Protein AF-0000000083513700 (afdb_homodimer)

Nearest PDB structures (foldseek):
  6r99-assembly1_A  TM=9.815E-01  e=5.492E-45  Homo sapiens
  1ct9-assembly1_D  TM=3.905E-01  e=6.753E+00  Escherichia coli
  1ct9-assembly1_A  TM=3.877E-01  e=8.008E+00  Escherichia coli
  6r99-assembly1_A  TM=9.812E-01  e=1.990E-44  Homo sapiens

Secondary structure (DSSP, 8-state):
-PPPSSPPPPPTT---SS-SSTTB-TT---PPPPTTPEEEEEEEEEETTHHHHTTHHHHTT-EEEEEEEEETTT--EEEEEEEETT-HHHHHS-B--TT-SSPB---BEEEEEEE---HHHHHTTSEEEEEEEEEHHHHHHHHHHHHHHHHH--B-B--EEES-SSSSPPEEE--BSHHHHHHHHHHHHHHTT--B------EEEEEEEEESS-EEEEEHHHHSSTTS-HHHHHHHHHHHGGGPSP--HHHHHHHHHHHHIIIIIS-EEEEEETTEEEEEEEEEEEEEEEEEE-PPPP-----/-PPPSSPPPPPTT---SS-SSTTB-TT---PPPPTT-EEEEEEEEEETTHHHHTTHHHHTT-EEEEEEEEETTT--EEEEEEEETT-TTTTTS-B--TT-SSPB---BEEEEEEE---HHHHHTTSEEEEEEEEEHHHHHHHHHHHHHHHHH--B-B--EEES-SSSSPPEEE--BSHHHHHHHHHHHHHHTTPPB---S--EEEEEEEEESS-EEEEEHHHHSSTTS-HHHHHHHHHHHGGGPSP--HHHHHHHHHHHHIIIIIS-EEEEEETTEEEEEEEEEEEEEEEEEE-PPPP-----

pLDDT: mean 92.06, std 8.12, range [40.22, 98.88]

Organism: Acipenser ruthenus (NCBI:txid7906)

InterPro domains:
  IPR026138 Ceroid-lipofuscinosis neuronal protein 5 [PF15014] (3-297)
  IPR026138 Ceroid-lipofuscinosis neuronal protein 5 [PTHR15380] (3-299)

Sequence (606 aa):
MGRFDHRPKADPYCQAVYQFCPTGSPDGSIPVMKDADVIEVFRLQAPVWEFKYGGLLGRFHIMHDAIGFRSTLSGRNYTMEWYELFQLGNCTFPHLRAEAEAPFWCNQGAACFFEEIDDQHWKQNGTLEKVSEMTGAQFNEMAKWIRKDNETGIYYETWTVQTDPGPNPAVWFDSYDCSQFVHRTYRKLADMGVSFTSQLQTNYTRIFLYSGEPTFLGNDTTIFGAAGNKTVASDIKRFYHPFRPPQSIKDFLVSLLEIYERVVLEKSFYLYYNYEYWHLPMKPPYIRITYEEIPLPRIHKKPMGRFDHRPKADPYCQAVYQFCPTGSPDGSIPVMKDADVIEVFRLQAPVWEFKYGGLLGRFHIMHDAIGFRSTLSGRNYTMEWYELFQLGNCTFPHLRAEAEAPFWCNQGAACFFEEIDDQHWKQNGTLEKVSEMTGAQFNEMAKWIRKDNETGIYYETWTVQTDPGPNPAVWFDSYDCSQFVHRTYRKLADMGVSFTSQLQTNYTRIFLYSGEPTFLGNDTTIFGAAGNKTVASDIKRFYHPFRPPQSIKDFLVSLLEIYERVVLEKSFYLYYNYEYWHLPMKPPYIRITYEEIPLPRIHKKP

Structure (mmCIF, N/CA/C/O backbone):
data_AF-0000000083513700-model_v1
#
loop_
_entity.id
_entity.type
_entity.pdbx_description
1 polymer 'Bis(monoacylglycero)phosphate synthase CLN5'
#
loop_
_atom_site.group_PDB
_atom_site.id
_atom_site.type_symbol
_atom_site.label_atom_id
_atom_site.label_alt_id
_atom_site.label_comp_id
_atom_site.label_asym_id
_atom_site.label_entity_id
_atom_site.label_seq_id
_atom_site.pdbx_PDB_ins_code
_atom_site.Cartn_x
_atom_site.Cartn_y
_atom_site.Cartn_z
_atom_site.occupancy
_atom_site.B_iso_or_equiv
_atom_site.auth_seq_id
_atom_site.auth_comp_id
_atom_site.auth_asym_id
_atom_site.auth_atom_id
_atom_site.pdbx_PDB_model_num
ATOM 1 N N . MET A 1 1 ? -13.039 -27.969 -9.891 1 66.75 1 MET A N 1
ATOM 2 C CA . MET A 1 1 ? -13.133 -26.875 -10.844 1 66.75 1 MET A CA 1
ATOM 3 C C . MET A 1 1 ? -13.742 -27.344 -12.164 1 66.75 1 MET A C 1
ATOM 5 O O . MET A 1 1 ? -13.469 -28.453 -12.609 1 66.75 1 MET A O 1
ATOM 9 N N . GLY A 1 2 ? -14.797 -26.656 -12.547 1 72.81 2 GLY A N 1
ATOM 10 C CA . GLY A 1 2 ? -15.445 -27.047 -13.789 1 72.81 2 GLY A CA 1
ATOM 11 C C . GLY A 1 2 ? -14.539 -26.938 -14.992 1 72.81 2 GLY A C 1
ATOM 12 O O . GLY A 1 2 ? -13.641 -26.094 -15.031 1 72.81 2 GLY A O 1
ATOM 13 N N . ARG A 1 3 ? -14.562 -27.953 -15.891 1 86.56 3 ARG A N 1
ATOM 14 C CA . ARG A 1 3 ? -13.734 -27.969 -17.094 1 86.56 3 ARG A CA 1
ATOM 15 C C . ARG A 1 3 ? -14.539 -27.578 -18.328 1 86.56 3 ARG A C 1
ATOM 17 O O . ARG A 1 3 ? -15.766 -27.719 -18.344 1 86.56 3 ARG A O 1
ATOM 24 N N . PHE A 1 4 ? -13.883 -27 -19.281 1 89.81 4 PHE A N 1
ATOM 25 C CA . PHE A 1 4 ? -14.477 -26.578 -20.547 1 89.81 4 PHE A CA 1
ATOM 26 C C . PHE A 1 4 ? -14.266 -27.656 -21.609 1 89.81 4 PHE A C 1
ATOM 28 O O . PHE A 1 4 ? -13.391 -28.516 -21.469 1 89.81 4 PHE A O 1
ATOM 35 N N . ASP A 1 5 ? -15.141 -27.547 -22.562 1 91.19 5 ASP A N 1
ATOM 36 C CA . ASP A 1 5 ? -14.93 -28.438 -23.703 1 91.19 5 ASP A CA 1
ATOM 37 C C . ASP A 1 5 ? -13.688 -28.031 -24.5 1 91.19 5 ASP A C 1
ATOM 39 O O . ASP A 1 5 ? -12.945 -28.891 -24.984 1 91.19 5 ASP A O 1
ATOM 43 N N . HIS A 1 6 ? -13.539 -26.781 -24.641 1 92.19 6 HIS A N 1
ATOM 44 C CA . HIS A 1 6 ? -12.359 -26.188 -25.25 1 92.19 6 HIS A CA 1
ATOM 45 C C . HIS A 1 6 ? -12.102 -24.797 -24.719 1 92.19 6 HIS A C 1
ATOM 47 O O . HIS A 1 6 ? -13 -24.172 -24.125 1 92.19 6 HIS A O 1
ATOM 53 N N . ARG A 1 7 ? -10.938 -24.406 -24.844 1 90.56 7 ARG A N 1
ATOM 54 C CA . ARG A 1 7 ? -10.617 -23.047 -24.406 1 90.56 7 ARG A CA 1
ATOM 55 C C . ARG A 1 7 ? -11.328 -22.016 -25.266 1 90.56 7 ARG A C 1
ATOM 57 O O . ARG A 1 7 ? -11.172 -22.016 -26.5 1 90.56 7 ARG A O 1
ATOM 64 N N . PRO A 1 8 ? -12.062 -21.203 -24.641 1 88.06 8 PRO A N 1
ATOM 65 C CA . PRO A 1 8 ? -12.695 -20.141 -25.438 1 88.06 8 PRO A CA 1
ATOM 66 C C . PRO A 1 8 ? -11.695 -19.109 -25.969 1 88.06 8 PRO A C 1
ATOM 68 O O . PRO A 1 8 ? -10.633 -18.922 -25.375 1 88.06 8 PRO A O 1
ATOM 71 N N . LYS A 1 9 ? -12.125 -18.5 -27.062 1 87.19 9 LYS A N 1
ATOM 72 C CA . LYS A 1 9 ? -11.305 -17.391 -27.578 1 87.19 9 LYS A CA 1
ATOM 73 C C . LYS A 1 9 ? -11.242 -16.25 -26.578 1 87.19 9 LYS A C 1
ATOM 75 O O . LYS A 1 9 ? -12.25 -15.906 -25.953 1 87.19 9 LYS A O 1
ATOM 80 N N . ALA A 1 10 ? -10.062 -15.734 -26.484 1 84 10 ALA A N 1
ATOM 81 C CA . ALA A 1 10 ? -9.883 -14.625 -25.562 1 84 10 ALA A CA 1
ATOM 82 C C . ALA A 1 10 ? -10.656 -13.391 -26.016 1 84 10 ALA A C 1
ATOM 84 O O . ALA A 1 10 ? -10.688 -13.086 -27.219 1 84 10 ALA A O 1
ATOM 85 N N . ASP A 1 11 ? -11.32 -12.727 -25.109 1 86.94 11 ASP A N 1
ATOM 86 C CA . ASP A 1 11 ? -11.961 -11.453 -25.422 1 86.94 11 ASP A CA 1
ATOM 87 C C . ASP A 1 11 ? -10.922 -10.398 -25.797 1 86.94 11 ASP A C 1
ATOM 89 O O . ASP A 1 11 ? -9.859 -10.32 -25.172 1 86.94 11 ASP A O 1
ATOM 93 N N . PRO A 1 12 ? -11.234 -9.562 -26.781 1 88.06 12 PRO A N 1
ATOM 94 C CA . PRO A 1 12 ? -10.273 -8.539 -27.203 1 88.06 12 PRO A CA 1
ATOM 95 C C . PRO A 1 12 ? -9.938 -7.547 -26.094 1 88.06 12 PRO A C 1
ATOM 97 O O . PRO A 1 12 ? -8.898 -6.879 -26.156 1 88.06 12 PRO A O 1
ATOM 100 N N . TYR A 1 13 ? -10.766 -7.492 -25.172 1 87.94 13 TYR A N 1
ATOM 101 C CA . TYR A 1 13 ? -10.516 -6.594 -24.047 1 87.94 13 TYR A CA 1
ATOM 102 C C . TYR A 1 13 ? -9.359 -7.094 -23.188 1 87.94 13 TYR A C 1
ATOM 104 O O . TYR A 1 13 ? -8.641 -6.301 -22.578 1 87.94 13 TYR A O 1
ATOM 112 N N . CYS A 1 14 ? -9.242 -8.352 -23.109 1 89.25 14 CYS A N 1
ATOM 113 C CA . CYS A 1 14 ? -8.18 -8.961 -22.312 1 89.25 14 CYS A CA 1
ATOM 114 C C . CYS A 1 14 ? -6.859 -8.953 -23.078 1 89.25 14 CYS A C 1
ATOM 116 O O . CYS A 1 14 ? -6.629 -9.812 -23.938 1 89.25 14 CYS A O 1
ATOM 118 N N . GLN A 1 15 ? -6.062 -7.93 -22.797 1 83.94 15 GLN A N 1
ATOM 119 C CA . GLN A 1 15 ? -4.781 -7.812 -23.484 1 83.94 15 GLN A CA 1
ATOM 120 C C . GLN A 1 15 ? -3.617 -7.961 -22.516 1 83.94 15 GLN A C 1
ATOM 122 O O . GLN A 1 15 ? -3.676 -7.457 -21.391 1 83.94 15 GLN A O 1
ATOM 127 N N . ALA A 1 16 ? -2.711 -8.75 -22.984 1 81.25 16 ALA A N 1
ATOM 128 C CA . ALA A 1 16 ? -1.499 -8.914 -22.188 1 81.25 16 ALA A CA 1
ATOM 129 C C . ALA A 1 16 ? -0.408 -7.949 -22.641 1 81.25 16 ALA A C 1
ATOM 131 O O . ALA A 1 16 ? -0.299 -7.645 -23.844 1 81.25 16 ALA A O 1
ATOM 132 N N . VAL A 1 17 ? 0.288 -7.426 -21.703 1 76.31 17 VAL A N 1
ATOM 133 C CA . VAL A 1 17 ? 1.409 -6.555 -22.031 1 76.31 17 VAL A CA 1
ATOM 134 C C . VAL A 1 17 ? 2.525 -7.379 -22.672 1 76.31 17 VAL A C 1
ATOM 136 O O . VAL A 1 17 ? 3.18 -6.926 -23.609 1 76.31 17 VAL A O 1
ATOM 139 N N . TYR A 1 18 ? 2.66 -8.602 -22.156 1 77.56 18 TYR A N 1
ATOM 140 C CA . TYR A 1 18 ? 3.666 -9.508 -22.688 1 77.56 18 TYR A CA 1
ATOM 141 C C . TYR A 1 18 ? 3.014 -10.719 -23.359 1 77.56 18 TYR A C 1
ATOM 143 O O . TYR A 1 18 ? 1.983 -11.203 -22.891 1 77.56 18 TYR A O 1
ATOM 151 N N . GLN A 1 19 ? 3.668 -11.078 -24.375 1 83.38 19 GLN A N 1
ATOM 152 C CA . GLN A 1 19 ? 3.16 -12.25 -25.078 1 83.38 19 GLN A CA 1
ATOM 153 C C . GLN A 1 19 ? 3.238 -13.5 -24.203 1 83.38 19 GLN A C 1
ATOM 155 O O . GLN A 1 19 ? 4.23 -13.703 -23.5 1 83.38 19 GLN A O 1
ATOM 160 N N . PHE A 1 20 ? 2.146 -14.25 -24.25 1 85.62 20 PHE A N 1
ATOM 161 C CA . PHE A 1 20 ? 2.133 -15.508 -23.5 1 85.62 20 PHE A CA 1
ATOM 162 C C . PHE A 1 20 ? 3.059 -16.531 -24.156 1 85.62 20 PHE A C 1
ATOM 164 O O . PHE A 1 20 ? 3.002 -16.734 -25.375 1 85.62 20 PHE A O 1
ATOM 171 N N . CYS A 1 21 ? 3.922 -17.125 -23.453 1 89.56 21 CYS A N 1
ATOM 172 C CA . CYS A 1 21 ? 4.789 -18.234 -23.812 1 89.56 21 CYS A CA 1
ATOM 173 C C . CYS A 1 21 ? 5.555 -17.922 -25.109 1 89.56 21 CYS A C 1
ATOM 175 O O . CYS A 1 21 ? 5.531 -18.719 -26.047 1 89.56 21 CYS A O 1
ATOM 177 N N . PRO A 1 22 ? 6.27 -16.859 -25.125 1 85.94 22 PRO A N 1
ATOM 178 C CA . PRO A 1 22 ? 6.879 -16.422 -26.375 1 85.94 22 PRO A CA 1
ATOM 179 C C . PRO A 1 22 ? 7.945 -17.375 -26.891 1 85.94 22 PRO A C 1
ATOM 181 O O . PRO A 1 22 ? 8.234 -17.406 -28.094 1 85.94 22 PRO A O 1
ATOM 184 N N . THR A 1 23 ? 8.547 -18.188 -26.094 1 89.44 23 THR A N 1
ATOM 185 C CA . THR A 1 23 ? 9.625 -19.078 -26.531 1 89.44 23 THR A CA 1
ATOM 186 C C . THR A 1 23 ? 9.125 -20.5 -26.688 1 89.44 23 THR A C 1
ATOM 188 O O . THR A 1 23 ? 9.914 -21.422 -26.938 1 89.44 23 THR A O 1
ATOM 191 N N . GLY A 1 24 ? 7.875 -20.688 -26.453 1 91.44 24 GLY A N 1
ATOM 192 C CA . GLY A 1 24 ? 7.273 -22 -26.672 1 91.44 24 GLY A CA 1
ATOM 193 C C . GLY A 1 24 ? 6.852 -22.234 -28.109 1 91.44 24 GLY A C 1
ATOM 194 O O . GLY A 1 24 ? 6.93 -21.328 -28.938 1 91.44 24 GLY A O 1
ATOM 195 N N . SER A 1 25 ? 6.516 -23.484 -28.391 1 88.88 25 SER A N 1
ATOM 196 C CA . SER A 1 25 ? 5.98 -23.781 -29.719 1 88.88 25 SER A CA 1
ATOM 197 C C . SER A 1 25 ? 4.68 -23.031 -29.969 1 88.88 25 SER A C 1
ATOM 199 O O . SER A 1 25 ? 3.803 -22.984 -29.109 1 88.88 25 SER A O 1
ATOM 201 N N . PRO A 1 26 ? 4.527 -22.438 -31.141 1 83.62 26 PRO A N 1
ATOM 202 C CA . PRO A 1 26 ? 3.338 -21.625 -31.422 1 83.62 26 PRO A CA 1
ATOM 203 C C . PRO A 1 26 ? 2.039 -22.422 -31.266 1 83.62 26 PRO A C 1
ATOM 205 O O . PRO A 1 26 ? 1.013 -21.844 -30.875 1 83.62 26 PRO A O 1
ATOM 208 N N . ASP A 1 27 ? 2.148 -23.703 -31.562 1 85.06 27 ASP A N 1
ATOM 209 C CA . ASP A 1 27 ? 0.922 -24.484 -31.484 1 85.06 27 ASP A CA 1
ATOM 210 C C . ASP A 1 27 ? 0.804 -25.188 -30.125 1 85.06 27 ASP A C 1
ATOM 212 O O . ASP A 1 27 ? -0.067 -26.031 -29.938 1 85.06 27 ASP A O 1
ATOM 216 N N . GLY A 1 28 ? 1.689 -24.844 -29.25 1 86.94 28 GLY A N 1
ATOM 217 C CA . GLY A 1 28 ? 1.651 -25.406 -27.906 1 86.94 28 GLY A CA 1
ATOM 218 C C . GLY A 1 28 ? 2.121 -26.859 -27.859 1 86.94 28 GLY A C 1
ATOM 219 O O . GLY A 1 28 ? 1.896 -27.547 -26.875 1 86.94 28 GLY A O 1
ATOM 220 N N . SER A 1 29 ? 2.789 -27.234 -28.859 1 92 29 SER A N 1
ATOM 221 C CA . SER A 1 29 ? 3.209 -28.641 -28.938 1 92 29 SER A CA 1
ATOM 222 C C . SER A 1 29 ? 4.375 -28.906 -27.984 1 92 29 SER A C 1
ATOM 224 O O . SER A 1 29 ? 5.207 -28.031 -27.75 1 92 29 SER A O 1
ATOM 226 N N . ILE A 1 30 ? 4.383 -30.109 -27.453 1 96.12 30 ILE A N 1
ATOM 227 C CA . ILE A 1 30 ? 5.457 -30.641 -26.625 1 96.12 30 ILE A CA 1
ATOM 228 C C . ILE A 1 30 ? 6.18 -31.75 -27.375 1 96.12 30 ILE A C 1
ATOM 230 O O . ILE A 1 30 ? 5.543 -32.625 -27.969 1 96.12 30 ILE A O 1
ATOM 234 N N . PRO A 1 31 ? 7.488 -31.734 -27.375 1 96.12 31 PRO A N 1
ATOM 235 C CA . PRO A 1 31 ? 8.227 -32.75 -28.109 1 96.12 31 PRO A CA 1
ATOM 236 C C . PRO A 1 31 ? 7.953 -34.156 -27.578 1 96.12 31 PRO A C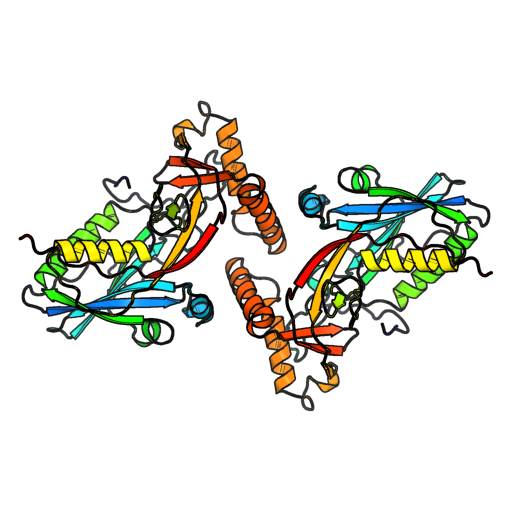 1
ATOM 238 O O . PRO A 1 31 ? 7.77 -34.344 -26.375 1 96.12 31 PRO A O 1
ATOM 241 N N . VAL A 1 32 ? 8.047 -35.125 -28.5 1 97.56 32 VAL A N 1
ATOM 242 C CA . VAL A 1 32 ? 7.867 -36.531 -28.141 1 97.56 32 VAL A CA 1
ATOM 243 C C . VAL A 1 32 ? 9.219 -37.156 -27.766 1 97.56 32 VAL A C 1
ATOM 245 O O . VAL A 1 32 ? 10.211 -36.969 -28.469 1 97.56 32 VAL A O 1
ATOM 248 N N . MET A 1 33 ? 9.234 -37.844 -26.641 1 98.25 33 MET A N 1
ATOM 249 C CA . MET A 1 33 ? 10.445 -38.5 -26.188 1 98.25 33 MET A CA 1
ATOM 250 C C . MET A 1 33 ? 10.43 -39.969 -26.562 1 98.25 33 MET A C 1
ATOM 252 O O . MET A 1 33 ? 9.367 -40.594 -26.703 1 98.25 33 MET A O 1
ATOM 256 N N . LYS A 1 34 ? 11.672 -40.5 -26.766 1 98.25 34 LYS A N 1
ATOM 257 C CA . LYS A 1 34 ? 11.742 -41.969 -26.906 1 98.25 34 LYS A CA 1
ATOM 258 C C . LYS A 1 34 ? 11.258 -42.656 -25.641 1 98.25 34 LYS A C 1
ATOM 260 O O . LYS A 1 34 ? 11.617 -42.25 -24.531 1 98.25 34 LYS A O 1
ATOM 265 N N . ASP A 1 35 ? 10.516 -43.656 -25.812 1 97.88 35 ASP A N 1
ATOM 266 C CA . ASP A 1 35 ? 9.867 -44.344 -24.688 1 97.88 35 ASP A CA 1
ATOM 267 C C . ASP A 1 35 ? 10.898 -44.75 -23.641 1 97.88 35 ASP A C 1
ATOM 269 O O . ASP A 1 35 ? 10.641 -44.688 -22.438 1 97.88 35 ASP A O 1
ATOM 273 N N . ALA A 1 36 ? 12.023 -45.188 -24.125 1 97 36 ALA A N 1
ATOM 274 C CA . ALA A 1 36 ? 13.016 -45.781 -23.219 1 97 36 ALA A CA 1
ATOM 275 C C . ALA A 1 36 ? 13.945 -44.688 -22.672 1 97 36 ALA A C 1
ATOM 277 O O . ALA A 1 36 ? 14.828 -44.969 -21.859 1 97 36 ALA A O 1
ATOM 278 N N . ASP A 1 37 ? 13.781 -43.5 -23.141 1 98.25 37 ASP A N 1
ATOM 279 C CA . ASP A 1 37 ? 14.57 -42.406 -22.594 1 98.25 37 ASP A CA 1
ATOM 280 C C . ASP A 1 37 ? 14.32 -42.219 -21.094 1 98.25 37 ASP A C 1
ATOM 282 O O . ASP A 1 37 ? 13.266 -42.625 -20.594 1 98.25 37 ASP A O 1
ATOM 286 N N . VAL A 1 38 ? 15.336 -41.781 -20.406 1 98.44 38 VAL A N 1
ATOM 287 C CA . VAL A 1 38 ? 15.18 -41.375 -19.016 1 98.44 38 VAL A CA 1
ATOM 288 C C . VAL A 1 38 ? 15.094 -39.844 -18.922 1 98.44 38 VAL A C 1
ATOM 290 O O . VAL A 1 38 ? 16.016 -39.156 -19.328 1 98.44 38 VAL A O 1
ATOM 293 N N . ILE A 1 39 ? 13.977 -39.312 -18.469 1 98.62 39 ILE A N 1
ATOM 294 C CA . ILE A 1 39 ? 13.75 -37.875 -18.344 1 98.62 39 ILE A CA 1
ATOM 295 C C . ILE A 1 39 ? 13.906 -37.469 -16.891 1 98.62 39 ILE A C 1
ATOM 297 O O . ILE A 1 39 ? 13.164 -37.938 -16.016 1 98.62 39 ILE A O 1
ATOM 301 N N . GLU A 1 40 ? 14.828 -36.594 -16.625 1 98.12 40 GLU A N 1
ATOM 302 C CA . GLU A 1 40 ? 14.977 -36 -15.289 1 98.12 40 GLU A CA 1
ATOM 303 C C . GLU A 1 40 ? 13.945 -34.906 -15.047 1 98.12 40 GLU A C 1
ATOM 305 O O . GLU A 1 40 ? 13.625 -34.156 -15.953 1 98.12 40 GLU A O 1
ATOM 310 N N . VAL A 1 41 ? 13.367 -34.938 -13.875 1 97.94 41 VAL A N 1
ATOM 311 C CA . VAL A 1 41 ? 12.383 -33.938 -13.484 1 97.94 41 VAL A CA 1
ATOM 312 C C . VAL A 1 41 ? 12.977 -33 -12.438 1 97.94 41 VAL A C 1
ATOM 314 O O . VAL A 1 41 ? 13.539 -33.469 -11.438 1 97.94 41 VAL A O 1
ATOM 317 N N . PHE A 1 42 ? 12.805 -31.703 -12.672 1 97.5 42 PHE A N 1
ATOM 318 C CA . PHE A 1 42 ? 13.398 -30.719 -11.773 1 97.5 42 PHE A CA 1
ATOM 319 C C . PHE A 1 42 ? 12.328 -29.812 -11.18 1 97.5 42 PHE A C 1
ATOM 321 O O . PHE A 1 42 ? 11.398 -29.406 -11.875 1 97.5 42 PHE A O 1
ATOM 328 N N . ARG A 1 43 ? 12.406 -29.562 -9.883 1 97.06 43 ARG A N 1
ATOM 329 C CA . ARG A 1 43 ? 11.664 -28.484 -9.234 1 97.06 43 ARG A CA 1
ATOM 330 C C . ARG A 1 43 ? 12.352 -27.141 -9.453 1 97.06 43 ARG A C 1
ATOM 332 O O . ARG A 1 43 ? 13.539 -26.984 -9.156 1 97.06 43 ARG A O 1
ATOM 339 N N . LEU A 1 44 ? 11.656 -26.25 -10.008 1 97.81 44 LEU A N 1
ATOM 340 C CA . LEU A 1 44 ? 12.172 -24.922 -10.281 1 97.81 44 LEU A CA 1
ATOM 341 C C . LEU A 1 44 ? 11.406 -23.859 -9.492 1 97.81 44 LEU A C 1
ATOM 343 O O . LEU A 1 44 ? 10.172 -23.875 -9.461 1 97.81 44 LEU A O 1
ATOM 347 N N . GLN A 1 45 ? 12.094 -22.953 -8.828 1 96.88 45 GLN A N 1
ATOM 348 C CA . GLN A 1 45 ? 11.508 -21.812 -8.141 1 96.88 45 GLN A CA 1
ATOM 349 C C . GLN A 1 45 ? 12.359 -20.562 -8.336 1 96.88 45 GLN A C 1
ATOM 351 O O . GLN A 1 45 ? 13.586 -20.625 -8.305 1 96.88 45 GLN A O 1
ATOM 356 N N . ALA A 1 46 ? 11.727 -19.484 -8.508 1 96.69 46 ALA A N 1
ATOM 357 C CA . ALA A 1 46 ? 12.383 -18.172 -8.562 1 96.69 46 ALA A CA 1
ATOM 358 C C . ALA A 1 46 ? 11.469 -17.078 -8.016 1 96.69 46 ALA A C 1
ATOM 360 O O . ALA A 1 46 ? 10.242 -17.219 -8.023 1 96.69 46 ALA A O 1
ATOM 361 N N . PRO A 1 47 ? 12.047 -15.961 -7.508 1 95.12 47 PRO A N 1
ATOM 362 C CA . PRO A 1 47 ? 11.188 -14.852 -7.078 1 95.12 47 PRO A CA 1
ATOM 363 C C . PRO A 1 47 ? 10.273 -14.352 -8.195 1 95.12 47 PRO A C 1
ATOM 365 O O . PRO A 1 47 ? 10.688 -14.281 -9.352 1 95.12 47 PRO A O 1
ATOM 368 N N . VAL A 1 48 ? 9.055 -14.086 -7.789 1 90.5 48 VAL A N 1
ATOM 369 C CA . VAL A 1 48 ? 8.148 -13.453 -8.734 1 90.5 48 VAL A CA 1
ATOM 370 C C . VAL A 1 48 ? 8.781 -12.172 -9.273 1 90.5 48 VAL A C 1
ATOM 372 O O . VAL A 1 48 ? 9.375 -11.398 -8.516 1 90.5 48 VAL A O 1
ATOM 375 N N . TRP A 1 49 ? 8.812 -11.93 -10.531 1 87 49 TRP A N 1
ATOM 376 C CA . TRP A 1 49 ? 9.32 -10.758 -11.227 1 87 49 TRP A CA 1
ATOM 377 C C . TRP A 1 49 ? 10.805 -10.547 -10.938 1 87 49 TRP A C 1
ATOM 379 O O . TRP A 1 49 ? 11.266 -9.414 -10.789 1 87 49 TRP A O 1
ATOM 389 N N . GLU A 1 50 ? 11.508 -11.57 -10.805 1 88.88 50 GLU A N 1
ATOM 390 C CA . GLU A 1 50 ? 12.938 -11.492 -10.523 1 88.88 50 GLU A CA 1
ATOM 391 C C . GLU A 1 50 ? 13.664 -10.656 -11.57 1 88.88 50 GLU A C 1
ATOM 393 O O . GLU A 1 50 ? 14.617 -9.945 -11.258 1 88.88 50 GLU A O 1
ATOM 398 N N . PHE A 1 51 ? 13.211 -10.781 -12.781 1 82.69 51 PHE A N 1
ATOM 399 C CA . PHE A 1 51 ? 13.859 -10.07 -13.875 1 82.69 51 PHE A CA 1
ATOM 400 C C . PHE A 1 51 ? 13.82 -8.562 -13.633 1 82.69 51 PHE A C 1
ATOM 402 O O . PHE A 1 51 ? 14.703 -7.836 -14.094 1 82.69 51 PHE A O 1
ATOM 409 N N . LYS A 1 52 ? 12.898 -8.109 -12.992 1 82.88 52 LYS A N 1
ATOM 410 C CA . LYS A 1 52 ? 12.727 -6.668 -12.797 1 82.88 52 LYS A CA 1
ATOM 411 C C . LYS A 1 52 ? 13.195 -6.238 -11.406 1 82.88 52 LYS A C 1
ATOM 413 O O . LYS A 1 52 ? 13.75 -5.152 -11.25 1 82.88 52 LYS A O 1
ATOM 418 N N . TYR A 1 53 ? 13.008 -7.074 -10.43 1 86.5 53 TYR A N 1
ATOM 419 C CA . TYR A 1 53 ? 13.211 -6.609 -9.062 1 86.5 53 TYR A CA 1
ATOM 420 C C . TYR A 1 53 ? 14.281 -7.4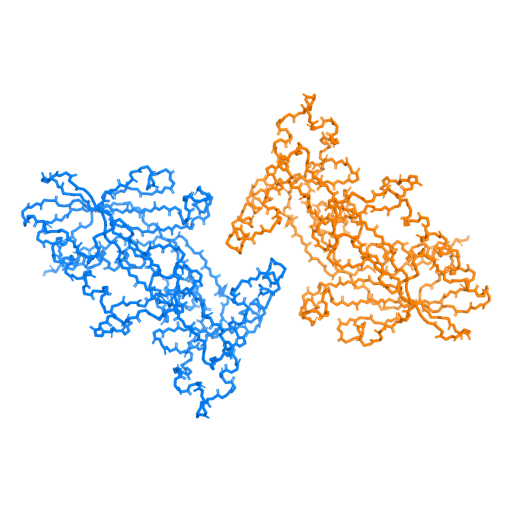38 -8.359 1 86.5 53 TYR A C 1
ATOM 422 O O . TYR A 1 53 ? 14.508 -7.273 -7.156 1 86.5 53 TYR A O 1
ATOM 430 N N . GLY A 1 54 ? 14.852 -8.328 -9.039 1 87.88 54 GLY A N 1
ATOM 431 C CA . GLY A 1 54 ? 15.914 -9.141 -8.484 1 87.88 54 GLY A CA 1
ATOM 432 C C . GLY A 1 54 ? 15.438 -10.094 -7.395 1 87.88 54 GLY A C 1
ATOM 433 O O . GLY A 1 54 ? 14.445 -10.789 -7.57 1 87.88 54 GLY A O 1
ATOM 434 N N . GLY A 1 55 ? 16.172 -10.094 -6.328 1 90.25 55 GLY A N 1
ATOM 435 C CA . GLY A 1 55 ? 15.898 -11.07 -5.289 1 90.25 55 GLY A CA 1
ATOM 436 C C . GLY A 1 55 ? 14.984 -10.547 -4.199 1 90.25 55 GLY A C 1
ATOM 437 O O . GLY A 1 55 ? 14.648 -11.266 -3.256 1 90.25 55 GLY A O 1
ATOM 438 N N . LEU A 1 56 ? 14.5 -9.414 -4.367 1 89.94 56 LEU A N 1
ATOM 439 C CA . LEU A 1 56 ? 13.75 -8.773 -3.293 1 89.94 56 LEU A CA 1
ATOM 440 C C . LEU A 1 56 ? 12.531 -9.602 -2.906 1 89.94 56 LEU A C 1
ATOM 442 O O . LEU A 1 56 ? 12.336 -9.906 -1.728 1 89.94 56 LEU A O 1
ATOM 446 N N . LEU A 1 57 ? 11.75 -9.984 -3.9 1 93.75 57 LEU A N 1
ATOM 447 C CA . LEU A 1 57 ? 10.539 -10.734 -3.596 1 93.75 57 LEU A CA 1
ATOM 448 C C . LEU A 1 57 ? 10.883 -12.117 -3.037 1 93.75 57 LEU A C 1
ATOM 450 O O . LEU A 1 57 ? 10.117 -12.672 -2.244 1 93.75 57 LEU A O 1
ATOM 454 N N . GLY A 1 58 ? 12.031 -12.602 -3.457 1 94.12 58 GLY A N 1
ATOM 455 C CA . GLY A 1 58 ? 12.516 -13.844 -2.885 1 94.12 58 GLY A CA 1
ATOM 456 C C . GLY A 1 58 ? 12.789 -13.75 -1.396 1 94.12 58 GLY A C 1
ATOM 457 O O . GLY A 1 58 ? 12.492 -14.68 -0.646 1 94.12 58 GLY A O 1
ATOM 458 N N . ARG A 1 59 ? 13.359 -12.633 -0.964 1 91.44 59 ARG A N 1
ATOM 459 C CA . ARG A 1 59 ? 13.641 -12.422 0.452 1 91.44 59 ARG A CA 1
ATOM 460 C C . ARG A 1 59 ? 12.352 -12.422 1.271 1 91.44 59 ARG A C 1
ATOM 462 O O . ARG A 1 59 ? 12.367 -12.734 2.465 1 91.44 59 ARG A O 1
ATOM 469 N N . PHE A 1 60 ? 11.227 -12.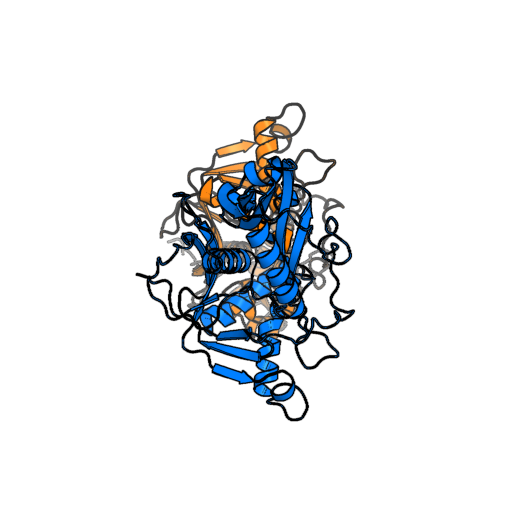125 0.643 1 93.56 60 PHE A N 1
ATOM 470 C CA . PHE A 1 60 ? 9.938 -12.133 1.318 1 93.56 60 PHE A CA 1
ATOM 471 C C . PHE A 1 60 ? 9.156 -13.398 0.977 1 93.56 60 PHE A C 1
ATOM 473 O O . PHE A 1 60 ? 7.941 -13.461 1.19 1 93.56 60 PHE A O 1
ATOM 480 N N . HIS A 1 61 ? 9.797 -14.32 0.366 1 93.88 61 HIS A N 1
ATOM 481 C CA . HIS A 1 61 ? 9.258 -15.648 0.075 1 93.88 61 HIS A CA 1
ATOM 482 C C . HIS A 1 61 ? 8.078 -15.562 -0.883 1 93.88 61 HIS A C 1
ATOM 484 O O . HIS A 1 61 ? 7.102 -16.297 -0.732 1 93.88 61 HIS A O 1
ATOM 490 N N . ILE A 1 62 ? 8.094 -14.672 -1.71 1 95 62 ILE A N 1
ATOM 491 C CA . ILE A 1 62 ? 7.145 -14.586 -2.811 1 95 62 ILE A CA 1
ATOM 492 C C . ILE A 1 62 ? 7.746 -15.211 -4.066 1 95 62 ILE A C 1
ATOM 494 O O . ILE A 1 62 ? 8.445 -14.539 -4.828 1 95 62 ILE A O 1
ATOM 498 N N . MET A 1 63 ? 7.379 -16.391 -4.281 1 96.06 63 MET A N 1
ATOM 499 C CA . MET A 1 63 ? 8.094 -17.219 -5.246 1 96.06 63 MET A CA 1
ATOM 500 C C . MET A 1 63 ? 7.152 -17.719 -6.332 1 96.06 63 MET A C 1
ATOM 502 O O . MET A 1 63 ? 5.953 -17.875 -6.094 1 96.06 63 MET A O 1
ATOM 506 N N . HIS A 1 64 ? 7.699 -17.938 -7.453 1 95.38 64 HIS A N 1
ATOM 507 C CA . HIS A 1 64 ? 7.062 -18.594 -8.586 1 95.38 64 HIS A CA 1
ATOM 508 C C . HIS A 1 64 ? 7.609 -20 -8.789 1 95.38 64 HIS A C 1
ATOM 510 O O . HIS A 1 64 ? 8.805 -20.234 -8.617 1 95.38 64 HIS A O 1
ATOM 516 N N . ASP A 1 65 ? 6.719 -20.922 -9.172 1 96.75 65 ASP A N 1
ATOM 517 C CA . ASP A 1 65 ? 7.113 -22.312 -9.312 1 96.75 65 ASP A CA 1
ATOM 518 C C . ASP A 1 65 ? 6.953 -22.797 -10.75 1 96.75 65 ASP A C 1
ATOM 520 O O . ASP A 1 65 ? 6.004 -22.406 -11.438 1 96.75 65 ASP A O 1
ATOM 524 N N . ALA A 1 66 ? 7.887 -23.656 -11.125 1 97.69 66 ALA A N 1
ATOM 525 C CA . ALA A 1 66 ? 7.871 -24.297 -12.438 1 97.69 66 ALA A CA 1
ATOM 526 C C . ALA A 1 66 ? 8.461 -25.703 -12.375 1 97.69 66 ALA A C 1
ATOM 528 O O . ALA A 1 66 ? 8.875 -26.156 -11.305 1 97.69 66 ALA A O 1
ATOM 529 N N . ILE A 1 67 ? 8.391 -26.422 -13.477 1 98.19 67 ILE A N 1
ATOM 530 C CA . ILE A 1 67 ? 8.945 -27.766 -13.578 1 98.19 67 ILE A CA 1
ATOM 531 C C . ILE A 1 67 ? 9.938 -27.828 -14.734 1 98.19 67 ILE A C 1
ATOM 533 O O . ILE A 1 67 ? 9.664 -27.328 -15.828 1 98.19 67 ILE A O 1
ATOM 537 N N . GLY A 1 68 ? 11.07 -28.406 -14.5 1 98.44 68 GLY A N 1
ATOM 538 C CA . GLY A 1 68 ? 12.062 -28.656 -15.539 1 98.44 68 GLY A CA 1
ATOM 539 C C . GLY A 1 68 ? 12.164 -30.125 -15.93 1 98.44 68 GLY A C 1
ATOM 540 O O . GLY A 1 68 ? 11.898 -31 -15.109 1 98.44 68 GLY A O 1
ATOM 541 N N . PHE A 1 69 ? 12.547 -30.359 -17.141 1 98.69 69 PHE A N 1
ATOM 542 C CA . PHE A 1 69 ? 12.773 -31.688 -17.672 1 98.69 69 PHE A CA 1
ATOM 543 C C . PHE A 1 69 ? 14.086 -31.75 -18.453 1 98.69 69 PHE A C 1
ATOM 545 O O . PHE A 1 69 ? 14.43 -30.812 -19.172 1 98.69 69 PHE A O 1
ATOM 552 N N . ARG A 1 70 ? 14.719 -32.844 -18.344 1 98.56 70 ARG A N 1
ATOM 553 C CA . ARG A 1 70 ? 15.93 -33.062 -19.141 1 98.56 70 ARG A CA 1
ATOM 554 C C . ARG A 1 70 ? 16 -34.469 -19.688 1 98.56 70 ARG A C 1
ATOM 556 O O . ARG A 1 70 ? 15.914 -35.438 -18.938 1 98.56 70 ARG A O 1
ATOM 563 N N . SER A 1 71 ? 16.109 -34.594 -20.969 1 98.44 71 SER A N 1
ATOM 564 C CA . SER A 1 71 ? 16.328 -35.875 -21.625 1 98.44 71 SER A CA 1
ATOM 565 C C . SER A 1 71 ? 17.766 -36.375 -21.406 1 98.44 71 SER A C 1
ATOM 567 O O . SER A 1 71 ? 18.719 -35.656 -21.719 1 98.44 71 SER A O 1
ATOM 569 N N . THR A 1 72 ? 17.922 -37.562 -20.922 1 97.94 72 THR A N 1
ATOM 570 C CA . THR A 1 72 ? 19.266 -38.125 -20.75 1 97.94 72 THR A CA 1
ATOM 571 C C . THR A 1 72 ? 19.844 -38.562 -22.078 1 97.94 72 THR A C 1
ATOM 573 O O . THR A 1 72 ? 21.062 -38.562 -22.281 1 97.94 72 THR A O 1
ATOM 576 N N . LEU A 1 73 ? 19.016 -38.938 -22.984 1 97.75 73 LEU A N 1
ATOM 577 C CA . LEU A 1 73 ? 19.422 -39.438 -24.297 1 97.75 73 LEU A CA 1
ATOM 578 C C . LEU A 1 73 ? 19.938 -38.281 -25.172 1 97.75 73 LEU A C 1
ATOM 580 O O . LEU A 1 73 ? 21.016 -38.375 -25.75 1 97.75 73 LEU A O 1
ATOM 584 N N . SER A 1 74 ? 19.219 -37.219 -25.281 1 96.75 74 SER A N 1
ATOM 585 C CA . SER A 1 74 ? 19.562 -36.125 -26.188 1 96.75 74 SER A CA 1
ATOM 586 C C . SER A 1 74 ? 20.312 -35.031 -25.453 1 96.75 74 SER A C 1
ATOM 588 O O . SER A 1 74 ? 20.953 -34.188 -26.078 1 96.75 74 SER A O 1
ATOM 590 N N . GLY A 1 75 ? 20.125 -34.906 -24.094 1 96.75 75 GLY A N 1
ATOM 591 C CA . GLY A 1 75 ? 20.703 -33.812 -23.328 1 96.75 75 GLY A CA 1
ATOM 592 C C . GLY A 1 75 ? 19.859 -32.562 -23.359 1 96.75 75 GLY A C 1
ATOM 593 O O . GLY A 1 75 ? 20.109 -31.625 -22.594 1 96.75 75 GLY A O 1
ATOM 594 N N . ARG A 1 76 ? 18.844 -32.531 -24.219 1 97.31 76 ARG A N 1
ATOM 595 C CA . ARG A 1 76 ? 17.969 -31.359 -24.297 1 97.31 76 ARG A CA 1
ATOM 596 C C . ARG A 1 76 ? 17.156 -31.188 -23.016 1 97.31 76 ARG A C 1
ATOM 598 O O . ARG A 1 76 ? 16.812 -32.156 -22.359 1 97.31 76 ARG A O 1
ATOM 605 N N . ASN A 1 77 ? 16.828 -29.953 -22.688 1 97.88 77 ASN A N 1
ATOM 606 C CA . ASN A 1 77 ? 16.062 -29.688 -21.484 1 97.88 77 ASN A CA 1
ATOM 607 C C . ASN A 1 77 ? 14.953 -28.672 -21.734 1 97.88 77 ASN A C 1
ATOM 609 O O . ASN A 1 77 ? 14.945 -28.016 -22.781 1 97.88 77 ASN A O 1
ATOM 613 N N . TYR A 1 78 ? 13.977 -28.703 -20.938 1 98.19 78 TYR A N 1
ATOM 614 C CA . TYR A 1 78 ? 12.734 -27.953 -21.125 1 98.19 78 TYR A CA 1
ATOM 615 C C . TYR A 1 78 ? 12.211 -27.406 -19.812 1 98.19 78 TYR A C 1
ATOM 617 O O . TYR A 1 78 ? 12.531 -27.938 -18.734 1 98.19 78 TYR A O 1
ATOM 625 N N . THR A 1 79 ? 11.469 -26.328 -19.859 1 98.38 79 THR A N 1
ATOM 626 C CA . THR A 1 79 ? 10.758 -25.75 -18.719 1 98.38 79 THR A CA 1
ATOM 627 C C . THR A 1 79 ? 9.258 -25.703 -19 1 98.38 79 THR A C 1
ATOM 629 O O . THR A 1 79 ? 8.836 -25.422 -20.125 1 98.38 79 THR A O 1
ATOM 632 N N . MET A 1 80 ? 8.508 -26.047 -18.016 1 98.19 80 MET A N 1
ATOM 633 C CA . MET A 1 80 ? 7.055 -25.922 -18.062 1 98.19 80 MET A CA 1
ATOM 634 C C . MET A 1 80 ? 6.551 -25.031 -16.922 1 98.19 80 MET A C 1
ATOM 636 O O . MET A 1 80 ? 6.871 -25.266 -15.75 1 98.19 80 MET A O 1
ATOM 640 N N . GLU A 1 81 ? 5.793 -24.031 -17.281 1 95.81 81 GLU A N 1
ATOM 641 C CA . GLU A 1 81 ? 5.25 -23.078 -16.312 1 95.81 81 GLU A CA 1
ATOM 642 C C . GLU A 1 81 ? 3.752 -22.859 -16.531 1 95.81 81 GLU A C 1
ATOM 644 O O . GLU A 1 81 ? 3.236 -23.125 -17.625 1 95.81 81 GLU A O 1
ATOM 649 N N . TRP A 1 82 ? 3.158 -22.562 -15.453 1 94.19 82 TRP A N 1
ATOM 650 C CA . TRP A 1 82 ? 1.769 -22.109 -15.492 1 94.19 82 TRP A CA 1
ATOM 651 C C . TRP A 1 82 ? 1.646 -20.656 -15.062 1 94.19 82 TRP A C 1
ATOM 653 O O . TRP A 1 82 ? 2.217 -20.25 -14.047 1 94.19 82 TRP A O 1
ATOM 663 N N . TYR A 1 83 ? 1.033 -19.828 -15.828 1 89.19 83 TYR A N 1
ATOM 664 C CA . TYR A 1 83 ? 0.847 -18.453 -15.391 1 89.19 83 TYR A CA 1
ATOM 665 C C . TYR A 1 83 ? -0.354 -17.812 -16.078 1 89.19 83 TYR A C 1
ATOM 667 O O . TYR A 1 83 ? -1.081 -18.484 -16.812 1 89.19 83 TYR A O 1
ATOM 675 N N . GLU A 1 84 ? -0.679 -16.547 -15.797 1 89.94 84 GLU A N 1
ATOM 676 C CA . GLU A 1 84 ? -1.825 -15.797 -16.297 1 89.94 84 GLU A CA 1
ATOM 677 C C . GLU A 1 84 ? -1.664 -15.453 -17.781 1 89.94 84 GLU A C 1
ATOM 679 O O . GLU A 1 84 ? -0.588 -15.031 -18.203 1 89.94 84 GLU A O 1
ATOM 684 N N . LEU A 1 85 ? -2.723 -15.625 -18.531 1 87.25 85 LEU A N 1
ATOM 685 C CA . LEU A 1 85 ? -2.68 -15.266 -19.953 1 87.25 85 LEU A CA 1
ATOM 686 C C . LEU A 1 85 ? -2.607 -13.75 -20.125 1 87.25 85 LEU A C 1
ATOM 688 O O . LEU A 1 85 ? -1.995 -13.258 -21.078 1 87.25 85 LEU A O 1
ATOM 692 N N . PHE A 1 86 ? -3.268 -13.07 -19.219 1 81.06 86 PHE A N 1
ATOM 693 C CA . PHE A 1 86 ? -3.414 -11.633 -19.391 1 81.06 86 PHE A CA 1
ATOM 694 C C . PHE A 1 86 ? -2.756 -10.883 -18.234 1 81.06 86 PHE A C 1
ATOM 696 O O . PHE A 1 86 ? -3.197 -9.789 -17.859 1 81.06 86 PHE A O 1
ATOM 703 N N . GLN A 1 87 ? -1.847 -11.383 -17.609 1 72.19 87 GLN A N 1
ATOM 704 C CA . GLN A 1 87 ? -0.968 -10.789 -16.609 1 72.19 87 GLN A CA 1
ATOM 705 C C . GLN A 1 87 ? -1.608 -10.836 -15.227 1 72.19 87 GLN A C 1
ATOM 707 O O . GLN A 1 87 ? -2.834 -10.859 -15.102 1 72.19 87 GLN A O 1
ATOM 712 N N . LEU A 1 88 ? -0.863 -10.789 -14.203 1 60.22 88 LEU A N 1
ATOM 713 C CA . LEU A 1 88 ? -1.188 -11.086 -12.812 1 60.22 88 LEU A CA 1
ATOM 714 C C . LEU A 1 88 ? -2.338 -10.219 -12.32 1 60.22 88 LEU A C 1
ATOM 716 O O . LEU A 1 88 ? -3.383 -10.727 -11.922 1 60.22 88 LEU A O 1
ATOM 720 N N . GLY A 1 89 ? -2.279 -9.031 -12.266 1 64.62 89 GLY A N 1
ATOM 721 C CA . GLY A 1 89 ? -3.312 -8.18 -11.695 1 64.62 89 GLY A CA 1
ATOM 722 C C . GLY A 1 89 ? -4.621 -8.234 -12.461 1 64.62 89 GLY A C 1
ATOM 723 O O . GLY A 1 89 ? -5.695 -8.062 -11.875 1 64.62 89 GLY A O 1
ATOM 724 N N . ASN A 1 90 ? -4.469 -8.75 -13.57 1 71.06 90 ASN A N 1
ATOM 725 C CA . ASN A 1 90 ? -5.637 -8.758 -14.445 1 71.06 90 ASN A CA 1
ATOM 726 C C . ASN A 1 90 ? -6.527 -9.969 -14.188 1 71.06 90 ASN A C 1
ATOM 728 O O . ASN A 1 90 ? -7.742 -9.906 -14.391 1 71.06 90 ASN A O 1
ATOM 732 N N . CYS A 1 91 ? -5.93 -10.922 -13.578 1 84.19 91 CYS A N 1
ATOM 733 C CA . CYS A 1 91 ? -6.68 -12.164 -13.453 1 84.19 91 CYS A CA 1
ATOM 734 C C . CYS A 1 91 ? -7.285 -12.297 -12.055 1 84.19 91 CYS A C 1
ATOM 736 O O . CYS A 1 91 ? -8.234 -13.062 -11.859 1 84.19 91 CYS A O 1
ATOM 738 N N . THR A 1 92 ? -6.727 -11.633 -11.109 1 89.12 92 THR A N 1
ATOM 739 C CA . THR A 1 92 ? -7.16 -11.773 -9.727 1 89.12 92 THR A CA 1
ATOM 740 C C . THR A 1 92 ? -8.414 -10.945 -9.461 1 89.12 92 THR A C 1
ATOM 742 O O . THR A 1 92 ? -9.266 -11.336 -8.656 1 89.12 92 THR A O 1
ATOM 745 N N . PHE A 1 93 ? -8.547 -9.852 -10.164 1 91.12 93 PHE A N 1
ATOM 746 C CA . PHE A 1 93 ? -9.695 -8.969 -9.992 1 91.12 93 PHE A CA 1
ATOM 747 C C . PHE A 1 93 ? -10.281 -8.57 -11.336 1 91.12 93 PHE A C 1
ATOM 749 O O . PHE A 1 93 ? -9.562 -8.484 -12.336 1 91.12 93 PHE A O 1
ATOM 756 N N . PRO A 1 94 ? -11.555 -8.305 -11.328 1 93 94 PRO A N 1
ATOM 757 C CA . PRO A 1 94 ? -12.227 -8 -12.594 1 93 94 PRO A CA 1
ATOM 758 C C . PRO A 1 94 ? -12.047 -6.547 -13.023 1 93 94 PRO A C 1
ATOM 760 O O . PRO A 1 94 ? -11.531 -5.734 -12.25 1 93 94 PRO A O 1
ATOM 763 N N . HIS A 1 95 ? -12.43 -6.316 -14.203 1 91 95 HIS A N 1
ATOM 764 C CA . HIS A 1 95 ? -12.508 -4.977 -14.766 1 91 95 HIS A CA 1
ATOM 765 C C . HIS A 1 95 ? -13.938 -4.449 -14.727 1 91 95 HIS A C 1
ATOM 767 O O . HIS A 1 95 ? -14.859 -5.094 -15.234 1 91 95 HIS A O 1
ATOM 773 N N . LEU A 1 96 ? -14.078 -3.314 -14.094 1 92.06 96 LEU A N 1
ATOM 774 C CA . LEU A 1 96 ? -15.398 -2.686 -14.07 1 92.06 96 LEU A CA 1
ATOM 775 C C . LEU A 1 96 ? -15.555 -1.717 -15.242 1 92.06 96 LEU A C 1
ATOM 777 O O . LEU A 1 96 ? -15.086 -0.577 -15.172 1 92.06 96 LEU A O 1
ATOM 781 N N . ARG A 1 97 ? -16.141 -2.186 -16.219 1 88.38 97 ARG A N 1
ATOM 782 C CA . ARG A 1 97 ? -16.359 -1.387 -17.422 1 88.38 97 ARG A CA 1
ATOM 783 C C . ARG A 1 97 ? -17.656 -0.589 -17.328 1 88.38 97 ARG A C 1
ATOM 785 O O . ARG A 1 97 ? -18.672 -1.105 -16.859 1 88.38 97 ARG A O 1
ATOM 792 N N . ALA A 1 98 ? -17.688 0.608 -17.781 1 85.38 98 ALA A N 1
ATOM 793 C CA . ALA A 1 98 ? -18.828 1.506 -17.672 1 85.38 98 ALA A CA 1
ATOM 794 C C . ALA A 1 98 ? -20.031 0.959 -18.438 1 85.38 98 ALA A C 1
ATOM 796 O O . ALA A 1 98 ? -21.172 1.108 -18 1 85.38 98 ALA A O 1
ATOM 797 N N . GLU A 1 99 ? -19.828 0.234 -19.516 1 86.69 99 GLU A N 1
ATOM 798 C CA . GLU A 1 99 ? -20.906 -0.201 -20.391 1 86.69 99 GLU A CA 1
ATOM 799 C C . GLU A 1 99 ? -21.406 -1.587 -20 1 86.69 99 GLU A C 1
ATOM 801 O O . GLU A 1 99 ? -22.375 -2.088 -20.578 1 86.69 99 GLU A O 1
ATOM 806 N N . ALA A 1 100 ? -20.781 -2.17 -19.047 1 87 100 ALA A N 1
ATOM 807 C CA . ALA A 1 100 ? -21.156 -3.533 -18.672 1 87 100 ALA A CA 1
ATOM 808 C C . ALA A 1 100 ? -21.75 -3.576 -17.266 1 87 100 ALA A C 1
ATOM 810 O O . ALA A 1 100 ? -21.281 -2.877 -16.359 1 87 100 ALA A O 1
ATOM 811 N N . GLU A 1 101 ? -22.75 -4.34 -17.094 1 89.25 101 GLU A N 1
ATOM 812 C CA . GLU A 1 101 ? -23.391 -4.48 -15.789 1 89.25 101 GLU A CA 1
ATOM 813 C C . GLU A 1 101 ? -22.562 -5.387 -14.867 1 89.25 101 GLU A C 1
ATOM 815 O O . GLU A 1 101 ? -22.438 -5.117 -13.672 1 89.25 101 GLU A O 1
ATOM 820 N N . ALA A 1 102 ? -22.078 -6.43 -15.5 1 93.12 102 ALA A N 1
ATOM 821 C CA . ALA A 1 102 ? -21.312 -7.379 -14.703 1 93.12 102 ALA A CA 1
ATOM 822 C C . ALA A 1 102 ? -19.828 -7.059 -14.75 1 93.12 102 ALA A C 1
ATOM 824 O O . ALA A 1 102 ? -19.312 -6.574 -15.766 1 93.12 102 ALA A O 1
ATOM 825 N N . PRO A 1 103 ? -19.062 -7.293 -13.625 1 94 103 PRO A N 1
ATOM 826 C CA . PRO A 1 103 ? -17.609 -7.227 -13.719 1 94 103 PRO A CA 1
ATOM 827 C C . PRO A 1 103 ? -17.047 -8.133 -14.812 1 94 103 PRO A C 1
ATOM 829 O O . PRO A 1 103 ? -17.547 -9.234 -15.023 1 94 103 PRO A O 1
ATOM 832 N N . PHE A 1 104 ? -16.094 -7.617 -15.523 1 92.38 104 PHE A N 1
ATOM 833 C CA . PHE A 1 104 ? -15.492 -8.359 -16.625 1 92.38 104 PHE A CA 1
ATOM 834 C C . PHE A 1 104 ? -14.203 -9.031 -16.172 1 92.38 104 PHE A C 1
ATOM 836 O O . PHE A 1 104 ? -13.289 -8.367 -15.672 1 92.38 104 PHE A O 1
ATOM 843 N N . TRP A 1 105 ? -14.094 -10.359 -16.391 1 91.62 105 TRP A N 1
ATOM 844 C CA . TRP A 1 105 ? -12.977 -11.141 -15.859 1 91.62 105 TRP A CA 1
ATOM 845 C C . TRP A 1 105 ? -12.062 -11.617 -16.984 1 91.62 105 TRP A C 1
ATOM 847 O O . TRP A 1 105 ? -12.523 -12.195 -17.969 1 91.62 105 TRP A O 1
ATOM 857 N N . CYS A 1 106 ? -10.812 -11.336 -16.875 1 90.69 106 CYS A N 1
ATOM 858 C CA . CYS A 1 106 ? -9.766 -11.859 -17.734 1 90.69 106 CYS A CA 1
ATOM 859 C C . CYS A 1 106 ? -8.93 -12.914 -17.016 1 90.69 106 CYS A C 1
ATOM 861 O O . CYS A 1 106 ? -7.699 -12.828 -17 1 90.69 106 CYS A O 1
ATOM 863 N N . ASN A 1 107 ? -9.578 -13.891 -16.391 1 90.62 107 ASN A N 1
ATOM 864 C CA . ASN A 1 107 ? -8.906 -14.758 -15.422 1 90.62 107 ASN A CA 1
ATOM 865 C C . ASN A 1 107 ? -8.602 -16.125 -16 1 90.62 107 ASN A C 1
ATOM 867 O O . ASN A 1 107 ? -8.883 -17.156 -15.383 1 90.62 107 ASN A O 1
ATOM 871 N N . GLN A 1 108 ? -7.957 -16.156 -17.109 1 91.12 108 GLN A N 1
ATOM 872 C CA . GLN A 1 108 ? -7.496 -17.406 -17.703 1 91.12 108 GLN A CA 1
ATOM 873 C C . GLN A 1 108 ? -6.008 -17.625 -17.438 1 91.12 108 GLN A C 1
ATOM 875 O O . GLN A 1 108 ? -5.234 -16.656 -17.406 1 91.12 108 GLN A O 1
ATOM 880 N N . GLY A 1 109 ? -5.688 -18.859 -17.25 1 92 109 GLY A N 1
ATOM 881 C CA . GLY A 1 109 ? -4.297 -19.281 -17.188 1 92 109 GLY A CA 1
ATOM 882 C C . GLY A 1 109 ? -3.986 -20.438 -18.125 1 92 109 GLY A C 1
ATOM 883 O O . GLY A 1 109 ? -4.895 -21.031 -18.703 1 92 109 GLY A O 1
ATOM 884 N N . ALA A 1 110 ? -2.756 -20.656 -18.297 1 92.75 110 ALA A N 1
ATOM 885 C CA . ALA A 1 110 ? -2.33 -21.766 -19.156 1 92.75 110 ALA A CA 1
ATOM 886 C C . ALA A 1 110 ? -0.912 -22.219 -18.812 1 92.75 110 ALA A C 1
ATOM 888 O O . ALA A 1 110 ? -0.143 -21.453 -18.219 1 92.75 110 ALA A O 1
ATOM 889 N N . ALA A 1 111 ? -0.681 -23.438 -19.172 1 95.5 111 ALA A N 1
ATOM 890 C CA . ALA A 1 111 ? 0.683 -23.953 -19.078 1 95.5 111 ALA A CA 1
ATOM 891 C C . ALA A 1 111 ? 1.496 -23.594 -20.312 1 95.5 111 ALA A C 1
ATOM 893 O O . ALA A 1 111 ? 0.986 -23.641 -21.438 1 95.5 111 ALA A O 1
ATOM 894 N N . CYS A 1 112 ? 2.668 -23.109 -20.109 1 95.44 112 CYS A N 1
ATOM 895 C CA . CYS A 1 112 ? 3.631 -22.828 -21.172 1 95.44 112 CYS A CA 1
ATOM 896 C C . CYS A 1 112 ? 4.805 -23.797 -21.125 1 95.44 112 CYS A C 1
ATOM 898 O O . CYS A 1 112 ? 5.414 -23.984 -20.062 1 95.44 112 CYS A O 1
ATOM 900 N N . PHE A 1 113 ? 5.051 -24.5 -22.234 1 97.38 113 PHE A N 1
ATOM 901 C CA . PHE A 1 113 ? 6.18 -25.406 -22.359 1 97.38 113 PHE A CA 1
ATOM 902 C C . PHE A 1 113 ? 7.199 -24.859 -23.359 1 97.38 113 PHE A C 1
ATOM 904 O O . PHE A 1 113 ? 6.844 -24.516 -24.484 1 97.38 113 PHE A O 1
ATOM 911 N N . PHE A 1 114 ? 8.492 -24.781 -22.969 1 96.94 114 PHE A N 1
ATOM 912 C CA . PHE A 1 114 ? 9.492 -24.234 -23.875 1 96.94 114 PHE A CA 1
ATOM 913 C C . PHE A 1 114 ? 10.859 -24.859 -23.625 1 96.94 114 PHE A C 1
ATOM 915 O O . PHE A 1 114 ? 11.062 -25.531 -22.609 1 96.94 114 PHE A O 1
ATOM 922 N N . GLU A 1 115 ? 11.734 -24.641 -24.516 1 95.81 115 GLU A N 1
ATOM 923 C CA . GLU A 1 115 ? 13.055 -25.25 -24.453 1 95.81 115 GLU A CA 1
ATOM 924 C C . GLU A 1 115 ? 13.953 -24.5 -23.469 1 95.81 115 GLU A C 1
ATOM 926 O O . GLU A 1 115 ? 13.805 -23.297 -23.281 1 95.81 115 GLU A O 1
ATOM 931 N N . GLU A 1 116 ? 14.812 -25.281 -22.781 1 95.94 116 GLU A N 1
ATOM 932 C CA . GLU A 1 116 ? 15.945 -24.812 -21.984 1 95.94 116 GLU A CA 1
ATOM 933 C C . GLU A 1 116 ? 15.531 -24.594 -20.531 1 95.94 116 GLU A C 1
ATOM 935 O O . GLU A 1 116 ? 14.43 -24.094 -20.266 1 95.94 116 GLU A O 1
ATOM 940 N N . ILE A 1 117 ? 16.312 -24.984 -19.688 1 97.44 117 ILE A N 1
ATOM 941 C CA . ILE A 1 117 ? 16.328 -24.578 -18.281 1 97.44 117 ILE A CA 1
ATOM 942 C C . ILE A 1 117 ? 17.391 -23.5 -18.078 1 97.44 117 ILE A C 1
ATOM 944 O O . ILE A 1 117 ? 18.578 -23.75 -18.266 1 97.44 117 ILE A O 1
ATOM 948 N N . ASP A 1 118 ? 17 -22.297 -17.797 1 95.38 118 ASP A N 1
ATOM 949 C CA . ASP A 1 118 ? 17.938 -21.219 -17.484 1 95.38 118 ASP A CA 1
ATOM 950 C C . ASP A 1 118 ? 18.516 -21.375 -16.078 1 95.38 118 ASP A C 1
ATOM 952 O O . ASP A 1 118 ? 17.938 -20.875 -15.117 1 95.38 118 ASP A O 1
ATOM 956 N N . ASP A 1 119 ? 19.609 -22 -15.977 1 95.12 119 ASP A N 1
ATOM 957 C CA . ASP A 1 119 ? 20.188 -22.344 -14.688 1 95.12 119 ASP A CA 1
ATOM 958 C C . ASP A 1 119 ? 20.391 -21.094 -13.828 1 95.12 119 ASP A C 1
ATOM 960 O O . ASP A 1 119 ? 20.109 -21.109 -12.625 1 95.12 119 ASP A O 1
ATOM 964 N N . GLN A 1 120 ? 20.891 -20.094 -14.383 1 93.06 120 GLN A N 1
ATOM 965 C CA . GLN A 1 120 ? 21.156 -18.875 -13.617 1 93.06 120 GLN A CA 1
ATOM 966 C C . GLN A 1 120 ? 19.875 -18.281 -13.047 1 93.06 120 GLN A C 1
ATOM 968 O O . GLN A 1 120 ? 19.828 -17.906 -11.875 1 93.06 120 GLN A O 1
ATOM 973 N N . HIS A 1 121 ? 18.844 -18.203 -13.836 1 93.31 121 HIS A N 1
ATOM 974 C CA . HIS A 1 121 ? 17.562 -17.656 -13.43 1 93.31 121 HIS A CA 1
ATOM 975 C C . HIS A 1 121 ? 16.984 -18.422 -12.242 1 93.31 121 HIS A C 1
ATOM 977 O O . HIS A 1 121 ? 16.547 -17.828 -11.258 1 93.31 121 HIS A O 1
ATOM 983 N N . TRP A 1 122 ? 17.062 -19.766 -12.32 1 95.69 122 TRP A N 1
ATOM 984 C CA . TRP A 1 122 ? 16.359 -20.578 -11.344 1 95.69 122 TRP A CA 1
ATOM 985 C C . TRP A 1 122 ? 17.219 -20.828 -10.117 1 95.69 122 TRP A C 1
ATOM 987 O O . TRP A 1 122 ? 16.703 -21.078 -9.023 1 95.69 122 TRP A O 1
ATOM 997 N N . LYS A 1 123 ? 18.547 -20.625 -10.188 1 92.75 123 LYS A N 1
ATOM 998 C CA . LYS A 1 123 ? 19.453 -20.906 -9.078 1 92.75 123 LYS A CA 1
ATOM 999 C C . LYS A 1 123 ? 19.734 -19.641 -8.258 1 92.75 123 LYS A C 1
ATOM 1001 O O . LYS A 1 123 ? 19.844 -19.703 -7.035 1 92.75 123 LYS A O 1
ATOM 1006 N N . GLN A 1 124 ? 20 -18.5 -8.812 1 88 124 GLN A N 1
ATOM 1007 C CA . GLN A 1 124 ? 20.531 -17.297 -8.18 1 88 124 GLN A CA 1
ATOM 1008 C C . GLN A 1 124 ? 19.672 -16.875 -6.992 1 88 124 GLN A C 1
ATOM 1010 O O . GLN A 1 124 ? 20.188 -16.562 -5.918 1 88 124 GLN A O 1
ATOM 1015 N N . ASN A 1 125 ? 18.391 -17.141 -6.895 1 86.44 125 ASN A N 1
ATOM 1016 C CA . ASN A 1 125 ? 17.5 -16.766 -5.801 1 86.44 125 ASN A CA 1
ATOM 1017 C C . ASN A 1 125 ? 16.375 -17.781 -5.645 1 86.44 125 ASN A C 1
ATOM 1019 O O . ASN A 1 125 ? 15.312 -17.469 -5.098 1 86.44 125 ASN A O 1
ATOM 1023 N N . GLY A 1 126 ? 16.688 -18.891 -6.18 1 93.38 126 GLY A N 1
ATOM 1024 C CA . GLY A 1 126 ? 15.594 -19.828 -6.18 1 93.38 126 GLY A CA 1
ATOM 1025 C C . GLY A 1 126 ? 16.047 -21.266 -6 1 93.38 126 GLY A C 1
ATOM 1026 O O . GLY A 1 126 ? 16.859 -21.562 -5.121 1 93.38 126 GLY A O 1
ATOM 1027 N N . THR A 1 127 ? 15.375 -22.109 -6.645 1 93.19 127 THR A N 1
ATOM 1028 C CA . THR A 1 127 ? 15.625 -23.547 -6.523 1 93.19 127 THR A CA 1
ATOM 1029 C C . THR A 1 127 ? 15.688 -24.203 -7.898 1 93.19 127 THR A C 1
ATOM 1031 O O . THR A 1 127 ? 14.844 -23.938 -8.758 1 93.19 127 THR A O 1
ATOM 1034 N N . LEU A 1 128 ? 16.703 -24.922 -8.141 1 96.06 128 LEU A N 1
ATOM 1035 C CA . LEU A 1 128 ? 16.844 -25.891 -9.227 1 96.06 128 LEU A CA 1
ATOM 1036 C C . LEU A 1 128 ? 17.312 -27.25 -8.688 1 96.06 128 LEU A C 1
ATOM 1038 O O . LEU A 1 128 ? 18.5 -27.438 -8.43 1 96.06 128 LEU A O 1
ATOM 1042 N N . GLU A 1 129 ? 16.375 -28.156 -8.594 1 95 129 GLU A N 1
ATOM 1043 C CA . GLU A 1 129 ? 16.688 -29.422 -7.93 1 95 129 GLU A CA 1
ATOM 1044 C C . GLU A 1 129 ? 16.031 -30.594 -8.648 1 95 129 GLU A C 1
ATOM 1046 O O . GLU A 1 129 ? 14.844 -30.547 -8.961 1 95 129 GLU A O 1
ATOM 1051 N N . LYS A 1 130 ? 16.812 -31.562 -8.875 1 95.56 130 LYS A N 1
ATOM 1052 C CA . LYS A 1 130 ? 16.234 -32.812 -9.422 1 95.56 130 LYS A CA 1
ATOM 1053 C C . LYS A 1 130 ? 15.391 -33.531 -8.383 1 95.56 130 LYS A C 1
ATOM 1055 O O . LYS A 1 130 ? 15.859 -33.812 -7.277 1 95.56 130 LYS A O 1
ATOM 1060 N N . VAL A 1 131 ? 14.211 -33.875 -8.75 1 96.12 131 VAL A N 1
ATOM 1061 C CA . VAL A 1 131 ? 13.328 -34.438 -7.734 1 96.12 131 VAL A CA 1
ATOM 1062 C C . VAL A 1 131 ? 12.852 -35.812 -8.156 1 96.12 131 VAL A C 1
ATOM 1064 O O . VAL A 1 131 ? 12.328 -36.594 -7.336 1 96.12 131 VAL A O 1
ATOM 1067 N N . SER A 1 132 ? 13.062 -36.094 -9.398 1 96.12 132 SER A N 1
ATOM 1068 C CA . SER A 1 132 ? 12.586 -37.406 -9.891 1 96.12 132 SER A CA 1
ATOM 1069 C C . SER A 1 132 ? 13.18 -37.719 -11.25 1 96.12 132 SER A C 1
ATOM 1071 O O . SER A 1 132 ? 13.914 -36.938 -11.828 1 96.12 132 SER A O 1
ATOM 1073 N N . GLU A 1 133 ? 12.93 -38.938 -11.664 1 97.06 133 GLU A N 1
ATOM 1074 C CA . GLU A 1 133 ? 13.156 -39.406 -13.023 1 97.06 133 GLU A CA 1
ATOM 1075 C C . GLU A 1 133 ? 11.945 -40.188 -13.531 1 97.06 133 GLU A C 1
ATOM 1077 O O . GLU A 1 133 ? 11.25 -40.844 -12.758 1 97.06 133 GLU A O 1
ATOM 1082 N N . MET A 1 134 ? 11.766 -40.094 -14.797 1 97.94 134 MET A N 1
ATOM 1083 C CA . MET A 1 134 ? 10.688 -40.875 -15.414 1 97.94 134 MET A CA 1
ATOM 1084 C C . MET A 1 134 ? 11.086 -41.344 -16.797 1 97.94 134 MET A C 1
ATOM 1086 O O . MET A 1 134 ? 12.094 -40.906 -17.359 1 97.94 134 MET A O 1
ATOM 1090 N N . THR A 1 135 ? 10.281 -42.281 -17.344 1 98.31 135 THR A N 1
ATOM 1091 C CA . THR A 1 135 ? 10.547 -42.781 -18.688 1 98.31 135 THR A CA 1
ATOM 1092 C C . THR A 1 135 ? 10.008 -41.781 -19.734 1 98.31 135 THR A C 1
ATOM 1094 O O . THR A 1 135 ? 9.141 -40.969 -19.438 1 98.31 135 THR A O 1
ATOM 1097 N N . GLY A 1 136 ? 10.555 -41.938 -20.875 1 98.44 136 GLY A N 1
ATOM 1098 C CA . GLY A 1 136 ? 10 -41.156 -21.969 1 98.44 136 GLY A CA 1
ATOM 1099 C C . GLY A 1 136 ? 8.516 -41.406 -22.188 1 98.44 136 GLY A C 1
ATOM 1100 O O . GLY A 1 136 ? 7.766 -40.5 -22.516 1 98.44 136 GLY A O 1
ATOM 1101 N N . ALA A 1 137 ? 8.133 -42.625 -22.062 1 98.31 137 ALA A N 1
ATOM 1102 C CA . ALA A 1 137 ? 6.719 -42.969 -22.219 1 98.31 137 ALA A CA 1
ATOM 1103 C C . ALA A 1 137 ? 5.863 -42.219 -21.203 1 98.31 137 ALA A C 1
ATOM 1105 O O . ALA A 1 137 ? 4.781 -41.719 -21.531 1 98.31 137 ALA A O 1
ATOM 1106 N N . GLN A 1 138 ? 6.281 -42.188 -19.984 1 98.19 138 GLN A N 1
ATOM 1107 C CA . GLN A 1 138 ? 5.574 -41.469 -18.938 1 98.19 138 GLN A CA 1
ATOM 1108 C C . GLN A 1 138 ? 5.512 -39.969 -19.234 1 98.19 138 GLN A C 1
ATOM 1110 O O . GLN A 1 138 ? 4.477 -39.344 -19.047 1 98.19 138 GLN A O 1
ATOM 1115 N N . PHE A 1 139 ? 6.625 -39.438 -19.703 1 98.62 139 PHE A N 1
ATOM 1116 C CA . PHE A 1 139 ? 6.664 -38.031 -20.109 1 98.62 139 PHE A CA 1
ATOM 1117 C C . PHE A 1 139 ? 5.629 -37.75 -21.188 1 98.62 139 PHE A C 1
ATOM 1119 O O . PHE A 1 139 ? 4.914 -36.75 -21.125 1 98.62 139 PHE A O 1
ATOM 1126 N N . ASN A 1 140 ? 5.609 -38.625 -22.188 1 98.5 140 ASN A N 1
ATOM 1127 C CA . ASN A 1 140 ? 4.668 -38.469 -23.281 1 98.5 140 ASN A CA 1
ATOM 1128 C C . ASN A 1 140 ? 3.223 -38.5 -22.797 1 98.5 140 ASN A C 1
ATOM 1130 O O . ASN A 1 140 ? 2.363 -37.781 -23.312 1 98.5 140 ASN A O 1
ATOM 1134 N N . GLU A 1 141 ? 2.949 -39.375 -21.859 1 98.12 141 GLU A N 1
ATOM 1135 C CA . GLU A 1 141 ? 1.622 -39.406 -21.25 1 98.12 141 GLU A CA 1
ATOM 1136 C C . GLU A 1 141 ? 1.299 -38.125 -20.531 1 98.12 141 GLU A C 1
ATOM 1138 O O . GLU A 1 141 ? 0.183 -37.594 -20.625 1 98.12 141 GLU A O 1
ATOM 1143 N N . MET A 1 142 ? 2.211 -37.594 -19.766 1 98.31 142 MET A N 1
ATOM 1144 C CA . MET A 1 142 ? 2.043 -36.312 -19.078 1 98.31 142 MET A CA 1
ATOM 1145 C C . MET A 1 142 ? 1.778 -35.188 -20.062 1 98.31 142 MET A C 1
ATOM 1147 O O . MET A 1 142 ? 0.91 -34.344 -19.844 1 98.31 142 MET A O 1
ATOM 1151 N N . ALA A 1 143 ? 2.533 -35.188 -21.156 1 98.12 143 ALA A N 1
ATOM 1152 C CA . ALA A 1 143 ? 2.387 -34.156 -22.188 1 98.12 143 ALA A CA 1
ATOM 1153 C C . ALA A 1 143 ? 0.963 -34.125 -22.734 1 98.12 143 ALA A C 1
ATOM 1155 O O . ALA A 1 143 ? 0.402 -33.062 -22.969 1 98.12 143 ALA A O 1
ATOM 1156 N N . LYS A 1 144 ? 0.421 -35.281 -22.969 1 97.38 144 LYS A N 1
ATOM 1157 C CA . LYS A 1 144 ? -0.965 -35.375 -23.422 1 97.38 144 LYS A CA 1
ATOM 1158 C C . LYS A 1 144 ? -1.917 -34.781 -22.375 1 97.38 144 LYS A C 1
ATOM 1160 O O . LYS A 1 144 ? -2.867 -34.062 -22.734 1 97.38 144 LYS A O 1
ATOM 1165 N N . TRP A 1 145 ? -1.671 -35.125 -21.172 1 97.06 145 TRP A N 1
ATOM 1166 C CA . TRP A 1 145 ? -2.502 -34.625 -20.094 1 97.06 145 TRP A CA 1
ATOM 1167 C C . TRP A 1 145 ? -2.414 -33.094 -20 1 97.06 145 TRP A C 1
ATOM 1169 O O . TRP A 1 145 ? -3.424 -32.438 -19.797 1 97.06 145 TRP A O 1
ATOM 1179 N N . ILE A 1 146 ? -1.229 -32.531 -20.109 1 96.75 146 ILE A N 1
ATOM 1180 C CA . ILE A 1 146 ? -1.011 -31.109 -20.062 1 96.75 146 ILE A CA 1
ATOM 1181 C C . ILE A 1 146 ? -1.79 -30.422 -21.172 1 96.75 146 ILE A C 1
ATOM 1183 O O . ILE A 1 146 ? -2.4 -29.375 -20.969 1 96.75 146 ILE A O 1
ATOM 1187 N N . ARG A 1 147 ? -1.726 -30.922 -22.344 1 94.75 147 ARG A N 1
ATOM 1188 C CA . ARG A 1 147 ? -2.457 -30.359 -23.484 1 94.75 147 ARG A CA 1
ATOM 1189 C C . ARG A 1 147 ? -3.957 -30.328 -23.203 1 94.75 147 ARG A C 1
ATOM 1191 O O . ARG A 1 147 ? -4.629 -29.328 -23.469 1 94.75 147 ARG A O 1
ATOM 1198 N N . LYS A 1 148 ? -4.418 -31.453 -22.734 1 94.69 148 LYS A N 1
ATOM 1199 C CA . LYS A 1 148 ? -5.832 -31.516 -22.375 1 94.69 148 LYS A CA 1
ATOM 1200 C C . LYS A 1 148 ? -6.176 -30.5 -21.297 1 94.69 148 LYS A C 1
ATOM 1202 O O . LYS A 1 148 ? -7.219 -29.844 -21.359 1 94.69 148 LYS A O 1
ATOM 1207 N N . ASP A 1 149 ? -5.355 -30.484 -20.312 1 93.5 149 ASP A N 1
ATOM 1208 C CA . ASP A 1 149 ? -5.562 -29.531 -19.234 1 93.5 149 ASP A CA 1
ATOM 1209 C C . ASP A 1 149 ? -5.598 -28.109 -19.75 1 93.5 149 ASP A C 1
ATOM 1211 O O . ASP A 1 149 ? -6.434 -27.297 -19.328 1 93.5 149 ASP A O 1
ATOM 1215 N N . ASN A 1 150 ? -4.73 -27.688 -20.688 1 93.06 150 ASN A N 1
ATOM 1216 C CA . ASN A 1 150 ? -4.672 -26.344 -21.281 1 93.06 150 ASN A CA 1
ATOM 1217 C C . ASN A 1 150 ? -5.93 -26.031 -22.078 1 93.06 150 ASN A C 1
ATOM 1219 O O . ASN A 1 150 ? -6.254 -24.859 -22.297 1 93.06 150 ASN A O 1
ATOM 1223 N N . GLU A 1 151 ? -6.559 -27.047 -22.5 1 92.5 151 GLU A N 1
ATOM 1224 C CA . GLU A 1 151 ? -7.746 -26.844 -23.328 1 92.5 151 GLU A CA 1
ATOM 1225 C C . GLU A 1 151 ? -9.008 -26.797 -22.469 1 92.5 151 GLU A C 1
ATOM 1227 O O . GLU A 1 151 ? -10.016 -26.203 -22.875 1 92.5 151 GLU A O 1
ATOM 1232 N N . THR A 1 152 ? -8.906 -27.406 -21.281 1 93.38 152 THR A N 1
ATOM 1233 C CA . THR A 1 152 ? -10.164 -27.609 -20.562 1 93.38 152 THR A CA 1
ATOM 1234 C C . THR A 1 152 ? -10.109 -26.953 -19.188 1 93.38 152 THR A C 1
ATOM 1236 O O . THR A 1 152 ? -11.156 -26.656 -18.594 1 93.38 152 THR A O 1
ATOM 1239 N N . GLY A 1 153 ? -8.969 -26.922 -18.578 1 89.69 153 GLY A N 1
ATOM 1240 C CA . GLY A 1 153 ? -8.773 -26.297 -17.266 1 89.69 153 GLY A CA 1
ATOM 1241 C C . GLY A 1 153 ? -8.156 -24.922 -17.359 1 89.69 153 GLY A C 1
ATOM 1242 O O . GLY A 1 153 ? -6.969 -24.75 -17.062 1 89.69 153 GLY A O 1
ATOM 1243 N N . ILE A 1 154 ? -8.93 -23.875 -17.594 1 88.31 154 ILE A N 1
ATOM 1244 C CA . ILE A 1 154 ? -8.375 -22.625 -18.109 1 88.31 154 ILE A CA 1
ATOM 1245 C C . ILE A 1 154 ? -8.461 -21.531 -17.047 1 88.31 154 ILE A C 1
ATOM 1247 O O . ILE A 1 154 ? -7.914 -20.453 -17.219 1 88.31 154 ILE A O 1
ATOM 1251 N N . TYR A 1 155 ? -9.094 -21.844 -15.977 1 88.25 155 TYR A N 1
ATOM 1252 C CA . TYR A 1 155 ? -9.414 -20.781 -15.031 1 88.25 155 TYR A CA 1
ATOM 1253 C C . TYR A 1 155 ? -8.234 -20.516 -14.102 1 88.25 155 TYR A C 1
ATOM 1255 O O . TYR A 1 155 ? -7.66 -21.438 -13.531 1 88.25 155 TYR A O 1
ATOM 1263 N N . TYR A 1 156 ? -7.828 -19.297 -14.031 1 91.31 156 TYR A N 1
ATOM 1264 C CA . TYR A 1 156 ? -6.828 -18.875 -13.055 1 91.31 156 TYR A CA 1
ATOM 1265 C C . TYR A 1 156 ? -7.488 -18.422 -11.758 1 91.31 156 TYR A C 1
ATOM 1267 O O . TYR A 1 156 ? -8.438 -17.625 -11.789 1 91.31 156 TYR A O 1
ATOM 1275 N N . GLU A 1 157 ? -7.023 -18.984 -10.633 1 93.19 157 GLU A N 1
ATOM 1276 C CA . GLU A 1 157 ? -7.527 -18.594 -9.32 1 93.19 157 GLU A CA 1
ATOM 1277 C C . GLU A 1 157 ? -6.383 -18.328 -8.344 1 93.19 157 GLU A C 1
ATOM 1279 O O . GLU A 1 157 ? -5.562 -19.219 -8.086 1 93.19 157 GLU A O 1
ATOM 1284 N N . THR A 1 158 ? -6.395 -17.188 -7.777 1 92.75 158 THR A N 1
ATOM 1285 C CA . THR A 1 158 ? -5.316 -16.734 -6.902 1 92.75 158 THR A CA 1
ATOM 1286 C C . THR A 1 158 ? -5.508 -17.281 -5.488 1 92.75 158 THR A C 1
ATOM 1288 O O . THR A 1 158 ? -4.543 -17.688 -4.84 1 92.75 158 THR A O 1
ATOM 1291 N N . TRP A 1 159 ? -6.734 -17.375 -5.07 1 95.44 159 TRP A N 1
ATOM 1292 C CA . TRP A 1 159 ? -7.008 -17.5 -3.643 1 95.44 159 TRP A CA 1
ATOM 1293 C C . TRP A 1 159 ? -7.273 -18.953 -3.264 1 95.44 159 TRP A C 1
ATOM 1295 O O . TRP A 1 159 ? -8.008 -19.672 -3.961 1 95.44 159 TRP A O 1
ATOM 1305 N N . THR A 1 160 ? -6.672 -19.344 -2.227 1 97.12 160 THR A N 1
ATOM 1306 C CA . THR A 1 160 ? -7.188 -20.484 -1.471 1 97.12 160 THR A CA 1
ATOM 1307 C C . THR A 1 160 ? -8.039 -20.016 -0.296 1 97.12 160 THR A C 1
ATOM 1309 O O . THR A 1 160 ? -7.613 -19.156 0.479 1 97.12 160 THR A O 1
ATOM 1312 N N . VAL A 1 161 ? -9.242 -20.531 -0.179 1 98.5 161 VAL A N 1
ATOM 1313 C CA . VAL A 1 161 ? -10.133 -20.109 0.896 1 98.5 161 VAL A CA 1
ATOM 1314 C C . VAL A 1 161 ? -10.305 -21.25 1.896 1 98.5 161 VAL A C 1
ATOM 1316 O O . VAL A 1 161 ? -10.727 -22.359 1.525 1 98.5 161 VAL A O 1
ATOM 1319 N N . GLN A 1 162 ? -9.969 -20.984 3.113 1 98.44 162 GLN A N 1
ATOM 1320 C CA . GLN A 1 162 ? -10.133 -22.016 4.133 1 98.44 162 GLN A CA 1
ATOM 1321 C C . GLN A 1 162 ? -10.602 -21.406 5.453 1 98.44 162 GLN A C 1
ATOM 1323 O O . GLN A 1 162 ? -10.734 -20.188 5.574 1 98.44 162 GLN A O 1
ATOM 1328 N N . THR A 1 163 ? -10.898 -22.234 6.453 1 98.5 163 THR A N 1
ATOM 1329 C CA . THR A 1 163 ? -11.555 -21.797 7.684 1 98.5 163 THR A CA 1
ATOM 1330 C C . THR A 1 163 ? -10.57 -21.062 8.594 1 98.5 163 THR A C 1
ATOM 1332 O O . THR A 1 163 ? -10.93 -20.078 9.242 1 98.5 163 THR A O 1
ATOM 1335 N N . ASP A 1 164 ? -9.336 -21.594 8.727 1 97.69 164 ASP A N 1
ATOM 1336 C CA . ASP A 1 164 ? -8.359 -21.062 9.672 1 97.69 164 ASP A CA 1
ATOM 1337 C C . ASP A 1 164 ? -6.953 -21.562 9.336 1 97.69 164 ASP A C 1
ATOM 1339 O O . ASP A 1 164 ? -6.781 -22.422 8.469 1 97.69 164 ASP A O 1
ATOM 1343 N N . PRO A 1 165 ? -5.957 -21.031 9.961 1 96.12 165 PRO A N 1
ATOM 1344 C CA . PRO A 1 165 ? -4.578 -21.406 9.633 1 96.12 165 PRO A CA 1
ATOM 1345 C C . PRO A 1 165 ? -4.117 -22.656 10.383 1 96.12 165 PRO A C 1
ATOM 1347 O O . PRO A 1 165 ? -2.924 -22.969 10.391 1 96.12 165 PRO A O 1
ATOM 1350 N N . GLY A 1 166 ? -4.918 -23.359 11.023 1 93.44 166 GLY A N 1
ATOM 1351 C CA . GLY A 1 166 ? -4.531 -24.531 11.797 1 93.44 166 GLY A CA 1
ATOM 1352 C C . GLY A 1 166 ? -4.109 -25.703 10.93 1 93.44 166 GLY A C 1
ATOM 1353 O O . GLY A 1 166 ? -4.066 -25.594 9.703 1 93.44 166 GLY A O 1
ATOM 1354 N N . PRO A 1 167 ? -3.732 -26.828 11.422 1 91.81 167 PRO A N 1
ATOM 1355 C CA . PRO A 1 167 ? -3.166 -27.984 10.711 1 91.81 167 PRO A CA 1
ATOM 1356 C C . PRO A 1 167 ? -4.199 -28.719 9.859 1 91.81 167 PRO A C 1
ATOM 1358 O O . PRO A 1 167 ? -3.844 -29.359 8.867 1 91.81 167 PRO A O 1
ATOM 1361 N N . ASN A 1 168 ? -5.434 -28.656 10.281 1 92.62 168 ASN A N 1
ATOM 1362 C CA . ASN A 1 168 ? -6.465 -29.359 9.523 1 92.62 168 ASN A CA 1
ATOM 1363 C C . ASN A 1 168 ? -7.668 -28.453 9.25 1 92.62 168 ASN A C 1
ATOM 1365 O O . ASN A 1 168 ? -8.781 -28.75 9.688 1 92.62 168 ASN A O 1
ATOM 1369 N N . PRO A 1 169 ? -7.438 -27.5 8.5 1 96 169 PRO A N 1
ATOM 1370 C CA . PRO A 1 169 ? -8.57 -26.625 8.195 1 96 169 PRO A CA 1
ATOM 1371 C C . PRO A 1 169 ? -9.5 -27.219 7.133 1 96 169 PRO A C 1
ATOM 1373 O O . PRO A 1 169 ? -9.078 -28.078 6.348 1 96 169 PRO A O 1
ATOM 1376 N N . ALA A 1 170 ? -10.75 -26.875 7.16 1 97.44 170 ALA A N 1
ATOM 1377 C CA . ALA A 1 170 ? -11.602 -27.141 6.004 1 97.44 170 ALA A CA 1
ATOM 1378 C C . ALA A 1 170 ? -11.281 -26.172 4.859 1 97.44 170 ALA A C 1
ATOM 1380 O O . ALA A 1 170 ? -11.195 -24.969 5.062 1 97.44 170 ALA A O 1
ATOM 1381 N N . VAL A 1 171 ? -11.125 -26.719 3.693 1 97.25 171 VAL A N 1
ATOM 1382 C CA . VAL A 1 171 ? -10.852 -25.906 2.51 1 97.25 171 VAL A CA 1
ATOM 1383 C C . VAL A 1 171 ? -12.141 -25.703 1.715 1 97.25 171 VAL A C 1
ATOM 1385 O O . VAL A 1 171 ? -12.773 -26.672 1.286 1 97.25 171 VAL A O 1
ATOM 1388 N N . TRP A 1 172 ? -12.516 -24.453 1.543 1 98 172 TRP A N 1
ATOM 1389 C CA . TRP A 1 172 ? -13.719 -24.141 0.777 1 98 172 TRP A CA 1
ATOM 1390 C C . TRP A 1 172 ? -13.414 -24.094 -0.717 1 98 172 TRP A C 1
ATOM 1392 O O . TRP A 1 172 ? -14.195 -24.609 -1.528 1 98 172 TRP A O 1
ATOM 1402 N N . PHE A 1 173 ? -12.383 -23.422 -1.094 1 97.19 173 PHE A N 1
ATOM 1403 C CA . PHE A 1 173 ? -11.953 -23.266 -2.477 1 97.19 173 PHE A CA 1
ATOM 1404 C C . PHE A 1 173 ? -10.445 -23.391 -2.596 1 97.19 173 PHE A C 1
ATOM 1406 O O . PHE A 1 173 ? -9.703 -22.938 -1.728 1 97.19 173 PHE A O 1
ATOM 1413 N N . ASP A 1 174 ? -10.039 -24.016 -3.652 1 94.88 174 ASP A N 1
ATOM 1414 C CA . ASP A 1 174 ? -8.609 -24.141 -3.92 1 94.88 174 ASP A CA 1
ATOM 1415 C C . ASP A 1 174 ? -8.148 -23.125 -4.965 1 94.88 174 ASP A C 1
ATOM 1417 O O . ASP A 1 174 ? -8.906 -22.781 -5.875 1 94.88 174 ASP A O 1
ATOM 1421 N N . SER A 1 175 ? -6.93 -22.703 -4.801 1 94.44 175 SER A N 1
ATOM 1422 C CA . SER A 1 175 ? -6.336 -21.859 -5.836 1 94.44 175 SER A CA 1
ATOM 1423 C C . SER A 1 175 ? -6.027 -22.672 -7.094 1 94.44 175 SER A C 1
ATOM 1425 O O . SER A 1 175 ? -6.082 -23.906 -7.074 1 94.44 175 SER A O 1
ATOM 1427 N N . TYR A 1 176 ? -5.863 -22.031 -8.172 1 93.5 176 TYR A N 1
ATOM 1428 C CA . TYR A 1 176 ? -5.406 -22.594 -9.445 1 93.5 176 TYR A CA 1
ATOM 1429 C C . TYR A 1 176 ? -4.324 -21.719 -10.062 1 93.5 176 TYR A C 1
ATOM 1431 O O . TYR A 1 176 ? -4.547 -21.078 -11.094 1 93.5 176 TYR A O 1
ATOM 1439 N N . ASP A 1 177 ? -3.189 -21.688 -9.391 1 92.81 177 ASP A N 1
ATOM 1440 C CA . ASP A 1 177 ? -2.045 -20.844 -9.734 1 92.81 177 ASP A CA 1
ATOM 1441 C C . ASP A 1 177 ? -0.819 -21.703 -10.055 1 92.81 177 ASP A C 1
ATOM 1443 O O . ASP A 1 177 ? -0.937 -22.906 -10.297 1 92.81 177 ASP A O 1
ATOM 1447 N N . CYS A 1 178 ? 0.318 -21.062 -10.164 1 94.44 178 CYS A N 1
ATOM 1448 C CA . CYS A 1 178 ? 1.525 -21.75 -10.609 1 94.44 178 CYS A CA 1
ATOM 1449 C C . CYS A 1 178 ? 1.915 -22.859 -9.633 1 94.44 178 CYS A C 1
ATOM 1451 O O . CYS A 1 178 ? 2.266 -23.969 -10.039 1 94.44 178 CYS A O 1
ATOM 1453 N N . SER A 1 179 ? 1.883 -22.531 -8.344 1 95.12 179 SER A N 1
ATOM 1454 C CA . SER A 1 179 ? 2.24 -23.547 -7.348 1 95.12 179 SER A CA 1
ATOM 1455 C C . SER A 1 179 ? 1.289 -24.734 -7.398 1 95.12 179 SER A C 1
ATOM 1457 O O . SER A 1 179 ? 1.726 -25.891 -7.352 1 95.12 179 SER A O 1
ATOM 1459 N N . GLN A 1 180 ? 0.034 -24.469 -7.473 1 94.25 180 GLN A N 1
ATOM 1460 C CA . GLN A 1 180 ? -0.953 -25.547 -7.555 1 94.25 180 GLN A CA 1
ATOM 1461 C C . GLN A 1 180 ? -0.766 -26.359 -8.82 1 94.25 180 GLN A C 1
ATOM 1463 O O . GLN A 1 180 ? -1.003 -27.578 -8.828 1 94.25 180 GLN A O 1
ATOM 1468 N N . PHE A 1 181 ? -0.424 -25.719 -9.867 1 95.69 181 PHE A N 1
ATOM 1469 C CA . PHE A 1 181 ? -0.156 -26.422 -11.117 1 95.69 181 PHE A CA 1
ATOM 1470 C C . PHE A 1 181 ? 0.958 -27.438 -10.93 1 95.69 181 PHE A C 1
ATOM 1472 O O . PHE A 1 181 ? 0.84 -28.594 -11.375 1 95.69 181 PHE A O 1
ATOM 1479 N N . VAL A 1 182 ? 2.002 -27.062 -10.312 1 96.88 182 VAL A N 1
ATOM 1480 C CA . VAL A 1 182 ? 3.133 -27.953 -10.07 1 96.88 182 VAL A CA 1
ATOM 1481 C C . VAL A 1 182 ? 2.68 -29.141 -9.227 1 96.88 182 VAL A C 1
ATOM 1483 O O . VAL A 1 182 ? 2.996 -30.281 -9.547 1 96.88 182 VAL A O 1
ATOM 1486 N N . HIS A 1 183 ? 1.915 -28.875 -8.242 1 95.38 183 HIS A N 1
ATOM 1487 C CA . HIS A 1 183 ? 1.432 -29.938 -7.379 1 95.38 183 HIS A CA 1
ATOM 1488 C C . HIS A 1 183 ? 0.535 -30.906 -8.148 1 95.38 183 HIS A C 1
ATOM 1490 O O . HIS A 1 183 ? 0.64 -32.125 -7.984 1 95.38 183 HIS A O 1
ATOM 1496 N N . ARG A 1 184 ? -0.366 -30.391 -8.891 1 94.88 184 ARG A N 1
ATOM 1497 C CA . ARG A 1 184 ? -1.234 -31.234 -9.695 1 94.88 184 ARG A CA 1
ATOM 1498 C C . ARG A 1 184 ? -0.419 -32.094 -10.664 1 94.88 184 ARG A C 1
ATOM 1500 O O . ARG A 1 184 ? -0.733 -33.25 -10.883 1 94.88 184 ARG A O 1
ATOM 1507 N N . THR A 1 185 ? 0.556 -31.484 -11.227 1 97.38 185 THR A N 1
ATOM 1508 C CA . THR A 1 185 ? 1.406 -32.219 -12.156 1 97.38 185 THR A CA 1
ATOM 1509 C C . THR A 1 185 ? 2.15 -33.344 -11.438 1 97.38 185 THR A C 1
ATOM 1511 O O . THR A 1 185 ? 2.193 -34.469 -11.922 1 97.38 185 THR A O 1
ATOM 1514 N N . TYR A 1 186 ? 2.719 -33.031 -10.289 1 96.75 186 TYR A N 1
ATOM 1515 C CA . TYR A 1 186 ? 3.422 -34.062 -9.523 1 96.75 186 TYR A CA 1
ATOM 1516 C C . TYR A 1 186 ? 2.486 -35.188 -9.156 1 96.75 186 TYR A C 1
ATOM 1518 O O . TYR A 1 186 ? 2.869 -36.375 -9.227 1 96.75 186 TYR A O 1
ATOM 1526 N N . ARG A 1 187 ? 1.344 -34.875 -8.734 1 95.31 187 ARG A N 1
ATOM 1527 C CA . ARG A 1 187 ? 0.372 -35.906 -8.406 1 95.31 187 ARG A CA 1
ATOM 1528 C C . ARG A 1 187 ? 0.05 -36.75 -9.625 1 95.31 187 ARG A C 1
ATOM 1530 O O . ARG A 1 187 ? -0.057 -38 -9.523 1 95.31 187 ARG A O 1
ATOM 1537 N N . LYS A 1 188 ? -0.154 -36.094 -10.742 1 95.88 188 LYS A N 1
ATOM 1538 C CA . LYS A 1 188 ? -0.411 -36.812 -11.984 1 95.88 188 LYS A CA 1
ATOM 1539 C C . LYS A 1 188 ? 0.744 -37.75 -12.32 1 95.88 188 LYS A C 1
ATOM 1541 O O . LYS A 1 188 ? 0.524 -38.906 -12.742 1 95.88 188 LYS A O 1
ATOM 1546 N N . LEU A 1 189 ? 1.925 -37.281 -12.172 1 97.38 189 LEU A N 1
ATOM 1547 C CA . LEU A 1 189 ? 3.102 -38.094 -12.406 1 97.38 189 LEU A CA 1
ATOM 1548 C C . LEU A 1 189 ? 3.129 -39.312 -11.461 1 97.38 189 LEU A C 1
ATOM 1550 O O . LEU A 1 189 ? 3.42 -40.438 -11.875 1 97.38 189 LEU A O 1
ATOM 1554 N N . ALA A 1 190 ? 2.85 -39.031 -10.242 1 95.75 190 ALA A N 1
ATOM 1555 C CA . ALA A 1 190 ? 2.791 -40.125 -9.266 1 95.75 190 ALA A CA 1
ATOM 1556 C C . ALA A 1 190 ? 1.74 -41.156 -9.664 1 95.75 190 ALA A C 1
ATOM 1558 O O . ALA A 1 190 ? 1.973 -42.375 -9.555 1 95.75 190 ALA A O 1
ATOM 1559 N N . ASP A 1 191 ? 0.612 -40.75 -10.094 1 94.94 191 ASP A N 1
ATOM 1560 C CA . ASP A 1 191 ? -0.448 -41.625 -10.562 1 94.94 191 ASP A CA 1
ATOM 1561 C C . ASP A 1 191 ? 0.036 -42.5 -11.727 1 94.94 191 ASP A C 1
ATOM 1563 O O . ASP A 1 191 ? -0.461 -43.594 -11.93 1 94.94 191 ASP A O 1
ATOM 1567 N N . MET A 1 192 ? 0.987 -41.969 -12.438 1 95.12 192 MET A N 1
ATOM 1568 C CA . MET A 1 192 ? 1.526 -42.688 -13.594 1 95.12 192 MET A CA 1
ATOM 1569 C C . MET A 1 192 ? 2.66 -43.594 -13.18 1 95.12 192 MET A C 1
ATOM 1571 O O . MET A 1 192 ? 3.301 -44.219 -14.031 1 95.12 192 MET A O 1
ATOM 1575 N N . GLY A 1 193 ? 2.977 -43.625 -11.93 1 94.31 193 GLY A N 1
ATOM 1576 C CA . GLY A 1 193 ? 3.965 -44.562 -11.414 1 94.31 193 GLY A CA 1
ATOM 1577 C C . GLY A 1 193 ? 5.34 -43.938 -11.242 1 94.31 193 GLY A C 1
ATOM 1578 O O . GLY A 1 193 ? 6.32 -44.625 -10.992 1 94.31 193 GLY A O 1
ATOM 1579 N N . VAL A 1 194 ? 5.426 -42.656 -11.391 1 96.31 194 VAL A N 1
ATOM 1580 C CA . VAL A 1 194 ? 6.699 -41.938 -11.203 1 96.31 194 VAL A CA 1
ATOM 1581 C C . VAL A 1 194 ? 6.977 -41.781 -9.711 1 96.31 194 VAL A C 1
ATOM 1583 O O . VAL A 1 194 ? 6.117 -41.312 -8.969 1 96.31 194 VAL A O 1
ATOM 1586 N N . SER A 1 195 ? 8.164 -42.125 -9.273 1 94.25 195 SER A N 1
ATOM 1587 C CA . SER A 1 195 ? 8.547 -42 -7.871 1 94.25 195 SER A CA 1
ATOM 1588 C C . SER A 1 195 ? 9.352 -40.719 -7.641 1 94.25 195 SER A C 1
ATOM 1590 O O . SER A 1 195 ? 10.195 -40.344 -8.461 1 94.25 195 SER A O 1
ATOM 1592 N N . PHE A 1 196 ? 9.023 -40.094 -6.531 1 93.88 196 PHE A N 1
ATOM 1593 C CA . PHE A 1 196 ? 9.781 -38.906 -6.109 1 93.88 196 PHE A CA 1
ATOM 1594 C C . PHE A 1 196 ? 10.719 -39.25 -4.957 1 93.88 196 PHE A C 1
ATOM 1596 O O . PHE A 1 196 ? 10.273 -39.75 -3.922 1 93.88 196 PHE A O 1
ATOM 1603 N N . THR A 1 197 ? 12.055 -39.125 -5.141 1 80.62 197 THR A N 1
ATOM 1604 C CA . THR A 1 197 ? 13.047 -39.625 -4.199 1 80.62 197 THR A CA 1
ATOM 1605 C C . THR A 1 197 ? 13.711 -38.469 -3.441 1 80.62 197 THR A C 1
ATOM 1607 O O . THR A 1 197 ? 14.453 -38.688 -2.484 1 80.62 197 THR A O 1
ATOM 1610 N N . SER A 1 198 ? 13.391 -37.375 -3.807 1 83.81 198 SER A N 1
ATOM 1611 C CA . SER A 1 198 ? 14.047 -36.25 -3.143 1 83.81 198 SER A CA 1
ATOM 1612 C C . SER A 1 198 ? 13.547 -36.062 -1.713 1 83.81 198 SER A C 1
ATOM 1614 O O . SER A 1 198 ? 12.352 -36.219 -1.447 1 83.81 198 SER A O 1
ATOM 1616 N N . GLN A 1 199 ? 14.438 -35.781 -0.771 1 83.44 199 GLN A N 1
ATOM 1617 C CA . GLN A 1 199 ? 14.102 -35.562 0.634 1 83.44 199 GLN A CA 1
ATOM 1618 C C . GLN A 1 199 ? 14.078 -34.062 0.984 1 83.44 199 GLN A C 1
ATOM 1620 O O . GLN A 1 199 ? 13.883 -33.719 2.145 1 83.44 199 GLN A O 1
ATOM 1625 N N . LEU A 1 200 ? 14.188 -33.375 -0.004 1 84.88 200 LEU A N 1
ATOM 1626 C CA . LEU A 1 200 ? 14.266 -31.938 0.234 1 84.88 200 LEU A CA 1
ATOM 1627 C C . LEU A 1 200 ? 12.891 -31.375 0.606 1 84.88 200 LEU A C 1
ATOM 1629 O O . LEU A 1 200 ? 11.875 -31.797 0.058 1 84.88 200 LEU A O 1
ATOM 1633 N N . GLN A 1 201 ? 12.945 -30.453 1.582 1 87.56 201 GLN A N 1
ATOM 1634 C CA . GLN A 1 201 ? 11.742 -29.703 1.93 1 87.56 201 GLN A CA 1
ATOM 1635 C C . GLN A 1 201 ? 11.312 -28.797 0.786 1 87.56 201 GLN A C 1
ATOM 1637 O O . GLN A 1 201 ? 12.133 -28.062 0.231 1 87.56 201 GLN A O 1
ATOM 1642 N N . THR A 1 202 ? 10.062 -28.891 0.411 1 93.75 202 THR A N 1
ATOM 1643 C CA . THR A 1 202 ? 9.547 -28.109 -0.712 1 93.75 202 THR A CA 1
ATOM 1644 C C . THR A 1 202 ? 8.539 -27.078 -0.234 1 93.75 202 THR A C 1
ATOM 1646 O O . THR A 1 202 ? 7.41 -27.422 0.129 1 93.75 202 THR A O 1
ATOM 1649 N N . ASN A 1 203 ? 8.969 -25.812 -0.23 1 95.5 203 ASN A N 1
ATOM 1650 C CA . ASN A 1 203 ? 8.094 -24.719 0.202 1 95.5 203 ASN A CA 1
ATOM 1651 C C . ASN A 1 203 ? 7.48 -24 -0.988 1 95.5 203 ASN A C 1
ATOM 1653 O O . ASN A 1 203 ? 8.125 -23.844 -2.029 1 95.5 203 ASN A O 1
ATOM 1657 N N . TYR A 1 204 ? 6.266 -23.625 -0.822 1 96.12 204 TYR A N 1
ATOM 1658 C CA . TYR A 1 204 ? 5.559 -22.906 -1.873 1 96.12 204 TYR A CA 1
ATOM 1659 C C . TYR A 1 204 ? 4.867 -21.656 -1.313 1 96.12 204 TYR A C 1
ATOM 1661 O O . TYR A 1 204 ? 4.34 -21.688 -0.198 1 96.12 204 TYR A O 1
ATOM 1669 N N . THR A 1 205 ? 4.91 -20.531 -2.09 1 96.62 205 THR A N 1
ATOM 1670 C CA . THR A 1 205 ? 4.129 -19.344 -1.752 1 96.62 205 THR A CA 1
ATOM 1671 C C . THR A 1 205 ? 2.643 -19.578 -2.01 1 96.62 205 THR A C 1
ATOM 1673 O O . THR A 1 205 ? 2.26 -20.016 -3.098 1 96.62 205 THR A O 1
ATOM 1676 N N . ARG A 1 206 ? 1.832 -19.359 -1.04 1 94.94 206 ARG A N 1
ATOM 1677 C CA . ARG A 1 206 ? 0.384 -19.484 -1.17 1 94.94 206 ARG A CA 1
ATOM 1678 C C . ARG A 1 206 ? -0.327 -18.297 -0.549 1 94.94 206 ARG A C 1
ATOM 1680 O O . ARG A 1 206 ? 0.186 -17.672 0.388 1 94.94 206 ARG A O 1
ATOM 1687 N N . ILE A 1 207 ? -1.424 -17.953 -1.104 1 95.88 207 ILE A N 1
ATOM 1688 C CA . ILE A 1 207 ? -2.236 -16.844 -0.604 1 95.88 207 ILE A CA 1
ATOM 1689 C C . ILE A 1 207 ? -3.578 -17.375 -0.103 1 95.88 207 ILE A C 1
ATOM 1691 O O . ILE A 1 207 ? -4.301 -18.047 -0.841 1 95.88 207 ILE A O 1
ATOM 1695 N N . PHE A 1 208 ? -3.877 -17.047 1.114 1 97.75 208 PHE A N 1
ATOM 1696 C CA . PHE A 1 208 ? -5.062 -17.609 1.751 1 97.75 208 PHE A CA 1
ATOM 1697 C C . PHE A 1 208 ? -6.055 -16.516 2.119 1 97.75 208 PHE A C 1
ATOM 1699 O O . PHE A 1 208 ? -5.656 -15.43 2.568 1 97.75 208 PHE A O 1
ATOM 1706 N N . LEU A 1 209 ? -7.266 -16.766 1.916 1 98.56 209 LEU A N 1
ATOM 1707 C CA . LEU A 1 209 ? -8.375 -16.109 2.594 1 98.56 209 LEU A CA 1
ATOM 1708 C C . LEU A 1 209 ? -8.969 -17.016 3.67 1 98.56 209 LEU A C 1
ATOM 1710 O O . LEU A 1 209 ? -9.148 -18.219 3.447 1 98.56 209 LEU A O 1
ATOM 1714 N N . TYR A 1 210 ? -9.25 -16.453 4.805 1 98.81 210 TYR A N 1
ATOM 1715 C CA . TYR A 1 210 ? -9.875 -17.219 5.875 1 98.81 210 T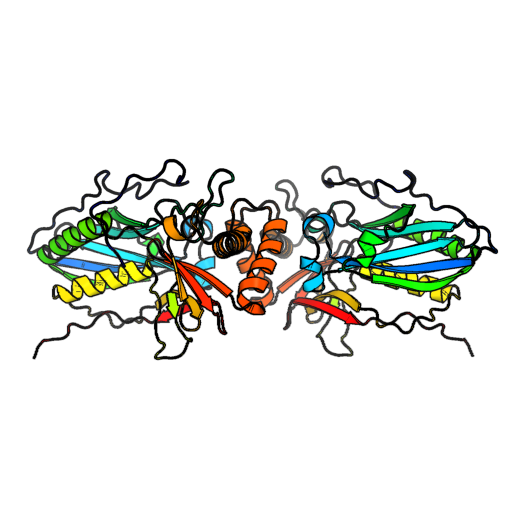YR A CA 1
ATOM 1716 C C . TYR A 1 210 ? -11.328 -16.797 6.074 1 98.81 210 TYR A C 1
ATOM 1718 O O . TYR A 1 210 ? -11.617 -15.602 6.227 1 98.81 210 TYR A O 1
ATOM 1726 N N . SER A 1 211 ? -12.156 -17.781 6.023 1 98.81 211 SER A N 1
ATOM 1727 C CA . SER A 1 211 ? -13.578 -17.469 5.969 1 98.81 211 SER A CA 1
ATOM 1728 C C . SER A 1 211 ? -14.406 -18.547 6.68 1 98.81 211 SER A C 1
ATOM 1730 O O . SER A 1 211 ? -13.961 -19.688 6.816 1 98.81 211 SER A O 1
ATOM 1732 N N . GLY A 1 212 ? -15.609 -18.141 7.203 1 98.5 212 GLY A N 1
ATOM 1733 C CA . GLY A 1 212 ? -16.641 -19.125 7.504 1 98.5 212 GLY A CA 1
ATOM 1734 C C . GLY A 1 212 ? -17.219 -19.781 6.262 1 98.5 212 GLY A C 1
ATOM 1735 O O . GLY A 1 212 ? -16.625 -19.703 5.18 1 98.5 212 GLY A O 1
ATOM 1736 N N . GLU A 1 213 ? -18.344 -20.469 6.402 1 98.56 213 GLU A N 1
ATOM 1737 C CA . GLU A 1 213 ? -18.953 -21.156 5.262 1 98.56 213 GLU A CA 1
ATOM 1738 C C . GLU A 1 213 ? -19.391 -20.156 4.188 1 98.56 213 GLU A C 1
ATOM 1740 O O . GLU A 1 213 ? -20.188 -19.266 4.449 1 98.56 213 GLU A O 1
ATOM 1745 N N . PRO A 1 214 ? -18.891 -20.297 3.023 1 98.62 214 PRO A N 1
ATOM 1746 C CA . PRO A 1 214 ? -19.266 -19.391 1.937 1 98.62 214 PRO A CA 1
ATOM 1747 C C . PRO A 1 214 ? -20.734 -19.531 1.523 1 98.62 214 PRO A C 1
ATOM 1749 O O . PRO A 1 214 ? -21.312 -20.609 1.659 1 98.62 214 PRO A O 1
ATOM 1752 N N . THR A 1 215 ? -21.297 -18.484 1.049 1 98.69 215 THR A N 1
ATOM 1753 C CA . THR A 1 215 ? -22.656 -18.484 0.537 1 98.69 215 THR A CA 1
ATOM 1754 C C . THR A 1 215 ? -22.672 -18.281 -0.976 1 98.69 215 THR A C 1
ATOM 1756 O O . THR A 1 215 ? -22.062 -17.344 -1.486 1 98.69 215 THR A O 1
ATOM 1759 N N . PHE A 1 216 ? -23.359 -19.219 -1.593 1 98.12 216 PHE A N 1
ATOM 1760 C CA . PHE A 1 216 ? -23.516 -19.109 -3.039 1 98.12 216 PHE A CA 1
ATOM 1761 C C . PHE A 1 216 ? -24.453 -17.953 -3.4 1 98.12 216 PHE A C 1
ATOM 1763 O O . PHE A 1 216 ? -25.562 -17.875 -2.875 1 98.12 216 PHE A O 1
ATOM 1770 N N . LEU A 1 217 ? -24.031 -17.062 -4.324 1 97.75 217 LEU A N 1
ATOM 1771 C CA . LEU A 1 217 ? -24.844 -15.891 -4.672 1 97.75 217 LEU A CA 1
ATOM 1772 C C . LEU A 1 217 ? -25.453 -16.047 -6.055 1 97.75 217 LEU A C 1
ATOM 1774 O O . LEU A 1 217 ? -26.516 -15.5 -6.332 1 97.75 217 LEU A O 1
ATOM 1778 N N . GLY A 1 218 ? -24.688 -16.703 -7.008 1 95.69 218 GLY A N 1
ATOM 1779 C CA . GLY A 1 218 ? -25.156 -16.844 -8.375 1 95.69 218 GLY A CA 1
ATOM 1780 C C . GLY A 1 218 ? -24.062 -16.594 -9.406 1 95.69 218 GLY A C 1
ATOM 1781 O O . GLY A 1 218 ? -22.875 -16.656 -9.086 1 95.69 218 GLY A O 1
ATOM 1782 N N . ASN A 1 219 ? -24.469 -16.578 -10.641 1 94.12 219 ASN A N 1
ATOM 1783 C CA . ASN A 1 219 ? -23.562 -16.266 -11.742 1 94.12 219 ASN A CA 1
ATOM 1784 C C . ASN A 1 219 ? -23.938 -14.961 -12.43 1 94.12 219 ASN A C 1
ATOM 1786 O O . ASN A 1 219 ? -24.828 -14.242 -11.953 1 94.12 219 ASN A O 1
ATOM 1790 N N . ASP A 1 220 ? -23.281 -14.633 -13.492 1 92.5 220 ASP A N 1
ATOM 1791 C CA . ASP A 1 220 ? -23.484 -13.352 -14.172 1 92.5 220 ASP A CA 1
ATOM 1792 C C . ASP A 1 220 ? -24.938 -13.18 -14.594 1 92.5 220 ASP A C 1
ATOM 1794 O O . ASP A 1 220 ? -25.531 -12.109 -14.398 1 92.5 220 ASP A O 1
ATOM 1798 N N . THR A 1 221 ? -25.484 -14.203 -15.117 1 90.06 221 THR A N 1
ATOM 1799 C CA . THR A 1 221 ? -26.828 -14.133 -15.656 1 90.06 221 THR A CA 1
ATOM 1800 C C . THR A 1 221 ? -27.859 -13.977 -14.539 1 90.06 221 THR A C 1
ATOM 1802 O O . THR A 1 221 ? -28.859 -13.281 -14.703 1 90.06 221 THR A O 1
ATOM 1805 N N . THR A 1 222 ? -27.594 -14.578 -13.398 1 94 222 THR A N 1
ATOM 1806 C CA . THR A 1 222 ? -28.578 -14.594 -12.336 1 94 222 THR A CA 1
ATOM 1807 C C . THR A 1 222 ? -28.438 -13.367 -11.438 1 94 222 THR A C 1
ATOM 1809 O O . THR A 1 222 ? -29.375 -12.969 -10.758 1 94 222 THR A O 1
ATOM 1812 N N . ILE A 1 223 ? -27.328 -12.789 -11.453 1 96.19 223 ILE A N 1
ATOM 1813 C CA . ILE A 1 223 ? -27.078 -11.695 -10.516 1 96.19 223 ILE A CA 1
ATOM 1814 C C . ILE A 1 223 ? -27.25 -10.359 -11.234 1 96.19 223 ILE A C 1
ATOM 1816 O O . ILE A 1 223 ? -27.844 -9.422 -10.688 1 96.19 223 ILE A O 1
ATOM 1820 N N . PHE A 1 224 ? -26.688 -10.422 -12.453 1 94.5 224 PHE A N 1
ATOM 1821 C CA . PHE A 1 224 ? -26.609 -9.133 -13.141 1 94.5 224 PHE A CA 1
ATOM 1822 C C . PHE A 1 224 ? -27.672 -9.039 -14.227 1 94.5 224 PHE A C 1
ATOM 1824 O O . PHE A 1 224 ? -28.172 -10.062 -14.695 1 94.5 224 PHE A O 1
ATOM 1831 N N . GLY A 1 225 ? -28.109 -7.961 -14.688 1 84 225 GLY A N 1
ATOM 1832 C CA . GLY A 1 225 ? -29.156 -7.75 -15.68 1 84 225 GLY A CA 1
ATOM 1833 C C . GLY A 1 225 ? -30.5 -7.371 -15.07 1 84 225 GLY A C 1
ATOM 1834 O O . GLY A 1 225 ? -30.594 -7.172 -13.852 1 84 225 GLY A O 1
ATOM 1835 N N . ALA A 1 226 ? -31.484 -7.492 -15.945 1 84.19 226 ALA A N 1
ATOM 1836 C CA . ALA A 1 226 ? -32.781 -6.977 -15.555 1 84.19 226 ALA A CA 1
ATOM 1837 C C . ALA A 1 226 ? -33.469 -7.898 -14.539 1 84.19 226 ALA A C 1
ATOM 1839 O O . ALA A 1 226 ? -34.156 -7.434 -13.633 1 84.19 226 ALA A O 1
ATOM 1840 N N . ALA A 1 227 ? -33.25 -9.156 -14.641 1 84.5 227 ALA A N 1
ATOM 1841 C CA . ALA A 1 227 ? -33.906 -10.117 -13.766 1 84.5 227 ALA A CA 1
ATOM 1842 C C . ALA A 1 227 ? -33.031 -10.477 -12.57 1 84.5 227 ALA A C 1
ATOM 1844 O O . ALA A 1 227 ? -33.406 -11.305 -11.742 1 84.5 227 ALA A O 1
ATOM 1845 N N . GLY A 1 228 ? -31.953 -9.789 -12.414 1 87.25 228 GLY A N 1
ATOM 1846 C CA . GLY A 1 228 ? -31 -10.156 -11.375 1 87.25 228 GLY A CA 1
ATOM 1847 C C . GLY A 1 228 ? -31.266 -9.477 -10.047 1 87.25 228 GLY A C 1
ATOM 1848 O O . GLY A 1 228 ? -32.25 -8.742 -9.914 1 87.25 228 GLY A O 1
ATOM 1849 N N . ASN A 1 229 ? -30.609 -9.867 -9.047 1 90.81 229 ASN A N 1
ATOM 1850 C CA . ASN A 1 229 ? -30.656 -9.242 -7.723 1 90.81 229 ASN A CA 1
ATOM 1851 C C . ASN A 1 229 ? -29.859 -7.945 -7.684 1 90.81 229 ASN A C 1
ATOM 1853 O O . ASN A 1 229 ? -28.641 -7.965 -7.5 1 90.81 229 ASN A O 1
ATOM 1857 N N . LYS A 1 230 ? -30.469 -6.871 -7.73 1 91.5 230 LYS A N 1
ATOM 1858 C CA . LYS A 1 230 ? -29.844 -5.562 -7.883 1 91.5 230 LYS A CA 1
ATOM 1859 C C . LYS A 1 230 ? -28.969 -5.227 -6.672 1 91.5 230 LYS A C 1
ATOM 1861 O O . LYS A 1 230 ? -27.922 -4.586 -6.809 1 91.5 230 LYS A O 1
ATOM 1866 N N . THR A 1 231 ? -29.438 -5.59 -5.562 1 94.81 231 THR A N 1
ATOM 1867 C CA . THR A 1 231 ? -28.688 -5.312 -4.336 1 94.81 231 THR A CA 1
ATOM 1868 C C . THR A 1 231 ? -27.359 -6.07 -4.324 1 94.81 231 THR A C 1
ATOM 1870 O O . THR A 1 231 ? -26.312 -5.488 -4.07 1 94.81 231 THR A O 1
ATOM 1873 N N . VAL A 1 232 ? -27.469 -7.328 -4.652 1 96.56 232 VAL A N 1
ATOM 1874 C CA . VAL A 1 232 ? -26.266 -8.148 -4.68 1 96.56 232 VAL A CA 1
ATOM 1875 C C . VAL A 1 232 ? -25.328 -7.652 -5.781 1 96.56 232 VAL A C 1
ATOM 1877 O O . VAL A 1 232 ? -24.109 -7.582 -5.582 1 96.56 232 VAL A O 1
ATOM 1880 N N . ALA A 1 233 ? -25.922 -7.328 -6.883 1 96.44 233 ALA A N 1
ATOM 1881 C CA . ALA A 1 233 ? -25.125 -6.809 -8 1 96.44 233 ALA A CA 1
ATOM 1882 C C . ALA A 1 233 ? -24.359 -5.551 -7.598 1 96.44 233 ALA A C 1
ATOM 1884 O O . ALA A 1 233 ? -23.172 -5.434 -7.871 1 96.44 233 ALA A O 1
ATOM 1885 N N . SER A 1 234 ? -25.016 -4.68 -6.945 1 95.06 234 SER A N 1
ATOM 1886 C CA . SER A 1 234 ? -24.406 -3.432 -6.504 1 95.06 234 SER A CA 1
ATOM 1887 C C . SER A 1 234 ? -23.312 -3.688 -5.465 1 95.06 234 SER A C 1
ATOM 1889 O O . SER A 1 234 ? -22.266 -3.041 -5.488 1 95.06 234 SER A O 1
ATOM 1891 N N . ASP A 1 235 ? -23.531 -4.578 -4.59 1 96.25 235 ASP A N 1
ATOM 1892 C CA . ASP A 1 235 ? -22.547 -4.906 -3.555 1 96.25 235 ASP A CA 1
ATOM 1893 C C . ASP A 1 235 ? -21.281 -5.477 -4.16 1 96.25 235 ASP A C 1
ATOM 1895 O O . ASP A 1 235 ? -20.172 -5.125 -3.744 1 96.25 235 ASP A O 1
ATOM 1899 N N . ILE A 1 236 ? -21.484 -6.297 -5.133 1 96.88 236 ILE A N 1
ATOM 1900 C CA . ILE A 1 236 ? -20.328 -6.922 -5.781 1 96.88 236 ILE A CA 1
ATOM 1901 C C . ILE A 1 236 ? -19.516 -5.867 -6.527 1 96.88 236 ILE A C 1
ATOM 1903 O O . ILE A 1 236 ? -18.297 -5.82 -6.406 1 96.88 236 ILE A O 1
ATOM 1907 N N . LYS A 1 237 ? -20.156 -5.051 -7.23 1 95.25 237 LYS A N 1
ATOM 1908 C CA . LYS A 1 237 ? -19.453 -4 -7.965 1 95.25 237 LYS A CA 1
ATOM 1909 C C . LYS A 1 237 ? -18.734 -3.047 -7.016 1 95.25 237 LYS A C 1
ATOM 1911 O O . LYS A 1 237 ? -17.594 -2.643 -7.273 1 95.25 237 LYS A O 1
ATOM 1916 N N . ARG A 1 238 ? -19.406 -2.717 -5.965 1 93.56 238 ARG A N 1
ATOM 1917 C CA . ARG A 1 238 ? -18.797 -1.846 -4.961 1 93.56 238 ARG A CA 1
ATOM 1918 C C . ARG A 1 238 ? -17.578 -2.502 -4.332 1 93.56 238 ARG A C 1
ATOM 1920 O O . ARG A 1 238 ? -16.578 -1.831 -4.055 1 93.56 238 ARG A O 1
ATOM 1927 N N . PHE A 1 239 ? -17.656 -3.74 -4.133 1 96.25 239 PHE A N 1
ATOM 1928 C CA . PHE A 1 239 ? -16.547 -4.477 -3.533 1 96.25 239 PHE A CA 1
ATOM 1929 C C . PHE A 1 239 ? -15.312 -4.43 -4.438 1 96.25 239 PHE A C 1
ATOM 1931 O O . PHE A 1 239 ? -14.188 -4.285 -3.955 1 96.25 239 PHE A O 1
ATOM 1938 N N . TYR A 1 240 ? -15.516 -4.602 -5.734 1 95.19 240 TYR A N 1
ATOM 1939 C CA . TYR A 1 240 ? -14.383 -4.734 -6.648 1 95.19 240 TYR A CA 1
ATOM 1940 C C . TYR A 1 240 ? -13.891 -3.365 -7.105 1 95.19 240 TYR A C 1
ATOM 1942 O O . TYR A 1 240 ? -12.828 -3.256 -7.715 1 95.19 240 TYR A O 1
ATOM 1950 N N . HIS A 1 241 ? -14.555 -2.309 -6.77 1 91.56 241 HIS A N 1
ATOM 1951 C CA . HIS A 1 241 ? -14.219 -0.968 -7.234 1 91.56 241 HIS A CA 1
ATOM 1952 C C . HIS A 1 241 ? -12.805 -0.579 -6.805 1 91.56 241 HIS A C 1
ATOM 1954 O O . HIS A 1 241 ? -12.039 -0.044 -7.605 1 91.56 241 HIS A O 1
ATOM 1960 N N . PRO A 1 242 ? -12.422 -0.872 -5.621 1 90.44 242 PRO A N 1
ATOM 1961 C CA . PRO A 1 242 ? -11.086 -0.439 -5.191 1 90.44 242 PRO A CA 1
ATOM 1962 C C . PRO A 1 242 ? -9.969 -1.228 -5.863 1 90.44 242 PRO A C 1
ATOM 1964 O O . PRO A 1 242 ? -8.797 -0.838 -5.781 1 90.44 242 PRO A O 1
ATOM 1967 N N . PHE A 1 243 ? -10.234 -2.271 -6.531 1 85.5 243 PHE A N 1
ATOM 1968 C CA . PHE A 1 243 ? -9.203 -3.111 -7.137 1 85.5 243 PHE A CA 1
ATOM 1969 C C . PHE A 1 243 ? -8.977 -2.723 -8.594 1 85.5 243 PHE A C 1
ATOM 1971 O O . PHE A 1 243 ? -8.211 -3.381 -9.297 1 85.5 243 PHE A O 1
ATOM 1978 N N . ARG A 1 244 ? -9.562 -1.707 -9.062 1 81.94 244 ARG A N 1
ATOM 1979 C CA . ARG A 1 244 ? -9.547 -1.346 -10.477 1 81.94 244 ARG A CA 1
ATOM 1980 C C . ARG A 1 244 ? -8.219 -0.708 -10.859 1 81.94 244 ARG A C 1
ATOM 1982 O O . ARG A 1 244 ? -7.668 0.102 -10.109 1 81.94 244 ARG A O 1
ATOM 1989 N N . PRO A 1 245 ? -7.656 -1.073 -11.984 1 75.31 245 PRO A N 1
ATOM 1990 C CA . PRO A 1 245 ? -6.543 -0.325 -12.57 1 75.31 245 PRO A CA 1
ATOM 1991 C C . PRO A 1 245 ? -7.004 0.684 -13.625 1 75.31 245 PRO A C 1
ATOM 1993 O O . PRO A 1 245 ? -8.109 0.564 -14.156 1 75.31 245 PRO A O 1
ATOM 1996 N N . PRO A 1 246 ? -6.078 1.694 -13.82 1 72.06 246 PRO A N 1
ATOM 1997 C CA . PRO A 1 246 ? -4.91 2.275 -13.156 1 72.06 246 PRO A CA 1
ATOM 1998 C C . PRO A 1 246 ? -5.285 3.283 -12.07 1 72.06 246 PRO A C 1
ATOM 2000 O O . PRO A 1 246 ? -6.344 3.91 -12.148 1 72.06 246 PRO A O 1
ATOM 2003 N N . GLN A 1 247 ? -4.617 3.322 -11.086 1 78.06 247 GLN A N 1
ATOM 2004 C CA . GLN A 1 247 ? -4.82 4.266 -9.984 1 78.06 247 GLN A CA 1
ATOM 2005 C C . GLN A 1 247 ? -3.531 5.02 -9.664 1 78.06 247 GLN A C 1
ATOM 2007 O O . GLN A 1 247 ? -2.434 4.496 -9.859 1 78.06 247 GLN A O 1
ATOM 2012 N N . SER A 1 248 ? -3.729 6.359 -9.375 1 79.69 248 SER A N 1
ATOM 2013 C CA . SER A 1 248 ? -2.607 7.039 -8.742 1 79.69 248 SER A CA 1
ATOM 2014 C C . SER A 1 248 ? -2.24 6.379 -7.414 1 79.69 248 SER A C 1
ATOM 2016 O O . SER A 1 248 ? -3.025 5.605 -6.863 1 79.69 248 SER A O 1
ATOM 2018 N N . ILE A 1 249 ? -1.109 6.652 -6.961 1 81.75 249 ILE A N 1
ATOM 2019 C CA . ILE A 1 249 ? -0.661 6.098 -5.688 1 81.75 249 ILE A CA 1
ATOM 2020 C C . ILE A 1 249 ? -1.615 6.527 -4.574 1 81.75 249 ILE A C 1
ATOM 2022 O O . ILE A 1 249 ? -1.965 5.727 -3.705 1 81.75 249 ILE A O 1
ATOM 2026 N N . LYS A 1 250 ? -2.047 7.754 -4.613 1 81.56 250 LYS A N 1
ATOM 2027 C CA . LYS A 1 250 ? -2.996 8.25 -3.619 1 81.56 250 LYS A CA 1
ATOM 2028 C C . LYS A 1 250 ? -4.301 7.457 -3.668 1 81.56 250 LYS A C 1
ATOM 2030 O O . LYS A 1 250 ? -4.809 7.027 -2.631 1 81.56 250 LYS A O 1
ATOM 2035 N N . ASP A 1 251 ? -4.801 7.324 -4.891 1 86.38 251 ASP A N 1
ATOM 2036 C CA . ASP A 1 251 ? -6.035 6.57 -5.062 1 86.38 251 ASP A CA 1
ATOM 2037 C C . ASP A 1 251 ? -5.871 5.129 -4.586 1 86.38 251 ASP A C 1
ATOM 2039 O O . ASP A 1 251 ? -6.789 4.551 -4 1 86.38 251 ASP A O 1
ATOM 2043 N N . PHE A 1 252 ? -4.742 4.672 -4.84 1 87.5 252 PHE A N 1
ATOM 2044 C CA . PHE A 1 252 ? -4.477 3.291 -4.445 1 87.5 252 PHE A CA 1
ATOM 2045 C C . PHE A 1 252 ? -4.441 3.156 -2.93 1 87.5 252 PHE A C 1
ATOM 2047 O O . PHE A 1 252 ? -4.965 2.188 -2.375 1 87.5 252 PHE A O 1
ATOM 2054 N N . LEU A 1 253 ? -3.803 4.062 -2.25 1 88.19 253 LEU A N 1
ATOM 2055 C CA . LEU A 1 253 ? -3.738 4.043 -0.793 1 88.19 253 LEU A CA 1
ATOM 2056 C C . LEU A 1 253 ? -5.133 4.141 -0.185 1 88.19 253 LEU A C 1
ATOM 2058 O O . LEU A 1 253 ? -5.438 3.461 0.797 1 88.19 253 LEU A O 1
ATOM 2062 N N . VAL A 1 254 ? -5.953 4.934 -0.769 1 90.19 254 VAL A N 1
ATOM 2063 C CA . VAL A 1 254 ? -7.336 5.051 -0.317 1 90.19 254 VAL A CA 1
ATOM 2064 C C . VAL A 1 254 ? -8.078 3.74 -0.573 1 90.19 254 VAL A C 1
ATOM 2066 O O . VAL A 1 254 ? -8.852 3.285 0.269 1 90.19 254 VAL A O 1
ATOM 2069 N N . SER A 1 255 ? -7.785 3.166 -1.715 1 91.5 255 SER A N 1
ATOM 2070 C CA . SER A 1 255 ? -8.375 1.872 -2.049 1 91.5 255 SER A CA 1
ATOM 2071 C C . SER A 1 255 ? -7.992 0.811 -1.021 1 91.5 255 SER A C 1
ATOM 2073 O O . SER A 1 255 ? -8.805 -0.055 -0.686 1 91.5 255 SER A O 1
ATOM 2075 N N . LEU A 1 256 ? -6.785 0.877 -0.551 1 92.44 256 LEU A N 1
ATOM 2076 C CA . LEU A 1 256 ? -6.352 -0.075 0.465 1 92.44 256 LEU A CA 1
ATOM 2077 C C . LEU A 1 256 ? -7.176 0.073 1.737 1 92.44 256 LEU A C 1
ATOM 2079 O O . LEU A 1 256 ? -7.52 -0.922 2.381 1 92.44 256 LEU A O 1
ATOM 2083 N N . LEU A 1 257 ? -7.484 1.27 2.092 1 93.62 257 LEU A N 1
ATOM 2084 C CA . LEU A 1 257 ? -8.32 1.508 3.264 1 93.62 257 LEU A CA 1
ATOM 2085 C C . LEU A 1 257 ? -9.734 0.978 3.041 1 93.62 257 LEU A C 1
ATOM 2087 O O . LEU A 1 257 ? -10.344 0.432 3.959 1 93.62 257 LEU A O 1
ATOM 2091 N N . GLU A 1 258 ? -10.211 1.176 1.85 1 93.75 258 GLU A N 1
ATOM 2092 C CA . GLU A 1 258 ? -11.531 0.636 1.516 1 93.75 258 GLU A CA 1
ATOM 2093 C C . GLU A 1 258 ? -11.539 -0.887 1.609 1 93.75 258 GLU A C 1
ATOM 2095 O O . GLU A 1 258 ? -12.5 -1.476 2.113 1 93.75 258 GLU A O 1
ATOM 2100 N N . ILE A 1 259 ? -10.57 -1.473 1.132 1 94.62 259 ILE A N 1
ATOM 2101 C CA . ILE A 1 259 ? -10.445 -2.926 1.193 1 94.62 259 ILE A CA 1
ATOM 2102 C C . ILE A 1 259 ? -10.391 -3.377 2.65 1 94.62 259 ILE A C 1
ATOM 2104 O O . ILE A 1 259 ? -11.07 -4.328 3.041 1 94.62 259 ILE A O 1
ATOM 2108 N N . TYR A 1 260 ? -9.609 -2.682 3.467 1 95 260 TYR A N 1
ATOM 2109 C CA . TYR A 1 260 ? -9.523 -2.994 4.891 1 95 260 TYR A CA 1
ATOM 2110 C C . TYR A 1 260 ? -10.898 -2.904 5.547 1 95 260 TYR A C 1
ATOM 2112 O O . TYR A 1 260 ? -11.266 -3.773 6.34 1 95 260 TYR A O 1
ATOM 2120 N N . GLU A 1 261 ? -11.555 -1.869 5.219 1 93.75 261 GLU A N 1
ATOM 2121 C CA . GLU A 1 261 ? -12.891 -1.688 5.77 1 93.75 261 GLU A CA 1
ATOM 2122 C C . GLU A 1 261 ? -13.805 -2.846 5.387 1 93.75 261 GLU A C 1
ATOM 2124 O O . GLU A 1 261 ? -14.492 -3.41 6.238 1 93.75 261 GLU A O 1
ATOM 2129 N N . ARG A 1 262 ? -13.789 -3.246 4.16 1 95.19 262 ARG A N 1
ATOM 2130 C CA . ARG A 1 262 ? -14.695 -4.281 3.668 1 95.19 262 ARG A CA 1
ATOM 2131 C C . ARG A 1 262 ? -14.297 -5.652 4.207 1 95.19 262 ARG A C 1
ATOM 2133 O O . ARG A 1 262 ? -15.148 -6.406 4.688 1 95.19 262 ARG A O 1
ATOM 2140 N N . VAL A 1 263 ? -13.016 -5.949 4.215 1 97.19 263 VAL A N 1
ATOM 2141 C CA . VAL A 1 263 ? -12.539 -7.301 4.484 1 97.19 263 VAL A CA 1
ATOM 2142 C C . VAL A 1 263 ? -12.391 -7.504 5.992 1 97.19 263 VAL A C 1
ATOM 2144 O O . VAL A 1 263 ? -12.75 -8.555 6.52 1 97.19 263 VAL A O 1
ATOM 2147 N N . VAL A 1 264 ? -11.961 -6.52 6.707 1 96.38 264 VAL A N 1
ATOM 2148 C CA . VAL A 1 264 ? -11.586 -6.695 8.109 1 96.38 264 VAL A CA 1
ATOM 2149 C C . VAL A 1 264 ? -12.695 -6.152 9.008 1 96.38 264 VAL A C 1
ATOM 2151 O O . VAL A 1 264 ? -13.102 -6.809 9.969 1 96.38 264 VAL A O 1
ATOM 2154 N N . LEU A 1 265 ? -13.164 -4.973 8.742 1 94.94 265 LEU A N 1
ATOM 2155 C CA . LEU A 1 265 ? -14.164 -4.375 9.625 1 94.94 265 LEU A CA 1
ATOM 2156 C C . LEU A 1 265 ? -15.547 -4.945 9.336 1 94.94 265 LEU A C 1
ATOM 2158 O O . LEU A 1 265 ? -16.281 -5.312 10.266 1 94.94 265 LEU A O 1
ATOM 2162 N N . GLU A 1 266 ? -15.867 -5.008 8.039 1 96.38 266 GLU A N 1
ATOM 2163 C CA . GLU A 1 266 ? -17.172 -5.547 7.668 1 96.38 266 GLU A CA 1
ATOM 2164 C C . GLU A 1 266 ? -17.125 -7.066 7.547 1 96.38 266 GLU A C 1
ATOM 2166 O O . GLU A 1 266 ? -18.172 -7.723 7.477 1 96.38 266 GLU A O 1
ATOM 2171 N N . LYS A 1 267 ? -15.945 -7.645 7.461 1 98.25 267 LYS A N 1
ATOM 2172 C CA . LYS A 1 267 ? -15.727 -9.086 7.391 1 98.25 267 LYS A CA 1
ATOM 2173 C C . LYS A 1 267 ? -16.438 -9.695 6.188 1 98.25 267 LYS A C 1
ATOM 2175 O O . LYS A 1 267 ? -17.141 -10.703 6.316 1 98.25 267 LYS A O 1
ATOM 2180 N N . SER A 1 268 ? -16.281 -9.023 5.102 1 98.38 268 SER A N 1
ATOM 2181 C CA . SER A 1 268 ? -16.984 -9.422 3.889 1 98.38 268 SER A CA 1
ATOM 2182 C C . SER A 1 268 ? -16.031 -9.469 2.693 1 98.38 268 SER A C 1
ATOM 2184 O O . SER A 1 268 ? -15.219 -8.562 2.504 1 98.38 268 SER A O 1
ATOM 2186 N N . PHE A 1 269 ? -16.094 -10.492 1.907 1 98.62 269 PHE A N 1
ATOM 2187 C CA . PHE A 1 269 ? -15.344 -10.68 0.673 1 98.62 269 PHE A CA 1
ATOM 2188 C C . PHE A 1 269 ? -16.203 -11.336 -0.397 1 98.62 269 PHE A C 1
ATOM 2190 O O . PHE A 1 269 ? -16.938 -12.297 -0.116 1 98.62 269 PHE A O 1
ATOM 2197 N N . TYR A 1 270 ? -16.234 -10.844 -1.571 1 98.19 270 TYR A N 1
ATOM 2198 C CA . TYR A 1 270 ? -16.906 -11.469 -2.703 1 98.19 270 TYR A CA 1
ATOM 2199 C C . TYR A 1 270 ? -15.922 -12.195 -3.602 1 98.19 270 TYR A C 1
ATOM 2201 O O . TYR A 1 270 ? -15.062 -11.57 -4.227 1 98.19 270 TYR A O 1
ATOM 2209 N N . LEU A 1 271 ? -16.031 -13.453 -3.66 1 97.94 271 LEU A N 1
ATOM 2210 C CA . LEU A 1 271 ? -15.141 -14.312 -4.422 1 97.94 271 LEU A CA 1
ATOM 2211 C C . LEU A 1 271 ? -15.773 -14.719 -5.746 1 97.94 271 LEU A C 1
ATOM 2213 O O . LEU A 1 271 ? -16.953 -15.062 -5.797 1 97.94 271 LEU A O 1
ATOM 2217 N N . TYR A 1 272 ? -15.055 -14.578 -6.797 1 96.12 272 TYR A N 1
ATOM 2218 C CA . TYR A 1 272 ? -15.406 -15.156 -8.086 1 96.12 272 TYR A CA 1
ATOM 2219 C C . TYR A 1 272 ? -14.656 -16.469 -8.32 1 96.12 272 TYR A C 1
ATOM 2221 O O . TYR A 1 272 ? -13.422 -16.484 -8.359 1 96.12 272 TYR A O 1
ATOM 2229 N N . TYR A 1 273 ? -15.422 -17.531 -8.375 1 94.56 273 TYR A N 1
ATOM 2230 C CA . TYR A 1 273 ? -14.828 -18.859 -8.492 1 94.56 273 TYR A CA 1
ATOM 2231 C C . TYR A 1 273 ? -15.562 -19.688 -9.539 1 94.56 273 TYR A C 1
ATOM 2233 O O . TYR A 1 273 ? -16.734 -20.016 -9.367 1 94.56 273 TYR A O 1
ATOM 2241 N N . ASN A 1 274 ? -14.891 -20.016 -10.633 1 87.94 274 ASN A N 1
ATOM 2242 C CA . ASN A 1 274 ? -15.453 -20.844 -11.695 1 87.94 274 ASN A CA 1
ATOM 2243 C C . ASN A 1 274 ? -16.766 -20.266 -12.227 1 87.94 274 ASN A C 1
ATOM 2245 O O . ASN A 1 274 ? -17.781 -20.969 -12.266 1 87.94 274 ASN A O 1
ATOM 2249 N N . TYR A 1 275 ? -16.844 -19.016 -12.469 1 89.75 275 TYR A N 1
ATOM 2250 C CA . TYR A 1 275 ? -17.938 -18.297 -13.125 1 89.75 275 TYR A CA 1
ATOM 2251 C C . TYR A 1 275 ? -19.094 -18.062 -12.164 1 89.75 275 TYR A C 1
ATOM 2253 O O . TYR A 1 275 ? -20.219 -17.781 -12.594 1 89.75 275 TYR A O 1
ATOM 2261 N N . GLU A 1 276 ? -18.766 -18.266 -10.945 1 94.56 276 GLU A N 1
ATOM 2262 C CA . GLU A 1 276 ? -19.781 -18.031 -9.922 1 94.56 276 GLU A CA 1
ATOM 2263 C C . GLU A 1 276 ? -19.266 -17.062 -8.852 1 94.56 276 GLU A C 1
ATOM 2265 O O . GLU A 1 276 ? -18.078 -17.016 -8.578 1 94.56 276 GLU A O 1
ATOM 2270 N N . TYR A 1 277 ? -20.312 -16.375 -8.297 1 97.25 277 TYR A N 1
ATOM 2271 C CA . TYR A 1 277 ? -20 -15.461 -7.203 1 97.25 277 TYR A CA 1
ATOM 2272 C C . TYR A 1 277 ? -20.375 -16.062 -5.859 1 97.25 277 TYR A C 1
ATOM 2274 O O . TYR A 1 277 ? -21.438 -16.703 -5.734 1 97.25 277 TYR A O 1
ATOM 2282 N N . TRP A 1 278 ? -19.5 -15.883 -4.918 1 98.44 278 TRP A N 1
ATOM 2283 C CA . TRP A 1 278 ? -19.688 -16.359 -3.553 1 98.44 278 TRP A CA 1
ATOM 2284 C C . TRP A 1 278 ? -19.406 -15.25 -2.541 1 98.44 278 TRP A C 1
ATOM 2286 O O . TRP A 1 278 ? -18.516 -14.43 -2.748 1 98.44 278 TRP A O 1
ATOM 2296 N N . HIS A 1 279 ? -20.156 -15.188 -1.496 1 98.81 279 HIS A N 1
ATOM 2297 C CA . HIS A 1 279 ? -19.875 -14.297 -0.376 1 98.81 279 HIS A CA 1
ATOM 2298 C C . HIS A 1 279 ? -19.125 -15.031 0.733 1 98.81 279 HIS A C 1
ATOM 2300 O O . HIS A 1 279 ? -19.562 -16.094 1.175 1 98.81 279 HIS A O 1
ATOM 2306 N N . LEU A 1 280 ? -18.031 -14.516 1.138 1 98.88 280 LEU A N 1
ATOM 2307 C CA . LEU A 1 280 ? -17.219 -15.078 2.211 1 98.88 280 LEU A CA 1
ATOM 2308 C C . LEU A 1 280 ? -17.375 -14.258 3.492 1 98.88 280 LEU A C 1
ATOM 2310 O O . LEU A 1 280 ? -17 -13.086 3.533 1 98.88 280 LEU A O 1
ATOM 2314 N N . PRO A 1 281 ? -17.969 -14.812 4.551 1 98.88 281 PRO A N 1
ATOM 2315 C CA . PRO A 1 281 ? -17.859 -14.18 5.867 1 98.88 281 PRO A CA 1
ATOM 2316 C C . PRO A 1 281 ? -16.469 -14.312 6.484 1 98.88 281 PRO A C 1
ATOM 2318 O O . PRO A 1 281 ? -16.172 -15.328 7.117 1 98.88 281 PRO A O 1
ATOM 2321 N N . MET A 1 282 ? -15.672 -13.336 6.375 1 98.81 282 MET A N 1
ATOM 2322 C CA . MET A 1 282 ? -14.242 -13.391 6.676 1 98.81 282 MET A CA 1
ATOM 2323 C C . MET A 1 282 ? -14 -13.531 8.172 1 98.81 282 MET A C 1
ATOM 2325 O O . MET A 1 282 ? -14.797 -13.047 8.984 1 98.81 282 MET A O 1
ATOM 2329 N N . LYS A 1 283 ? -12.914 -14.203 8.477 1 98.25 283 LYS A N 1
ATOM 2330 C CA . LYS A 1 283 ? -12.438 -14.414 9.844 1 98.25 283 LYS A CA 1
ATOM 2331 C C . LYS A 1 283 ? -10.953 -14.094 9.961 1 98.25 283 LYS A C 1
ATOM 2333 O O . LYS A 1 283 ? -10.203 -14.227 8.984 1 98.25 283 LYS A O 1
ATOM 2338 N N . PRO A 1 284 ? -10.523 -13.68 11.195 1 97.44 284 PRO A N 1
ATOM 2339 C CA . PRO A 1 284 ? -9.07 -13.555 11.352 1 97.44 284 PRO A CA 1
ATOM 2340 C C . PRO A 1 284 ? -8.336 -14.859 11.055 1 97.44 284 PRO A C 1
ATOM 2342 O O . PRO A 1 284 ? -8.836 -15.938 11.375 1 97.44 284 PRO A O 1
ATOM 2345 N N . PRO A 1 285 ? -7.207 -14.703 10.453 1 97.94 285 PRO A N 1
ATOM 2346 C CA . PRO A 1 285 ? -6.426 -13.492 10.188 1 97.94 285 PRO A CA 1
ATOM 2347 C C . PRO A 1 285 ? -6.734 -12.891 8.82 1 97.94 285 PRO A C 1
ATOM 2349 O O . PRO A 1 285 ? -5.938 -12.109 8.289 1 97.94 285 PRO A O 1
ATOM 2352 N N . TYR A 1 286 ? -7.852 -13.219 8.227 1 98.38 286 TYR A N 1
ATOM 2353 C CA . TYR A 1 286 ? -8.492 -12.656 7.047 1 98.38 286 TYR A CA 1
ATOM 2354 C C . TYR A 1 286 ? -7.73 -13.039 5.781 1 98.38 286 TYR A C 1
ATOM 2356 O O . TYR A 1 286 ? -8.242 -13.789 4.945 1 98.38 286 TYR A O 1
ATOM 2364 N N . ILE A 1 287 ? -6.5 -12.547 5.617 1 97.25 287 ILE A N 1
ATOM 2365 C CA . ILE A 1 287 ? -5.664 -12.805 4.449 1 97.25 287 ILE A CA 1
ATOM 2366 C C . ILE A 1 287 ? -4.238 -13.125 4.895 1 97.25 287 ILE A C 1
ATOM 2368 O O . ILE A 1 287 ? -3.684 -12.438 5.758 1 97.25 287 ILE A O 1
ATOM 2372 N N . ARG A 1 288 ? -3.641 -14.133 4.332 1 96.69 288 ARG A N 1
ATOM 2373 C CA . ARG A 1 288 ? -2.242 -14.438 4.609 1 96.69 288 ARG A CA 1
ATOM 2374 C C . ARG A 1 288 ? -1.529 -14.922 3.35 1 96.69 288 ARG A C 1
ATOM 2376 O O . ARG A 1 288 ? -2.113 -15.641 2.537 1 96.69 288 ARG A O 1
ATOM 2383 N N . ILE A 1 289 ? -0.362 -14.469 3.182 1 95.12 289 ILE A N 1
ATOM 2384 C CA . ILE A 1 289 ? 0.588 -15.07 2.254 1 95.12 289 ILE A CA 1
ATOM 2385 C C . ILE A 1 289 ? 1.56 -15.961 3.021 1 95.12 289 ILE A C 1
ATOM 2387 O O . ILE A 1 289 ? 2.186 -15.523 3.988 1 95.12 289 ILE A O 1
ATOM 2391 N N . THR A 1 290 ? 1.651 -17.156 2.684 1 95.62 290 THR A N 1
ATOM 2392 C CA . THR A 1 290 ? 2.494 -18.078 3.426 1 95.62 290 THR A CA 1
ATOM 2393 C C . THR A 1 290 ? 3.553 -18.703 2.514 1 95.62 290 THR A C 1
ATOM 2395 O O . THR A 1 290 ? 3.451 -18.609 1.288 1 95.62 290 THR A O 1
ATOM 2398 N N . TYR A 1 291 ? 4.555 -19.188 3.082 1 95.94 291 TYR A N 1
ATOM 2399 C CA . TYR A 1 291 ? 5.594 -19.984 2.449 1 95.94 291 TYR A CA 1
ATOM 2400 C C . TYR A 1 291 ? 5.82 -21.281 3.213 1 95.94 291 TYR A C 1
ATOM 2402 O O . TYR A 1 291 ? 6.773 -21.406 3.986 1 95.94 291 TYR A O 1
ATOM 2410 N N . GLU A 1 292 ? 4.988 -22.219 2.896 1 92.75 292 GLU A N 1
ATOM 2411 C CA . GLU A 1 292 ? 4.926 -23.422 3.713 1 92.75 292 GLU A CA 1
ATOM 2412 C C . GLU A 1 292 ? 5.297 -24.656 2.896 1 92.75 292 GLU A C 1
ATOM 2414 O O . GLU A 1 292 ? 5.215 -24.641 1.666 1 92.75 292 GLU A O 1
ATOM 2419 N N . GLU A 1 293 ? 5.586 -25.641 3.691 1 93.56 293 GLU A N 1
ATOM 2420 C CA . GLU A 1 293 ? 6 -26.875 3.057 1 93.56 293 GLU A CA 1
ATOM 2421 C C . GLU A 1 293 ? 4.797 -27.672 2.549 1 93.56 293 GLU A C 1
ATOM 2423 O O . GLU A 1 293 ? 3.814 -27.844 3.273 1 93.56 293 GLU A O 1
ATOM 2428 N N . ILE A 1 294 ? 4.902 -28.078 1.346 1 92.19 294 ILE A N 1
ATOM 2429 C CA . ILE A 1 294 ? 4.055 -29.125 0.768 1 92.19 294 ILE A CA 1
ATOM 2430 C C . ILE A 1 294 ? 4.922 -30.25 0.222 1 92.19 294 ILE A C 1
ATOM 2432 O O . ILE A 1 294 ? 5.621 -30.078 -0.779 1 92.19 294 ILE A O 1
ATOM 2436 N N . PRO A 1 295 ? 4.824 -31.359 0.835 1 91.94 295 PRO A N 1
ATOM 2437 C CA . PRO A 1 295 ? 5.727 -32.438 0.456 1 91.94 295 PRO A CA 1
ATOM 2438 C C . PRO A 1 295 ? 5.445 -33 -0.944 1 91.94 295 PRO A C 1
ATOM 2440 O O . PRO A 1 295 ? 4.309 -32.938 -1.417 1 91.94 295 PRO A O 1
ATOM 2443 N N . LEU A 1 296 ? 6.5 -33.531 -1.568 1 94.44 296 LEU A N 1
ATOM 2444 C CA . LEU A 1 296 ? 6.344 -34.281 -2.812 1 94.44 296 LEU A CA 1
ATOM 2445 C C . LEU A 1 296 ? 5.449 -35.5 -2.613 1 94.44 296 LEU A C 1
ATOM 2447 O O . LEU A 1 296 ? 5.395 -36.062 -1.517 1 94.44 296 LEU A O 1
ATOM 2451 N N . PRO A 1 297 ? 4.707 -35.844 -3.631 1 91.12 297 PRO A N 1
ATOM 2452 C CA . PRO A 1 297 ? 3.816 -37 -3.469 1 91.12 297 PRO A CA 1
ATOM 2453 C C . PRO A 1 297 ? 4.574 -38.312 -3.295 1 91.12 297 PRO A C 1
ATOM 2455 O O . PRO A 1 297 ? 5.691 -38.438 -3.797 1 91.12 297 PRO A O 1
ATOM 2458 N N . ARG A 1 298 ? 4.027 -39.312 -2.445 1 82.44 298 ARG A N 1
ATOM 2459 C CA . ARG A 1 298 ? 4.559 -40.656 -2.266 1 82.44 298 ARG A CA 1
ATOM 2460 C C . ARG A 1 298 ? 3.742 -41.688 -3.055 1 82.44 298 ARG A C 1
ATOM 2462 O O . ARG A 1 298 ? 2.527 -41.531 -3.207 1 82.44 298 ARG A O 1
ATOM 2469 N N . ILE A 1 299 ? 4.441 -42.562 -3.824 1 69.19 299 ILE A N 1
ATOM 2470 C CA . ILE A 1 299 ? 3.725 -43.625 -4.492 1 69.19 299 ILE A CA 1
ATOM 2471 C C . ILE A 1 299 ? 3.043 -44.531 -3.457 1 69.19 299 ILE A C 1
ATOM 2473 O O . ILE A 1 299 ? 3.652 -44.906 -2.453 1 69.19 299 ILE A O 1
ATOM 2477 N N . HIS A 1 300 ? 1.72 -44.438 -3.385 1 53.38 300 HIS A N 1
ATOM 2478 C CA . HIS A 1 300 ? 1.072 -45.469 -2.59 1 53.38 300 HIS A CA 1
ATOM 2479 C C . HIS A 1 300 ? 1.24 -46.844 -3.232 1 53.38 300 HIS A C 1
ATOM 2481 O O . HIS A 1 300 ? 0.881 -47.031 -4.398 1 53.38 300 HIS A O 1
ATOM 2487 N N . LYS A 1 301 ? 2.381 -47.625 -2.961 1 50.41 301 LYS A N 1
ATOM 2488 C CA . LYS A 1 301 ? 2.352 -49.031 -3.324 1 50.41 301 LYS A CA 1
ATOM 2489 C C . LYS A 1 301 ? 1.002 -49.656 -2.984 1 50.41 301 LYS A C 1
ATOM 2491 O O . LYS A 1 301 ? 0.51 -49.531 -1.862 1 50.41 301 LYS A O 1
ATOM 2496 N N . LYS A 1 302 ? 0.171 -49.844 -3.9 1 44.44 302 LYS A N 1
ATOM 2497 C CA . LYS A 1 302 ? -0.851 -50.844 -3.613 1 44.44 302 LYS A CA 1
ATOM 2498 C C . LYS A 1 302 ? -0.251 -52.062 -2.9 1 44.44 302 LYS A C 1
ATOM 2500 O O . LYS A 1 302 ? 0.803 -52.562 -3.297 1 44.44 302 LYS A O 1
ATOM 2505 N N . PRO A 1 303 ? -0.821 -52.344 -1.652 1 40.56 303 PRO A N 1
ATOM 2506 C CA . PRO A 1 303 ? -0.42 -53.688 -1.233 1 40.56 303 PRO A CA 1
ATOM 2507 C C . PRO A 1 303 ? -0.658 -54.75 -2.314 1 40.56 303 PRO A C 1
ATOM 2509 O O . PRO A 1 303 ? -1.571 -54.594 -3.131 1 40.56 303 PRO A O 1
ATOM 2512 N N . MET B 1 1 ? 13.516 24.828 15.195 1 66.31 1 MET B N 1
ATOM 2513 C CA . MET B 1 1 ? 13.578 24.891 13.734 1 66.31 1 MET B CA 1
ATOM 2514 C C . MET B 1 1 ? 14.18 26.219 13.273 1 66.31 1 MET B C 1
ATOM 2516 O O . MET B 1 1 ? 13.914 27.266 13.859 1 66.31 1 MET B O 1
ATOM 2520 N N . GLY B 1 2 ? 15.227 26.078 12.484 1 73.12 2 GLY B N 1
ATOM 2521 C CA . GLY B 1 2 ? 15.859 27.297 11.984 1 73.12 2 GLY B CA 1
ATOM 2522 C C . GLY B 1 2 ? 14.93 28.141 11.125 1 73.12 2 GLY B C 1
ATOM 2523 O O . GLY B 1 2 ? 14.039 27.609 10.461 1 73.12 2 GLY B O 1
ATOM 2524 N N . ARG B 1 3 ? 14.922 29.469 11.336 1 86.69 3 ARG B N 1
ATOM 2525 C CA . ARG B 1 3 ? 14.07 30.391 10.594 1 86.69 3 ARG B CA 1
ATOM 2526 C C . ARG B 1 3 ? 14.867 31.109 9.508 1 86.69 3 ARG B C 1
ATOM 2528 O O . ARG B 1 3 ? 16.094 31.234 9.602 1 86.69 3 ARG B O 1
ATOM 2535 N N . PHE B 1 4 ? 14.211 31.484 8.438 1 89.88 4 PHE B N 1
ATOM 2536 C CA . PHE B 1 4 ? 14.781 32.219 7.316 1 89.88 4 PHE B CA 1
ATOM 2537 C C . PHE B 1 4 ? 14.578 33.719 7.484 1 89.88 4 PHE B C 1
ATOM 2539 O O . PHE B 1 4 ? 13.711 34.156 8.25 1 89.88 4 PHE B O 1
ATOM 2546 N N . ASP B 1 5 ? 15.438 34.406 6.781 1 91.25 5 ASP B N 1
ATOM 2547 C CA . ASP B 1 5 ? 15.219 35.844 6.75 1 91.25 5 ASP B CA 1
ATOM 2548 C C . ASP B 1 5 ? 13.969 36.188 5.953 1 91.25 5 ASP B C 1
ATOM 2550 O O . ASP B 1 5 ? 13.227 37.094 6.32 1 91.25 5 ASP B O 1
ATOM 2554 N N . HIS B 1 6 ? 13.82 35.5 4.887 1 92.12 6 HIS B N 1
ATOM 2555 C CA . HIS B 1 6 ? 12.625 35.594 4.055 1 92.12 6 HIS B CA 1
ATOM 2556 C C . HIS B 1 6 ? 12.367 34.312 3.303 1 92.12 6 HIS B C 1
ATOM 2558 O O . HIS B 1 6 ? 13.266 33.469 3.184 1 92.12 6 HIS B O 1
ATOM 2564 N N . ARG B 1 7 ? 11.203 34.188 2.936 1 90.62 7 ARG B N 1
ATOM 2565 C CA . ARG B 1 7 ? 10.875 33 2.156 1 90.62 7 ARG B CA 1
ATOM 2566 C C . ARG B 1 7 ? 11.578 33 0.802 1 90.62 7 ARG B C 1
ATOM 2568 O O . ARG B 1 7 ? 11.422 33.969 0.033 1 90.62 7 ARG B O 1
ATOM 2575 N N . PRO B 1 8 ? 12.312 32.031 0.538 1 88.38 8 PRO B N 1
ATOM 2576 C CA . PRO B 1 8 ? 12.945 31.969 -0.782 1 88.38 8 PRO B CA 1
ATOM 2577 C C . PRO B 1 8 ? 11.945 31.734 -1.909 1 88.38 8 PRO B C 1
ATOM 2579 O O . PRO B 1 8 ? 10.883 31.156 -1.68 1 88.38 8 PRO B O 1
ATOM 2582 N N . LYS B 1 9 ? 12.375 32.188 -3.092 1 87.5 9 LYS B N 1
ATOM 2583 C CA . LYS B 1 9 ? 11.562 31.891 -4.27 1 87.5 9 LYS B CA 1
ATOM 2584 C C . LYS B 1 9 ? 11.516 30.375 -4.52 1 87.5 9 LYS B C 1
ATOM 2586 O O . LYS B 1 9 ? 12.523 29.688 -4.391 1 87.5 9 LYS B O 1
ATOM 2591 N N . ALA B 1 10 ? 10.336 29.969 -4.84 1 84.44 10 ALA B N 1
ATOM 2592 C CA . ALA B 1 10 ? 10.172 28.547 -5.094 1 84.44 10 ALA B CA 1
ATOM 2593 C C . ALA B 1 10 ? 10.93 28.125 -6.344 1 84.44 10 ALA B C 1
ATOM 2595 O O . ALA B 1 10 ? 10.953 28.844 -7.344 1 84.44 10 ALA B O 1
ATOM 2596 N N . ASP B 1 11 ? 11.609 27 -6.27 1 87.38 11 ASP B N 1
ATOM 2597 C CA . ASP B 1 11 ? 12.242 26.438 -7.453 1 87.38 11 ASP B CA 1
ATOM 2598 C C . ASP B 1 11 ? 11.203 26.047 -8.5 1 87.38 11 ASP B C 1
ATOM 2600 O O . ASP B 1 11 ? 10.148 25.5 -8.164 1 87.38 11 ASP B O 1
ATOM 2604 N N . PRO B 1 12 ? 11.508 26.266 -9.773 1 88.5 12 PRO B N 1
ATOM 2605 C CA . PRO B 1 12 ? 10.547 25.938 -10.828 1 88.5 12 PRO B CA 1
ATOM 2606 C C . PRO B 1 12 ? 10.211 24.453 -10.891 1 88.5 12 PRO B C 1
ATOM 2608 O O . PRO B 1 12 ? 9.172 24.062 -11.438 1 88.5 12 PRO B O 1
ATOM 2611 N N . TYR B 1 13 ? 11.047 23.703 -10.336 1 88.12 13 TYR B N 1
ATOM 2612 C CA . TYR B 1 13 ? 10.797 22.266 -10.32 1 88.12 13 TYR B CA 1
ATOM 2613 C C . TYR B 1 13 ? 9.648 21.906 -9.383 1 88.12 13 TYR B C 1
ATOM 2615 O O . TYR B 1 13 ? 8.93 20.938 -9.609 1 88.12 13 TYR B O 1
ATOM 2623 N N . CYS B 1 14 ? 9.531 22.641 -8.359 1 89.62 14 CYS B N 1
ATOM 2624 C CA . CYS B 1 14 ? 8.469 22.406 -7.387 1 89.62 14 CYS B CA 1
ATOM 2625 C C . CYS B 1 14 ? 7.148 23 -7.871 1 89.62 14 CYS B C 1
ATOM 2627 O O . CYS B 1 14 ? 6.926 24.203 -7.75 1 89.62 14 CYS B O 1
ATOM 2629 N N . GLN B 1 15 ? 6.34 22.141 -8.477 1 84.19 15 GLN B N 1
ATOM 2630 C CA . GLN B 1 15 ? 5.062 22.594 -9 1 84.19 15 GLN B CA 1
ATOM 2631 C C . GLN B 1 15 ? 3.896 21.953 -8.258 1 84.19 15 GLN B C 1
ATOM 2633 O O . GLN B 1 15 ? 3.943 20.766 -7.926 1 84.19 15 GLN B O 1
ATOM 2638 N N . ALA B 1 16 ? 2.994 22.844 -7.965 1 82.06 16 ALA B N 1
ATOM 2639 C CA . ALA B 1 16 ? 1.783 22.344 -7.316 1 82.06 16 ALA B CA 1
ATOM 2640 C C . ALA B 1 16 ? 0.691 22.047 -8.344 1 82.06 16 ALA B C 1
ATOM 2642 O O . ALA B 1 16 ? 0.573 22.75 -9.352 1 82.06 16 ALA B O 1
ATOM 2643 N N . VAL B 1 17 ? 0.005 20.969 -8.125 1 76.88 17 VAL B N 1
ATOM 2644 C CA . VAL B 1 17 ? -1.117 20.656 -9 1 76.88 17 VAL B CA 1
ATOM 2645 C C . VAL B 1 17 ? -2.246 21.656 -8.781 1 76.88 17 VAL B C 1
ATOM 2647 O O . VAL B 1 17 ? -2.914 22.078 -9.727 1 76.88 17 VAL B O 1
ATOM 2650 N N . TYR B 1 18 ? -2.375 22.047 -7.504 1 77.88 18 TYR B N 1
ATOM 2651 C CA . TYR B 1 18 ? -3.389 23.031 -7.156 1 77.88 18 TYR B CA 1
ATOM 2652 C C . TYR B 1 18 ? -2.746 24.312 -6.656 1 77.88 18 TYR B C 1
ATOM 2654 O O . TYR B 1 18 ? -1.705 24.281 -6 1 77.88 18 TYR B O 1
ATOM 2662 N N . GLN B 1 19 ? -3.418 25.344 -7.027 1 83.56 19 GLN B N 1
ATOM 2663 C CA . GLN B 1 19 ? -2.92 26.625 -6.578 1 83.56 19 GLN B CA 1
ATOM 2664 C C . GLN B 1 19 ? -2.982 26.75 -5.055 1 83.56 19 GLN B C 1
ATOM 2666 O O . GLN B 1 19 ? -3.963 26.328 -4.438 1 83.56 19 GLN B O 1
ATOM 2671 N N . PHE B 1 20 ? -1.893 27.266 -4.516 1 85.94 20 PHE B N 1
ATOM 2672 C CA . PHE B 1 20 ? -1.868 27.5 -3.076 1 85.94 20 PHE B CA 1
ATOM 2673 C C . PHE B 1 20 ? -2.797 28.641 -2.693 1 85.94 20 PHE B C 1
ATOM 2675 O O . PHE B 1 20 ? -2.748 29.719 -3.297 1 85.94 20 PHE B O 1
ATOM 2682 N N . CYS B 1 21 ? -3.664 28.469 -1.791 1 89.56 21 CYS B N 1
ATOM 2683 C CA . CYS B 1 21 ? -4.531 29.438 -1.15 1 89.56 21 CYS B CA 1
ATOM 2684 C C . CYS B 1 21 ? -5.305 30.25 -2.189 1 89.56 21 CYS B C 1
ATOM 2686 O O . CYS B 1 21 ? -5.281 31.484 -2.172 1 89.56 21 CYS B O 1
ATOM 2688 N N . PRO B 1 22 ? -6.023 29.578 -3.018 1 86.06 22 PRO B N 1
ATOM 2689 C CA . PRO B 1 22 ? -6.645 30.281 -4.148 1 86.06 22 PRO B CA 1
ATOM 2690 C C . PRO B 1 22 ? -7.707 31.281 -3.715 1 86.06 22 PRO B C 1
ATOM 2692 O O . PRO B 1 22 ? -8 32.219 -4.449 1 86.06 22 PRO B O 1
ATOM 2695 N N . THR B 1 23 ? -8.305 31.172 -2.58 1 89.75 23 THR B N 1
ATOM 2696 C CA . THR B 1 23 ? -9.375 32.062 -2.16 1 89.75 23 THR B CA 1
ATOM 2697 C C . THR B 1 23 ? -8.859 33.094 -1.153 1 89.75 23 THR B C 1
ATOM 2699 O O . THR B 1 23 ? -9.641 33.875 -0.596 1 89.75 23 THR B O 1
ATOM 2702 N N . GLY B 1 24 ? -7.594 33.031 -0.883 1 91.44 24 GLY B N 1
ATOM 2703 C CA . GLY B 1 24 ? -6.984 34 -0.011 1 91.44 24 GLY B CA 1
ATOM 2704 C C . GLY B 1 24 ? -6.566 35.281 -0.742 1 91.44 24 GLY B C 1
ATOM 2705 O O . GLY B 1 24 ? -6.66 35.344 -1.97 1 91.44 24 GLY B O 1
ATOM 2706 N N . SER B 1 25 ? -6.227 36.312 0.052 1 88.62 25 SER B N 1
ATOM 2707 C CA . SER B 1 25 ? -5.695 37.531 -0.561 1 88.62 25 SER B CA 1
ATOM 2708 C C . SER B 1 25 ? -4.395 37.25 -1.31 1 88.62 25 SER B C 1
ATOM 2710 O O . SER B 1 25 ? -3.518 36.531 -0.799 1 88.62 25 SER B O 1
ATOM 2712 N N . PRO B 1 26 ? -4.25 37.781 -2.502 1 83.12 26 PRO B N 1
ATOM 2713 C CA . PRO B 1 26 ? -3.064 37.5 -3.314 1 83.12 26 PRO B CA 1
ATOM 2714 C C . PRO B 1 26 ? -1.763 37.844 -2.605 1 83.12 26 PRO B C 1
ATOM 2716 O O . PRO B 1 26 ? -0.738 37.188 -2.809 1 83.12 26 PRO B O 1
ATOM 2719 N N . ASP B 1 27 ? -1.865 38.906 -1.792 1 84.88 27 ASP B N 1
ATOM 2720 C CA . ASP B 1 27 ? -0.639 39.344 -1.133 1 84.88 27 ASP B CA 1
ATOM 2721 C C . ASP B 1 27 ? -0.518 38.719 0.263 1 84.88 27 ASP B C 1
ATOM 2723 O O . ASP B 1 27 ? 0.345 39.125 1.047 1 84.88 27 ASP B O 1
ATOM 2727 N N . GLY B 1 28 ? -1.405 37.844 0.554 1 86.81 28 GLY B N 1
ATOM 2728 C CA . GLY B 1 28 ? -1.367 37.156 1.84 1 86.81 28 GLY B CA 1
ATOM 2729 C C . GLY B 1 28 ? -1.836 38.031 2.988 1 86.81 28 GLY B C 1
ATOM 2730 O O . GLY B 1 28 ? -1.608 37.688 4.156 1 86.81 28 GLY B O 1
ATOM 2731 N N . SER B 1 29 ? -2.512 39.031 2.662 1 91.94 29 SER B N 1
ATOM 2732 C CA . SER B 1 29 ? -2.934 39.969 3.701 1 91.94 29 SER B CA 1
ATOM 2733 C C . SER B 1 29 ? -4.094 39.406 4.516 1 91.94 29 SER B C 1
ATOM 2735 O O . SER B 1 29 ? -4.922 38.656 3.986 1 91.94 29 SER B O 1
ATOM 2737 N N . ILE B 1 30 ? -4.102 39.75 5.773 1 96.12 30 ILE B N 1
ATOM 2738 C CA . ILE B 1 30 ? -5.168 39.438 6.719 1 96.12 30 ILE B CA 1
ATOM 2739 C C . ILE B 1 30 ? -5.895 40.719 7.113 1 96.12 30 ILE B C 1
ATOM 2741 O O . ILE B 1 30 ? -5.262 41.75 7.406 1 96.12 30 ILE B O 1
ATOM 2745 N N . PRO B 1 31 ? -7.199 40.688 7.09 1 96.06 31 PRO B N 1
ATOM 2746 C CA . PRO B 1 31 ? -7.938 41.906 7.426 1 96.06 31 PRO B CA 1
ATOM 2747 C C . PRO B 1 31 ? -7.656 42.406 8.844 1 96.06 31 PRO B C 1
ATOM 2749 O O . PRO B 1 31 ? -7.461 41.594 9.75 1 96.06 31 PRO B O 1
ATOM 2752 N N . VAL B 1 32 ? -7.766 43.719 9.008 1 97.56 32 VAL B N 1
ATOM 2753 C CA . VAL B 1 32 ? -7.586 44.312 10.328 1 97.56 32 VAL B CA 1
ATOM 2754 C C . VAL B 1 32 ? -8.93 44.406 11.039 1 97.56 32 VAL B C 1
ATOM 2756 O O . VAL B 1 32 ? -9.922 44.844 10.453 1 97.56 32 VAL B O 1
ATOM 2759 N N . MET B 1 33 ? -8.938 44 12.273 1 98.25 33 MET B N 1
ATOM 2760 C CA . MET B 1 33 ? -10.148 44.062 13.086 1 98.25 33 MET B CA 1
ATOM 2761 C C . MET B 1 33 ? -10.133 45.281 13.992 1 98.25 33 MET B C 1
ATOM 2763 O O . MET B 1 33 ? -9.062 45.781 14.359 1 98.25 33 MET B O 1
ATOM 2767 N N . LYS B 1 34 ? -11.375 45.781 14.281 1 98.25 34 LYS B N 1
ATOM 2768 C CA . LYS B 1 34 ? -11.445 46.812 15.32 1 98.25 34 LYS B CA 1
ATOM 2769 C C . LYS B 1 34 ? -10.953 46.25 16.656 1 98.25 34 LYS B C 1
ATOM 2771 O O . LYS B 1 34 ? -11.305 45.156 17.047 1 98.25 34 LYS B O 1
ATOM 2776 N N . ASP B 1 35 ? -10.195 47.031 17.328 1 97.88 35 ASP B N 1
ATOM 2777 C CA . ASP B 1 35 ? -9.555 46.562 18.562 1 97.88 35 ASP B CA 1
ATOM 2778 C C . ASP B 1 35 ? -10.578 46.031 19.547 1 97.88 35 ASP B C 1
ATOM 2780 O O . ASP B 1 35 ? -10.32 45.062 20.25 1 97.88 35 ASP B O 1
ATOM 2784 N N . ALA B 1 36 ? -11.719 46.688 19.594 1 97.06 36 ALA B N 1
ATOM 2785 C CA . ALA B 1 36 ? -12.711 46.344 20.609 1 97.06 36 ALA B CA 1
ATOM 2786 C C . ALA B 1 36 ? -13.641 45.25 20.109 1 97.06 36 ALA B C 1
ATOM 2788 O O . ALA B 1 36 ? -14.516 44.781 20.859 1 97.06 36 ALA B O 1
ATOM 2789 N N . ASP B 1 37 ? -13.469 44.844 18.891 1 98.25 37 ASP B N 1
ATOM 2790 C CA . ASP B 1 37 ? -14.258 43.719 18.391 1 98.25 37 ASP B CA 1
ATOM 2791 C C . ASP B 1 37 ? -14 42.469 19.203 1 98.25 37 ASP B C 1
ATOM 2793 O O . ASP B 1 37 ? -12.945 42.312 19.828 1 98.25 37 ASP B O 1
ATOM 2797 N N . VAL B 1 38 ? -15.016 41.625 19.297 1 98.44 38 VAL B N 1
ATOM 2798 C CA . VAL B 1 38 ? -14.852 40.281 19.859 1 98.44 38 VAL B CA 1
ATOM 2799 C C . VAL B 1 38 ? -14.766 39.25 18.734 1 98.44 38 VAL B C 1
ATOM 2801 O O . VAL B 1 38 ? -15.695 39.125 17.938 1 98.44 38 VAL B O 1
ATOM 2804 N N . ILE B 1 39 ? -13.648 38.594 18.609 1 98.62 39 ILE B N 1
ATOM 2805 C CA . ILE B 1 39 ? -13.422 37.562 17.578 1 98.62 39 ILE B CA 1
ATOM 2806 C C . ILE B 1 39 ? -13.57 36.188 18.172 1 98.62 39 ILE B C 1
ATOM 2808 O O . ILE B 1 39 ? -12.82 35.812 19.094 1 98.62 39 ILE B O 1
ATOM 2812 N N . GLU B 1 40 ? -14.492 35.438 17.656 1 98.19 40 GLU B N 1
ATOM 2813 C CA . GLU B 1 40 ? -14.633 34.031 18.062 1 98.19 40 GLU B CA 1
ATOM 2814 C C . GLU B 1 40 ? -13.602 33.156 17.359 1 98.19 40 GLU B C 1
ATOM 2816 O O . GLU B 1 40 ? -13.289 33.375 16.188 1 98.19 40 GLU B O 1
ATOM 2821 N N . VAL B 1 41 ? -13.031 32.25 18.109 1 98 41 VAL B N 1
ATOM 2822 C CA . VAL B 1 41 ? -12.039 31.328 17.578 1 98 41 VAL B CA 1
ATOM 2823 C C . VAL B 1 41 ? -12.633 29.922 17.516 1 98 41 VAL B C 1
ATOM 2825 O O . VAL B 1 41 ? -13.195 29.422 18.5 1 98 41 VAL B O 1
ATOM 2828 N N . PHE B 1 42 ? -12.453 29.281 16.375 1 97.62 42 PHE B N 1
ATOM 2829 C CA . PHE B 1 42 ? -13.047 27.953 16.172 1 97.62 42 PHE B CA 1
ATOM 2830 C C . PHE B 1 42 ? -11.969 26.922 15.844 1 97.62 42 PHE B C 1
ATOM 2832 O O . PHE B 1 42 ? -11.047 27.203 15.078 1 97.62 42 PHE B O 1
ATOM 2839 N N . ARG B 1 43 ? -12.039 25.766 16.453 1 97.19 43 ARG B N 1
ATOM 2840 C CA . ARG B 1 43 ? -11.297 24.578 16.031 1 97.19 43 ARG B CA 1
ATOM 2841 C C . ARG B 1 43 ? -11.984 23.891 14.852 1 97.19 43 ARG B C 1
ATOM 2843 O O . ARG B 1 43 ? -13.172 23.562 14.93 1 97.19 43 ARG B O 1
ATOM 2850 N N . LEU B 1 44 ? -11.305 23.781 13.812 1 97.88 44 LEU B N 1
ATOM 2851 C CA . LEU B 1 44 ? -11.82 23.141 12.602 1 97.88 44 LEU B CA 1
ATOM 2852 C C . LEU B 1 44 ? -11.055 21.859 12.281 1 97.88 44 LEU B C 1
ATOM 2854 O O . LEU B 1 44 ? -9.82 21.859 12.297 1 97.88 44 LEU B O 1
ATOM 2858 N N . GLN B 1 45 ? -11.742 20.781 12.016 1 96.94 45 GLN B N 1
ATOM 2859 C CA . GLN B 1 45 ? -11.156 19.531 11.547 1 96.94 45 GLN B CA 1
ATOM 2860 C C . GLN B 1 45 ? -12.016 18.891 10.461 1 96.94 45 GLN B C 1
ATOM 2862 O O . GLN B 1 45 ? -13.242 18.906 10.547 1 96.94 45 GLN B O 1
ATOM 2867 N N . ALA B 1 46 ? -11.391 18.344 9.508 1 96.69 46 ALA B N 1
ATOM 2868 C CA . ALA B 1 46 ? -12.047 17.562 8.461 1 96.69 46 ALA B CA 1
ATOM 2869 C C . ALA B 1 46 ? -11.141 16.453 7.945 1 96.69 46 ALA B C 1
ATOM 2871 O O . ALA B 1 46 ? -9.914 16.547 8.047 1 96.69 46 ALA B O 1
ATOM 2872 N N . PRO B 1 47 ? -11.719 15.336 7.406 1 95.12 47 PRO B N 1
ATOM 2873 C CA . PRO B 1 47 ? -10.859 14.312 6.812 1 95.12 47 PRO B CA 1
ATOM 2874 C C . PRO B 1 47 ? -9.945 14.859 5.719 1 95.12 47 PRO B C 1
ATOM 2876 O O . PRO B 1 47 ? -10.367 15.711 4.93 1 95.12 47 PRO B O 1
ATOM 2879 N N . VAL B 1 48 ? -8.727 14.383 5.77 1 90.44 48 VAL B N 1
ATOM 2880 C CA . VAL B 1 48 ? -7.824 14.719 4.668 1 90.44 48 VAL B CA 1
ATOM 2881 C C . VAL B 1 48 ? -8.469 14.32 3.34 1 90.44 48 VAL B C 1
ATOM 2883 O O . VAL B 1 48 ? -9.055 13.242 3.225 1 90.44 48 VAL B O 1
ATOM 2886 N N . TRP B 1 49 ? -8.516 15.164 2.348 1 86.88 49 TRP B N 1
ATOM 2887 C CA . TRP B 1 49 ? -9.031 14.953 0.998 1 86.88 49 TRP B CA 1
ATOM 2888 C C . TRP B 1 49 ? -10.516 14.594 1.03 1 86.88 49 TRP B C 1
ATOM 2890 O O . TRP B 1 49 ? -10.977 13.758 0.252 1 86.88 49 TRP B O 1
ATOM 2900 N N . GLU B 1 50 ? -11.203 15.133 1.909 1 88.5 50 GLU B N 1
ATOM 2901 C CA . GLU B 1 50 ? -12.633 14.859 2.033 1 88.5 50 GLU B CA 1
ATOM 2902 C C . GLU B 1 50 ? -13.359 15.141 0.722 1 88.5 50 GLU B C 1
ATOM 2904 O O . GLU B 1 50 ? -14.312 14.438 0.376 1 88.5 50 GLU B O 1
ATOM 2909 N N . PHE B 1 51 ? -12.922 16.156 0.061 1 82.5 51 PHE B N 1
ATOM 2910 C CA . PHE B 1 51 ? -13.578 16.547 -1.181 1 82.5 51 PHE B CA 1
ATOM 2911 C C . PHE B 1 51 ? -13.539 15.422 -2.195 1 82.5 51 PHE B C 1
ATOM 2913 O O . PHE B 1 51 ? -14.422 15.305 -3.045 1 82.5 51 PHE B O 1
ATOM 2920 N N . LYS B 1 52 ? -12.609 14.648 -2.154 1 82.75 52 LYS B N 1
ATOM 2921 C CA . LYS B 1 52 ? -12.43 13.594 -3.146 1 82.75 52 LYS B CA 1
ATOM 2922 C C . LYS B 1 52 ? -12.883 12.242 -2.604 1 82.75 52 LYS B C 1
ATOM 2924 O O . LYS B 1 52 ? -13.445 11.422 -3.34 1 82.75 52 LYS B O 1
ATOM 2929 N N . TYR B 1 53 ? -12.695 12.008 -1.335 1 86.19 53 TYR B N 1
ATOM 2930 C CA . TYR B 1 53 ? -12.891 10.656 -0.829 1 86.19 53 TYR B CA 1
ATOM 2931 C C . TYR B 1 53 ? -13.953 10.633 0.263 1 86.19 53 TYR B C 1
ATOM 2933 O O . TYR B 1 53 ? -14.172 9.594 0.898 1 86.19 53 TYR B O 1
ATOM 2941 N N . GLY B 1 54 ? -14.531 11.719 0.519 1 87.69 54 GLY B N 1
ATOM 2942 C CA . GLY B 1 54 ? -15.594 11.789 1.51 1 87.69 54 GLY B CA 1
ATOM 2943 C C . GLY B 1 54 ? -15.109 11.555 2.926 1 87.69 54 GLY B C 1
ATOM 2944 O O . GLY B 1 54 ? -14.109 12.141 3.352 1 87.69 54 GLY B O 1
ATOM 2945 N N . GLY B 1 55 ? -15.828 10.719 3.617 1 90.12 55 GLY B N 1
ATOM 2946 C CA . GLY B 1 55 ? -15.539 10.531 5.031 1 90.12 55 GLY B CA 1
ATOM 2947 C C . GLY B 1 55 ? -14.625 9.359 5.309 1 90.12 55 GLY B C 1
ATOM 2948 O O . GLY B 1 55 ? -14.281 9.086 6.461 1 90.12 55 GLY B O 1
ATOM 2949 N N . LEU B 1 56 ? -14.141 8.758 4.324 1 89.75 56 LEU B N 1
ATOM 2950 C CA . LEU B 1 56 ? -13.391 7.523 4.5 1 89.75 56 LEU B CA 1
ATOM 2951 C C . LEU B 1 56 ? -12.172 7.754 5.383 1 89.75 56 LEU B C 1
ATOM 2953 O O . LEU B 1 56 ? -11.961 7.035 6.363 1 89.75 56 LEU B O 1
ATOM 2957 N N . LEU B 1 57 ? -11.383 8.773 5.055 1 93.81 57 LEU B N 1
ATOM 2958 C CA . LEU B 1 57 ? -10.172 9.016 5.824 1 93.81 57 LEU B CA 1
ATOM 2959 C C . LEU B 1 57 ? -10.508 9.445 7.246 1 93.81 57 LEU B C 1
ATOM 2961 O O . LEU B 1 57 ? -9.75 9.188 8.18 1 93.81 57 LEU B O 1
ATOM 2965 N N . GLY B 1 58 ? -11.664 10.078 7.359 1 94.06 58 GLY B N 1
ATOM 2966 C CA . GLY B 1 58 ? -12.141 10.422 8.688 1 94.06 58 GLY B CA 1
ATOM 2967 C C . GLY B 1 58 ? -12.414 9.211 9.562 1 94.06 58 GLY B C 1
ATOM 2968 O O . GLY B 1 58 ? -12.117 9.219 10.758 1 94.06 58 GLY B O 1
ATOM 2969 N N . ARG B 1 59 ? -12.977 8.164 8.969 1 91.44 59 ARG B N 1
ATOM 2970 C CA . ARG B 1 59 ? -13.258 6.926 9.695 1 91.44 59 ARG B CA 1
ATOM 2971 C C . ARG B 1 59 ? -11.969 6.293 10.211 1 91.44 59 ARG B C 1
ATOM 2973 O O . ARG B 1 59 ? -11.984 5.559 11.203 1 91.44 59 ARG B O 1
ATOM 2980 N N . PHE B 1 60 ? -10.844 6.602 9.578 1 93.56 60 PHE B N 1
ATOM 2981 C CA . PHE B 1 60 ? -9.547 6.086 10 1 93.56 60 PHE B CA 1
ATOM 2982 C C . PHE B 1 60 ? -8.766 7.148 10.766 1 93.56 60 PHE B C 1
ATOM 2984 O O . PHE B 1 60 ? -7.551 7.027 10.93 1 93.56 60 PHE B O 1
ATOM 2991 N N . HIS B 1 61 ? -9.414 8.203 11.109 1 93.88 61 HIS B N 1
ATOM 2992 C CA . HIS B 1 61 ? -8.875 9.266 11.945 1 93.88 61 HIS B CA 1
ATOM 2993 C C . HIS B 1 61 ? -7.699 9.961 11.273 1 93.88 61 HIS B C 1
ATOM 2995 O O . HIS B 1 61 ? -6.719 10.312 11.938 1 93.88 61 HIS B O 1
ATOM 3001 N N . ILE B 1 62 ? -7.73 10.039 10.055 1 94.94 62 ILE B N 1
ATOM 3002 C CA . ILE B 1 62 ? -6.785 10.836 9.289 1 94.94 62 ILE B CA 1
ATOM 3003 C C . ILE B 1 62 ? -7.395 12.203 8.984 1 94.94 62 ILE B C 1
ATOM 3005 O O . ILE B 1 62 ? -8.102 12.367 7.984 1 94.94 62 ILE B O 1
ATOM 3009 N N . MET B 1 63 ? -7.035 13.125 9.758 1 96.06 63 MET B N 1
ATOM 3010 C CA . MET B 1 63 ? -7.75 14.398 9.789 1 96.06 63 MET B CA 1
ATOM 3011 C C . MET B 1 63 ? -6.809 15.555 9.5 1 96.06 63 MET B C 1
ATOM 3013 O O . MET B 1 63 ? -5.609 15.477 9.758 1 96.06 63 MET B O 1
ATOM 3017 N N . HIS B 1 64 ? -7.359 16.562 8.961 1 95.38 64 HIS B N 1
ATOM 3018 C CA . HIS B 1 64 ? -6.723 17.859 8.75 1 95.38 64 HIS B CA 1
ATOM 3019 C C . HIS B 1 64 ? -7.262 18.891 9.719 1 95.38 64 HIS B C 1
ATOM 3021 O O . HIS B 1 64 ? -8.461 18.906 10.016 1 95.38 64 HIS B O 1
ATOM 3027 N N . ASP B 1 65 ? -6.379 19.781 10.188 1 96.75 65 ASP B N 1
ATOM 3028 C CA . ASP B 1 65 ? -6.77 20.766 11.188 1 96.75 65 ASP B CA 1
ATOM 3029 C C . ASP B 1 65 ? -6.613 22.188 10.648 1 96.75 65 ASP B C 1
ATOM 3031 O O . ASP B 1 65 ? -5.672 22.469 9.906 1 96.75 65 ASP B O 1
ATOM 3035 N N . ALA B 1 66 ? -7.543 23.016 11.086 1 97.69 66 ALA B N 1
ATOM 3036 C CA . ALA B 1 66 ? -7.539 24.438 10.742 1 97.69 66 ALA B CA 1
ATOM 3037 C C . ALA B 1 66 ? -8.125 25.281 11.883 1 97.69 66 ALA B C 1
ATOM 3039 O O . ALA B 1 66 ? -8.523 24.734 12.914 1 97.69 66 ALA B O 1
ATOM 3040 N N . ILE B 1 67 ? -8.055 26.578 11.75 1 98.19 67 ILE B N 1
ATOM 3041 C CA . ILE B 1 67 ? -8.602 27.516 12.734 1 98.19 67 ILE B CA 1
ATOM 3042 C C . ILE B 1 67 ? -9.602 28.453 12.055 1 98.19 67 ILE B C 1
ATOM 3044 O O . ILE B 1 67 ? -9.328 28.984 10.977 1 98.19 67 ILE B O 1
ATOM 3048 N N . GLY B 1 68 ? -10.734 28.625 12.648 1 98.5 68 GLY B N 1
ATOM 3049 C CA . GLY B 1 68 ? -11.727 29.594 12.188 1 98.5 68 GLY B CA 1
ATOM 3050 C C . GLY B 1 68 ? -11.828 30.812 13.078 1 98.5 68 GLY B C 1
ATOM 3051 O O . GLY B 1 68 ? -11.562 30.734 14.281 1 98.5 68 GLY B O 1
ATOM 3052 N N . PHE B 1 69 ? -12.219 31.906 12.5 1 98.69 69 PHE B N 1
ATOM 3053 C CA . PHE B 1 69 ? -12.438 33.156 13.203 1 98.69 69 PHE B CA 1
ATOM 3054 C C . PHE B 1 69 ? -13.75 33.812 12.758 1 98.69 69 PHE B C 1
ATOM 3056 O O . PHE B 1 69 ? -14.094 33.75 11.57 1 98.69 69 PHE B O 1
ATOM 3063 N N . ARG B 1 70 ? -14.391 34.406 13.68 1 98.56 70 ARG B N 1
ATOM 3064 C CA . ARG B 1 70 ? -15.602 35.125 13.328 1 98.56 70 ARG B CA 1
ATOM 3065 C C . ARG B 1 70 ? -15.68 36.469 14.086 1 98.56 70 ARG B C 1
ATOM 3067 O O . ARG B 1 70 ? -15.586 36.469 15.32 1 98.56 70 ARG B O 1
ATOM 3074 N N . SER B 1 71 ? -15.781 37.531 13.375 1 98.44 71 SER B N 1
ATOM 3075 C CA . SER B 1 71 ? -16.016 38.844 13.969 1 98.44 71 SER B CA 1
ATOM 3076 C C . SER B 1 71 ? -17.453 39 14.469 1 98.44 71 SER B C 1
ATOM 3078 O O . SER B 1 71 ? -18.406 38.781 13.711 1 98.44 71 SER B O 1
ATOM 3080 N N . THR B 1 72 ? -17.609 39.375 15.727 1 97.94 72 THR B N 1
ATOM 3081 C CA . THR B 1 72 ? -18.953 39.562 16.25 1 97.94 72 THR B CA 1
ATOM 3082 C C . THR B 1 72 ? -19.531 40.906 15.758 1 97.94 72 THR B C 1
ATOM 3084 O O . THR B 1 72 ? -20.75 41.062 15.641 1 97.94 72 THR B O 1
ATOM 3087 N N . LEU B 1 73 ? -18.688 41.844 15.469 1 97.75 73 LEU B N 1
ATOM 3088 C CA . LEU B 1 73 ? -19.109 43.156 15.023 1 97.75 73 LEU B CA 1
ATOM 3089 C C . LEU B 1 73 ? -19.625 43.125 13.586 1 97.75 73 LEU B C 1
ATOM 3091 O O . LEU B 1 73 ? -20.703 43.625 13.297 1 97.75 73 LEU B O 1
ATOM 3095 N N . SER B 1 74 ? -18.906 42.531 12.703 1 96.75 74 SER B N 1
ATOM 3096 C CA . SER B 1 74 ? -19.25 42.531 11.281 1 96.75 74 SER B CA 1
ATOM 3097 C C . SER B 1 74 ? -20 41.281 10.883 1 96.75 74 SER B C 1
ATOM 3099 O O . SER B 1 74 ? -20.656 41.25 9.844 1 96.75 74 SER B O 1
ATOM 3101 N N . GLY B 1 75 ? -19.812 40.156 11.641 1 96.75 75 GLY B N 1
ATOM 3102 C CA . GLY B 1 75 ? -20.391 38.875 11.289 1 96.75 75 GLY B CA 1
ATOM 3103 C C . GLY B 1 75 ? -19.547 38.094 10.289 1 96.75 75 GLY B C 1
ATOM 3104 O O . GLY B 1 75 ? -19.812 36.906 10.039 1 96.75 75 GLY B O 1
ATOM 3105 N N . ARG B 1 76 ? -18.547 38.719 9.719 1 97.31 76 ARG B N 1
ATOM 3106 C CA . ARG B 1 76 ? -17.672 38.062 8.766 1 97.31 76 ARG B CA 1
ATOM 3107 C C . ARG B 1 76 ? -16.859 36.969 9.438 1 97.31 76 ARG B C 1
ATOM 3109 O O . ARG B 1 76 ? -16.516 37.062 10.617 1 97.31 76 ARG B O 1
ATOM 3116 N N . ASN B 1 77 ? -16.531 35.938 8.695 1 97.81 77 ASN B N 1
ATOM 3117 C CA . ASN B 1 77 ? -15.742 34.844 9.258 1 97.81 77 ASN B CA 1
ATOM 3118 C C . ASN B 1 77 ? -14.648 34.375 8.297 1 97.81 77 ASN B C 1
ATOM 3120 O O . ASN B 1 77 ? -14.641 34.781 7.125 1 97.81 77 ASN B O 1
ATOM 3124 N N . TYR B 1 78 ? -13.656 33.781 8.828 1 98.19 78 TYR B N 1
ATOM 3125 C CA . TYR B 1 78 ? -12.422 33.469 8.117 1 98.19 78 TYR B CA 1
ATOM 3126 C C . TYR B 1 78 ? -11.891 32.094 8.523 1 98.19 78 TYR B C 1
ATOM 3128 O O . TYR B 1 78 ? -12.211 31.594 9.609 1 98.19 78 TYR B O 1
ATOM 3136 N N . THR B 1 79 ? -11.164 31.469 7.656 1 98.31 79 THR B N 1
ATOM 3137 C CA . THR B 1 79 ? -10.445 30.219 7.918 1 98.31 79 THR B CA 1
ATOM 3138 C C . THR B 1 79 ? -8.945 30.391 7.703 1 98.31 79 THR B C 1
ATOM 3140 O O . THR B 1 79 ? -8.531 31.094 6.773 1 98.31 79 THR B O 1
ATOM 3143 N N . MET B 1 80 ? -8.188 29.859 8.594 1 98.19 80 MET B N 1
ATOM 3144 C CA . MET B 1 80 ? -6.738 29.828 8.469 1 98.19 80 MET B CA 1
ATOM 3145 C C . MET B 1 80 ? -6.23 28.375 8.5 1 98.19 80 MET B C 1
ATOM 3147 O O . MET B 1 80 ? -6.551 27.625 9.414 1 98.19 80 MET B O 1
ATOM 3151 N N . GLU B 1 81 ? -5.477 28.031 7.492 1 95.75 81 GLU B N 1
ATOM 3152 C CA . GLU B 1 81 ? -4.93 26.688 7.359 1 95.75 81 GLU B CA 1
ATOM 3153 C C . GLU B 1 81 ? -3.439 26.719 7.047 1 95.75 81 GLU B C 1
ATOM 3155 O O . GLU B 1 81 ? -2.93 27.719 6.535 1 95.75 81 GLU B O 1
ATOM 3160 N N . TRP B 1 82 ? -2.828 25.688 7.5 1 94.31 82 TRP B N 1
ATOM 3161 C CA . TRP B 1 82 ? -1.441 25.453 7.121 1 94.31 82 TRP B CA 1
ATOM 3162 C C . TRP B 1 82 ? -1.327 24.188 6.262 1 94.31 82 TRP B C 1
ATOM 3164 O O . TRP B 1 82 ? -1.902 23.156 6.59 1 94.31 82 TRP B O 1
ATOM 3174 N N . TYR B 1 83 ? -0.703 24.266 5.133 1 89.44 83 TYR B N 1
ATOM 3175 C CA . TYR B 1 83 ? -0.523 23.047 4.344 1 89.44 83 TYR B CA 1
ATOM 3176 C C . TYR B 1 83 ? 0.692 23.172 3.43 1 89.44 83 TYR B C 1
ATOM 3178 O O . TYR B 1 83 ? 1.427 24.156 3.49 1 89.44 83 TYR B O 1
ATOM 3186 N N . GLU B 1 84 ? 1.002 22.141 2.625 1 90.25 84 GLU B N 1
ATOM 3187 C CA . GLU B 1 84 ? 2.139 22.047 1.715 1 90.25 84 GLU B CA 1
ATOM 3188 C C . GLU B 1 84 ? 1.974 22.984 0.523 1 90.25 84 GLU B C 1
ATOM 3190 O O . GLU B 1 84 ? 0.898 23.047 -0.077 1 90.25 84 GLU B O 1
ATOM 3195 N N . LEU B 1 85 ? 3.023 23.703 0.17 1 87.69 85 LEU B N 1
ATOM 3196 C CA . LEU B 1 85 ? 2.969 24.578 -0.987 1 87.69 85 LEU B CA 1
ATOM 3197 C C . LEU B 1 85 ? 2.887 23.781 -2.281 1 87.69 85 LEU B C 1
ATOM 3199 O O . LEU B 1 85 ? 2.281 24.234 -3.258 1 87.69 85 LEU B O 1
ATOM 3203 N N . PHE B 1 86 ? 3.553 22.656 -2.291 1 81.88 86 PHE B N 1
ATOM 3204 C CA . PHE B 1 86 ? 3.691 21.906 -3.533 1 81.88 86 PHE B CA 1
ATOM 3205 C C . PHE B 1 86 ? 2.992 20.562 -3.43 1 81.88 86 PHE B C 1
ATOM 3207 O O . PHE B 1 86 ? 3.457 19.562 -4 1 81.88 86 PHE B O 1
ATOM 3214 N N . GLN B 1 87 ? 1.996 20.438 -2.787 1 73.06 87 GLN B N 1
ATOM 3215 C CA . GLN B 1 87 ? 1.054 19.328 -2.689 1 73.06 87 GLN B CA 1
ATOM 3216 C C . GLN B 1 87 ? 1.555 18.266 -1.716 1 73.06 87 GLN B C 1
ATOM 3218 O O . GLN B 1 87 ? 2.76 18.141 -1.487 1 73.06 87 GLN B O 1
ATOM 3223 N N . LEU B 1 88 ? 0.56 17.453 -1.443 1 61.12 88 LEU B N 1
ATOM 3224 C CA . LEU B 1 88 ? 0.781 16.422 -0.436 1 61.12 88 LEU B CA 1
ATOM 3225 C C . LEU B 1 88 ? 1.721 15.344 -0.961 1 61.12 88 LEU B C 1
ATOM 3227 O O . LEU B 1 88 ? 1.571 14.883 -2.096 1 61.12 88 LEU B O 1
ATOM 3231 N N . GLY B 1 89 ? 2.688 14.953 -0.247 1 65.31 89 GLY B N 1
ATOM 3232 C CA . GLY B 1 89 ? 3.635 13.898 -0.581 1 65.31 89 GLY B CA 1
ATOM 3233 C C . GLY B 1 89 ? 4.934 14.43 -1.159 1 65.31 89 GLY B C 1
ATOM 3234 O O . GLY B 1 89 ? 5.988 13.812 -0.995 1 65.31 89 GLY B O 1
ATOM 3235 N N . ASN B 1 90 ? 4.676 15.555 -1.83 1 72.75 90 ASN B N 1
ATOM 3236 C CA . ASN B 1 90 ? 5.871 16.141 -2.424 1 72.75 90 ASN B CA 1
ATOM 3237 C C . ASN B 1 90 ? 6.816 16.688 -1.356 1 72.75 90 ASN B C 1
ATOM 3239 O O . ASN B 1 90 ? 8.031 16.734 -1.563 1 72.75 90 ASN B O 1
ATOM 3243 N N . CYS B 1 91 ? 6.207 16.875 -0.253 1 84.56 91 CYS B N 1
ATOM 3244 C CA . CYS B 1 91 ? 7.004 17.562 0.758 1 84.56 91 CYS B CA 1
ATOM 3245 C C . CYS B 1 91 ? 7.617 16.562 1.735 1 84.56 91 CYS B C 1
ATOM 3247 O O . CYS B 1 91 ? 8.57 16.891 2.447 1 84.56 91 CYS B O 1
ATOM 3249 N N . THR B 1 92 ? 7.07 15.391 1.792 1 89 92 THR B N 1
ATOM 3250 C CA . THR B 1 92 ? 7.512 14.406 2.771 1 89 92 THR B CA 1
ATOM 3251 C C . THR B 1 92 ? 8.766 13.688 2.285 1 89 92 THR B C 1
ATOM 3253 O O . THR B 1 92 ? 9.625 13.312 3.088 1 89 92 THR B O 1
ATOM 3256 N N . PHE B 1 93 ? 8.875 13.539 1 1 91.25 93 PHE B N 1
ATOM 3257 C CA . PHE B 1 93 ? 10.023 12.852 0.422 1 91.25 93 PHE B CA 1
ATOM 3258 C C . PHE B 1 93 ? 10.602 13.648 -0.744 1 91.25 93 PHE B C 1
ATOM 3260 O O . PHE B 1 93 ? 9.875 14.367 -1.432 1 91.25 93 PHE B O 1
ATOM 3267 N N . PRO B 1 94 ? 11.883 13.477 -0.951 1 93.19 94 PRO B N 1
ATOM 3268 C CA . PRO B 1 94 ? 12.547 14.273 -1.989 1 93.19 94 PRO B CA 1
ATOM 3269 C C . PRO B 1 94 ? 12.359 13.68 -3.387 1 93.19 94 PRO B C 1
ATOM 3271 O O . PRO B 1 94 ? 11.852 12.57 -3.529 1 93.19 94 PRO B O 1
ATOM 3274 N N . HIS B 1 95 ? 12.742 14.453 -4.316 1 91.19 95 HIS B N 1
ATOM 3275 C CA . HIS B 1 95 ? 12.82 14.039 -5.715 1 91.19 95 HIS B CA 1
ATOM 3276 C C . HIS B 1 95 ? 14.25 13.68 -6.102 1 91.19 95 HIS B C 1
ATOM 3278 O O . HIS B 1 95 ? 15.172 14.484 -5.914 1 91.19 95 HIS B O 1
ATOM 3284 N N . LEU B 1 96 ? 14.391 12.469 -6.574 1 92.38 96 LEU B N 1
ATOM 3285 C CA . LEU B 1 96 ? 15.703 12.062 -7.055 1 92.38 96 LEU B CA 1
ATOM 3286 C C . LEU B 1 96 ? 15.852 12.359 -8.547 1 92.38 96 LEU B C 1
ATOM 3288 O O . LEU B 1 96 ? 15.367 11.602 -9.383 1 92.38 96 LEU B O 1
ATOM 3292 N N . ARG B 1 97 ? 16.453 13.422 -8.797 1 88.56 97 ARG B N 1
ATOM 3293 C CA . ARG B 1 97 ? 16.656 13.852 -10.172 1 88.56 97 ARG B CA 1
ATOM 3294 C C . ARG B 1 97 ? 17.953 13.273 -10.742 1 88.56 97 ARG B C 1
ATOM 3296 O O . ARG B 1 97 ? 18.984 13.234 -10.055 1 88.56 97 ARG B O 1
ATOM 3303 N N . ALA B 1 98 ? 17.984 12.867 -11.961 1 85.44 98 ALA B N 1
ATOM 3304 C CA . ALA B 1 98 ? 19.125 12.211 -12.602 1 85.44 98 ALA B CA 1
ATOM 3305 C C . ALA B 1 98 ? 20.328 13.148 -12.656 1 85.44 98 ALA B C 1
ATOM 3307 O O . ALA B 1 98 ? 21.469 12.711 -12.5 1 85.44 98 ALA B O 1
ATOM 3308 N N . GLU B 1 99 ? 20.109 14.453 -12.781 1 86.75 99 GLU B N 1
ATOM 3309 C CA . GLU B 1 99 ? 21.203 15.398 -12.992 1 86.75 99 GLU B CA 1
ATOM 3310 C C . GLU B 1 99 ? 21.719 15.969 -11.672 1 86.75 99 GLU B C 1
ATOM 3312 O O . GLU B 1 99 ? 22.688 16.703 -11.641 1 86.75 99 GLU B O 1
ATOM 3317 N N . ALA B 1 100 ? 21.078 15.609 -10.617 1 87 100 ALA B N 1
ATOM 3318 C CA . ALA B 1 100 ? 21.453 16.172 -9.32 1 87 100 ALA B CA 1
ATOM 3319 C C . ALA B 1 100 ? 22.047 15.109 -8.406 1 87 100 ALA B C 1
ATOM 3321 O O . ALA B 1 100 ? 21.578 13.969 -8.383 1 87 100 ALA B O 1
ATOM 3322 N N . GLU B 1 101 ? 23.047 15.461 -7.711 1 89.44 101 GLU B N 1
ATOM 3323 C CA . GLU B 1 101 ? 23.688 14.539 -6.777 1 89.44 101 GLU B CA 1
ATOM 3324 C C . GLU B 1 101 ? 22.875 14.398 -5.496 1 89.44 101 GLU B C 1
ATOM 3326 O O . GLU B 1 101 ? 22.766 13.305 -4.945 1 89.44 101 GLU B O 1
ATOM 3331 N N . ALA B 1 102 ? 22.406 15.539 -5.078 1 93.44 102 ALA B N 1
ATOM 3332 C CA . ALA B 1 102 ? 21.641 15.516 -3.834 1 93.44 102 ALA B CA 1
ATOM 3333 C C . ALA B 1 102 ? 20.141 15.359 -4.113 1 93.44 102 ALA B C 1
ATOM 3335 O O . ALA B 1 102 ? 19.641 15.836 -5.129 1 93.44 102 ALA B O 1
ATOM 3336 N N . PRO B 1 103 ? 19.391 14.633 -3.223 1 94.19 103 PRO B N 1
ATOM 3337 C CA . PRO B 1 103 ? 17.922 14.664 -3.332 1 94.19 103 PRO B CA 1
ATOM 3338 C C . PRO B 1 103 ? 17.375 16.078 -3.32 1 94.19 103 PRO B C 1
ATOM 3340 O O . PRO B 1 103 ? 17.875 16.953 -2.598 1 94.19 103 PRO B O 1
ATOM 3343 N N . PHE B 1 104 ? 16.422 16.312 -4.16 1 92.69 104 PHE B N 1
ATOM 3344 C CA . PHE B 1 104 ? 15.812 17.641 -4.27 1 92.69 104 PHE B CA 1
ATOM 3345 C C . PHE B 1 104 ? 14.523 17.703 -3.459 1 92.69 104 PHE B C 1
ATOM 3347 O O . PHE B 1 104 ? 13.609 16.906 -3.66 1 92.69 104 PHE B O 1
ATOM 3354 N N . TRP B 1 105 ? 14.414 18.719 -2.568 1 92.06 105 TRP B N 1
ATOM 3355 C CA . TRP B 1 105 ? 13.297 18.797 -1.625 1 92.06 105 TRP B CA 1
ATOM 3356 C C . TRP B 1 105 ? 12.383 19.969 -1.963 1 92.06 105 TRP B C 1
ATOM 3358 O O . TRP B 1 105 ? 12.844 21.094 -2.15 1 92.06 105 TRP B O 1
ATOM 3368 N N . CYS B 1 106 ? 11.133 19.703 -2.096 1 91 106 CYS B N 1
ATOM 3369 C CA . CYS B 1 106 ? 10.086 20.703 -2.24 1 91 106 CYS B CA 1
ATOM 3370 C C . CYS B 1 106 ? 9.25 20.812 -0.97 1 91 106 CYS B C 1
ATOM 3372 O O . CYS B 1 106 ? 8.023 20.766 -1.023 1 91 106 CYS B O 1
ATOM 3374 N N . ASN B 1 107 ? 9.891 20.906 0.192 1 91 107 ASN B N 1
ATOM 3375 C CA . ASN B 1 107 ? 9.211 20.703 1.467 1 91 107 ASN B CA 1
ATOM 3376 C C . ASN B 1 107 ? 8.93 22.031 2.16 1 91 107 ASN B C 1
ATOM 3378 O O . ASN B 1 107 ? 9.219 22.203 3.346 1 91 107 ASN B O 1
ATOM 3382 N N . GLN B 1 108 ? 8.25 22.906 1.491 1 91.44 108 GLN B N 1
ATOM 3383 C CA . GLN B 1 108 ? 7.797 24.156 2.088 1 91.44 108 GLN B CA 1
ATOM 3384 C C . GLN B 1 108 ? 6.312 24.094 2.426 1 91.44 108 GLN B C 1
ATOM 3386 O O . GLN B 1 108 ? 5.531 23.453 1.725 1 91.44 108 GLN B O 1
ATOM 3391 N N . GLY B 1 109 ? 5.996 24.734 3.492 1 92.31 109 GLY B N 1
ATOM 3392 C CA . GLY B 1 109 ? 4.605 24.969 3.863 1 92.31 109 GLY B CA 1
ATOM 3393 C C . GLY B 1 109 ? 4.293 26.422 4.156 1 92.31 109 GLY B C 1
ATOM 3394 O O . GLY B 1 109 ? 5.203 27.25 4.242 1 92.31 109 GLY B O 1
ATOM 3395 N N . ALA B 1 110 ? 3.066 26.703 4.207 1 92.94 110 ALA B N 1
ATOM 3396 C CA . ALA B 1 110 ? 2.637 28.062 4.508 1 92.94 110 ALA B CA 1
ATOM 3397 C C . ALA B 1 110 ? 1.22 28.078 5.078 1 92.94 110 ALA B C 1
ATOM 3399 O O . ALA B 1 110 ? 0.45 27.141 4.867 1 92.94 110 ALA B O 1
ATOM 3400 N N . ALA B 1 111 ? 0.984 29.141 5.789 1 95.56 111 ALA B N 1
ATOM 3401 C CA . ALA B 1 111 ? -0.377 29.391 6.258 1 95.56 111 ALA B CA 1
ATOM 3402 C C . ALA B 1 111 ? -1.197 30.125 5.199 1 95.56 111 ALA B C 1
ATOM 3404 O O . ALA B 1 111 ? -0.691 31.031 4.527 1 95.56 111 ALA B O 1
ATOM 3405 N N . CYS B 1 112 ? -2.371 29.672 4.965 1 95.44 112 CYS B N 1
ATOM 3406 C CA . CYS B 1 112 ? -3.34 30.312 4.082 1 95.44 112 CYS B CA 1
ATOM 3407 C C . CYS B 1 112 ? -4.508 30.875 4.875 1 95.44 112 CYS B C 1
ATOM 3409 O O . CYS B 1 112 ? -5.109 30.172 5.691 1 95.44 112 CYS B O 1
ATOM 3411 N N . PHE B 1 113 ? -4.766 32.156 4.715 1 97.31 113 PHE B N 1
ATOM 3412 C CA . PHE B 1 113 ? -5.895 32.844 5.34 1 97.31 113 PHE B CA 1
ATOM 3413 C C . PHE B 1 113 ? -6.918 33.281 4.293 1 97.31 113 PHE B C 1
ATOM 3415 O O . PHE B 1 113 ? -6.57 33.938 3.314 1 97.31 113 PHE B O 1
ATOM 3422 N N . PHE B 1 114 ? -8.203 32.906 4.484 1 96.94 114 PHE B N 1
ATOM 3423 C CA . PHE B 1 114 ? -9.203 33.281 3.488 1 96.94 114 PHE B CA 1
ATOM 3424 C C . PHE B 1 114 ? -10.57 33.469 4.141 1 96.94 114 PHE B C 1
ATOM 3426 O O . PHE B 1 114 ? -10.766 33.094 5.301 1 96.94 114 PHE B O 1
ATOM 3433 N N . GLU B 1 115 ? -11.445 34.031 3.408 1 95.81 115 GLU B N 1
ATOM 3434 C CA . GLU B 1 115 ? -12.766 34.344 3.939 1 95.81 115 GLU B CA 1
ATOM 3435 C C . GLU B 1 115 ? -13.656 33.094 3.982 1 95.81 115 GLU B C 1
ATOM 3437 O O . GLU B 1 115 ? -13.5 32.188 3.176 1 95.81 115 GLU B O 1
ATOM 3442 N N . GLU B 1 116 ? -14.516 33.062 5.004 1 95.94 116 GLU B N 1
ATOM 3443 C CA . GLU B 1 116 ? -15.641 32.156 5.16 1 95.94 116 GLU B CA 1
ATOM 3444 C C . GLU B 1 116 ? -15.227 30.875 5.898 1 95.94 116 GLU B C 1
ATOM 3446 O O . GLU B 1 116 ? -14.125 30.359 5.68 1 95.94 116 GLU B O 1
ATOM 3451 N N . ILE B 1 117 ? -15.984 30.469 6.746 1 97.44 117 ILE B N 1
ATOM 3452 C CA . ILE B 1 117 ? -16 29.125 7.312 1 97.44 117 ILE B CA 1
ATOM 3453 C C . ILE B 1 117 ? -17.078 28.281 6.613 1 97.44 117 ILE B C 1
ATOM 3455 O O . ILE B 1 117 ? -18.266 28.594 6.699 1 97.44 117 ILE B O 1
ATOM 3459 N N . ASP B 1 118 ? -16.688 27.312 5.852 1 95.44 118 ASP B N 1
ATOM 3460 C CA . ASP B 1 118 ? -17.625 26.391 5.215 1 95.44 118 ASP B CA 1
ATOM 3461 C C . ASP B 1 118 ? -18.188 25.391 6.227 1 95.44 118 ASP B C 1
ATOM 3463 O O . ASP B 1 118 ? -17.625 24.328 6.438 1 95.44 118 ASP B O 1
ATOM 3467 N N . ASP B 1 119 ? -19.297 25.703 6.77 1 95.06 119 ASP B N 1
ATOM 3468 C CA . ASP B 1 119 ? -19.875 24.922 7.852 1 95.06 119 ASP B CA 1
ATOM 3469 C C . ASP B 1 119 ? -20.062 23.469 7.434 1 95.06 119 ASP B C 1
ATOM 3471 O O . ASP B 1 119 ? -19.766 22.547 8.203 1 95.06 119 ASP B O 1
ATOM 3475 N N . GLN B 1 120 ? -20.578 23.25 6.301 1 92.88 120 GLN B N 1
ATOM 3476 C CA . GLN B 1 120 ? -20.844 21.891 5.84 1 92.88 120 GLN B CA 1
ATOM 3477 C C . GLN B 1 120 ? -19.547 21.094 5.738 1 92.88 120 GLN B C 1
ATOM 3479 O O . GLN B 1 120 ? -19.5 19.938 6.18 1 92.88 120 GLN B O 1
ATOM 3484 N N . HIS B 1 121 ? -18.531 21.656 5.188 1 93.31 121 HIS B N 1
ATOM 3485 C CA . HIS B 1 121 ? -17.234 20.984 5.016 1 93.31 121 HIS B CA 1
ATOM 3486 C C . HIS B 1 121 ? -16.656 20.547 6.355 1 93.31 121 HIS B C 1
ATOM 3488 O O . HIS B 1 121 ? -16.203 19.422 6.5 1 93.31 121 HIS B O 1
ATOM 3494 N N . TRP B 1 122 ? -16.734 21.469 7.34 1 95.62 122 TRP B N 1
ATOM 3495 C CA . TRP B 1 122 ? -16.031 21.234 8.594 1 95.62 122 TRP B CA 1
ATOM 3496 C C . TRP B 1 122 ? -16.891 20.422 9.562 1 95.62 122 TRP B C 1
ATOM 3498 O O . TRP B 1 122 ? -16.359 19.734 10.438 1 95.62 122 TRP B O 1
ATOM 3508 N N . LYS B 1 123 ? -18.219 20.344 9.359 1 92.62 123 LYS B N 1
ATOM 3509 C CA . LYS B 1 123 ? -19.109 19.672 10.289 1 92.62 123 LYS B CA 1
ATOM 3510 C C . LYS B 1 123 ? -19.391 18.25 9.828 1 92.62 123 LYS B C 1
ATOM 3512 O O . LYS B 1 123 ? -19.516 17.328 10.656 1 92.62 123 LYS B O 1
ATOM 3517 N N . GLN B 1 124 ? -19.656 17.938 8.594 1 87.44 124 GLN B N 1
ATOM 3518 C CA . GLN B 1 124 ? -20.188 16.688 8.055 1 87.44 124 GLN B CA 1
ATOM 3519 C C . GLN B 1 124 ? -19.328 15.5 8.469 1 87.44 124 GLN B C 1
ATOM 3521 O O . GLN B 1 124 ? -19.844 14.477 8.914 1 87.44 124 GLN B O 1
ATOM 3526 N N . ASN B 1 125 ? -18.062 15.594 8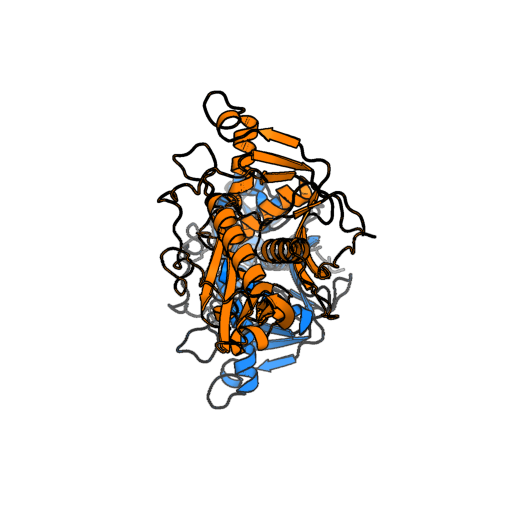.758 1 86.5 125 ASN B N 1
ATOM 3527 C CA . ASN B 1 125 ? -17.172 14.516 9.164 1 86.5 125 ASN B CA 1
ATOM 3528 C C . ASN B 1 125 ? -16.031 15.039 10.039 1 86.5 125 ASN B C 1
ATOM 3530 O O . ASN B 1 125 ? -14.969 14.414 10.125 1 86.5 125 ASN B O 1
ATOM 3534 N N . GLY B 1 126 ? -16.344 16.156 10.547 1 93.31 126 GLY B N 1
ATOM 3535 C CA . GLY B 1 126 ? -15.242 16.75 11.273 1 93.31 126 GLY B CA 1
ATOM 3536 C C . GLY B 1 126 ? -15.68 17.516 12.508 1 93.31 126 GLY B C 1
ATOM 3537 O O . GLY B 1 126 ? -16.484 17.016 13.305 1 93.31 126 GLY B O 1
ATOM 3538 N N . THR B 1 127 ? -15.039 18.547 12.742 1 93.31 127 THR B N 1
ATOM 3539 C CA . THR B 1 127 ? -15.273 19.359 13.938 1 93.31 127 THR B CA 1
ATOM 3540 C C . THR B 1 127 ? -15.336 20.844 13.578 1 93.31 127 THR B C 1
ATOM 3542 O O . THR B 1 127 ? -14.5 21.344 12.828 1 93.31 127 THR B O 1
ATOM 3545 N N . LEU B 1 128 ? -16.359 21.5 13.992 1 96.25 128 LEU B N 1
ATOM 3546 C CA . LEU B 1 128 ? -16.5 22.938 14.055 1 96.25 128 LEU B CA 1
ATOM 3547 C C . LEU B 1 128 ? -16.953 23.391 15.438 1 96.25 128 LEU B C 1
ATOM 3549 O O . LEU B 1 128 ? -18.141 23.312 15.758 1 96.25 128 LEU B O 1
ATOM 3553 N N . GLU B 1 129 ? -16.016 23.859 16.203 1 95.19 129 GLU B N 1
ATOM 3554 C CA . GLU B 1 129 ? -16.312 24.141 17.609 1 95.19 129 GLU B CA 1
ATOM 3555 C C . GLU B 1 129 ? -15.664 25.453 18.062 1 95.19 129 GLU B C 1
ATOM 3557 O O . GLU B 1 129 ? -14.477 25.672 17.812 1 95.19 129 GLU B O 1
ATOM 3562 N N . LYS B 1 130 ? -16.438 26.25 18.672 1 95.75 130 LYS B N 1
ATOM 3563 C CA . LYS B 1 130 ? -15.875 27.453 19.281 1 95.75 130 LYS B CA 1
ATOM 3564 C C . LYS B 1 130 ? -15.023 27.109 20.5 1 95.75 130 LYS B C 1
ATOM 3566 O O . LYS B 1 130 ? -15.492 26.422 21.406 1 95.75 130 LYS B O 1
ATOM 3571 N N . VAL B 1 131 ? -13.836 27.625 20.531 1 96.25 131 VAL B N 1
ATOM 3572 C CA . VAL B 1 131 ? -12.953 27.188 21.609 1 96.25 131 VAL B CA 1
ATOM 3573 C C . VAL B 1 131 ? -12.484 28.391 22.422 1 96.25 131 VAL B C 1
ATOM 3575 O O . VAL B 1 131 ? -11.953 28.234 23.516 1 96.25 131 VAL B O 1
ATOM 3578 N N . SER B 1 132 ? -12.703 29.531 21.844 1 96.12 132 SER B N 1
ATOM 3579 C CA . SER B 1 132 ? -12.219 30.734 22.531 1 96.12 132 SER B CA 1
ATOM 3580 C C . SER B 1 132 ? -12.82 32 21.938 1 96.12 132 SER B C 1
ATOM 3582 O O . SER B 1 132 ? -13.562 31.938 20.953 1 96.12 132 SER B O 1
ATOM 3584 N N . GLU B 1 133 ? -12.586 33.062 22.594 1 97.06 133 GLU B N 1
ATOM 3585 C CA . GLU B 1 133 ? -12.805 34.438 22.109 1 97.06 133 GLU B CA 1
ATOM 3586 C C . GLU B 1 133 ? -11.602 35.312 22.391 1 97.06 133 GLU B C 1
ATOM 3588 O O . GLU B 1 133 ? -10.898 35.125 23.391 1 97.06 133 GLU B O 1
ATOM 3593 N N . MET B 1 134 ? -11.43 36.25 21.516 1 97.94 134 MET B N 1
ATOM 3594 C CA . MET B 1 134 ? -10.352 37.188 21.734 1 97.94 134 MET B CA 1
ATOM 3595 C C . MET B 1 134 ? -10.75 38.594 21.234 1 97.94 134 MET B C 1
ATOM 3597 O O . MET B 1 134 ? -11.758 38.75 20.531 1 97.94 134 MET B O 1
ATOM 3601 N N . THR B 1 135 ? -9.945 39.594 21.625 1 98.31 135 THR B N 1
ATOM 3602 C CA . THR B 1 135 ? -10.219 40.938 21.141 1 98.31 135 THR B CA 1
ATOM 3603 C C . THR B 1 135 ? -9.688 41.125 19.734 1 98.31 135 THR B C 1
ATOM 3605 O O . THR B 1 135 ? -8.82 40.375 19.281 1 98.31 135 THR B O 1
ATOM 3608 N N . GLY B 1 136 ? -10.242 42.094 19.109 1 98.44 136 GLY B N 1
ATOM 3609 C CA . GLY B 1 136 ? -9.688 42.469 17.812 1 98.44 136 GLY B CA 1
ATOM 3610 C C . GLY B 1 136 ? -8.211 42.812 17.875 1 98.44 136 GLY B C 1
ATOM 3611 O O . GLY B 1 136 ? -7.461 42.5 16.938 1 98.44 136 GLY B O 1
ATOM 3612 N N . ALA B 1 137 ? -7.812 43.469 18.891 1 98.31 137 ALA B N 1
ATOM 3613 C CA . ALA B 1 137 ? -6.402 43.812 19.062 1 98.31 137 ALA B CA 1
ATOM 3614 C C . ALA B 1 137 ? -5.539 42.562 19.125 1 98.31 137 ALA B C 1
ATOM 3616 O O . ALA B 1 137 ? -4.461 42.5 18.516 1 98.31 137 ALA B O 1
ATOM 3617 N N . GLN B 1 138 ? -5.953 41.562 19.859 1 98.19 138 GLN B N 1
ATOM 3618 C CA . GLN B 1 138 ? -5.242 40.312 19.953 1 98.19 138 GLN B CA 1
ATOM 3619 C C . GLN B 1 138 ? -5.184 39.594 18.594 1 98.19 138 GLN B C 1
ATOM 3621 O O . GLN B 1 138 ? -4.148 39.062 18.219 1 98.19 138 GLN B O 1
ATOM 3626 N N . PHE B 1 139 ? -6.305 39.625 17.906 1 98.62 139 PHE B N 1
ATOM 3627 C CA . PHE B 1 139 ? -6.348 39.062 16.562 1 98.62 139 PHE B CA 1
ATOM 3628 C C . PHE B 1 139 ? -5.316 39.719 15.664 1 98.62 139 PHE B C 1
ATOM 3630 O O . PHE B 1 139 ? -4.602 39.062 14.922 1 98.62 139 PHE B O 1
ATOM 3637 N N . ASN B 1 140 ? -5.297 41.031 15.711 1 98.5 140 ASN B N 1
ATOM 3638 C CA . ASN B 1 140 ? -4.355 41.781 14.883 1 98.5 140 ASN B CA 1
ATOM 3639 C C . ASN B 1 140 ? -2.91 41.438 15.227 1 98.5 140 ASN B C 1
ATOM 3641 O O . ASN B 1 140 ? -2.053 41.406 14.344 1 98.5 140 ASN B O 1
ATOM 3645 N N . GLU B 1 141 ? -2.635 41.25 16.484 1 98.06 141 GLU B N 1
ATOM 3646 C CA . GLU B 1 141 ? -1.305 40.812 16.906 1 98.06 141 GLU B CA 1
ATOM 3647 C C . GLU B 1 141 ? -0.98 39.438 16.344 1 98.06 141 GLU B C 1
ATOM 3649 O O . GLU B 1 141 ? 0.134 39.188 15.883 1 98.06 141 GLU B O 1
ATOM 3654 N N . MET B 1 142 ? -1.891 38.531 16.438 1 98.25 142 MET B N 1
ATOM 3655 C CA . MET B 1 142 ? -1.721 37.188 15.875 1 98.25 142 MET B CA 1
ATOM 3656 C C . MET B 1 142 ? -1.463 37.25 14.375 1 98.25 142 MET B C 1
ATOM 3658 O O . MET B 1 142 ? -0.595 36.531 13.859 1 98.25 142 MET B O 1
ATOM 3662 N N . ALA B 1 143 ? -2.225 38.094 13.68 1 98.06 143 ALA B N 1
ATOM 3663 C CA . ALA B 1 143 ? -2.086 38.219 12.234 1 98.06 143 ALA B CA 1
ATOM 3664 C C . ALA B 1 143 ? -0.666 38.625 11.859 1 98.06 143 ALA B C 1
ATOM 3666 O O . ALA B 1 143 ? -0.109 38.156 10.875 1 98.06 143 ALA B O 1
ATOM 3667 N N . LYS B 1 144 ? -0.119 39.531 12.602 1 97.38 144 LYS B N 1
ATOM 3668 C CA . LYS B 1 144 ? 1.266 39.938 12.375 1 97.38 144 LYS B CA 1
ATOM 3669 C C . LYS B 1 144 ? 2.221 38.781 12.57 1 97.38 144 LYS B C 1
ATOM 3671 O O . LYS B 1 144 ? 3.168 38.594 11.805 1 97.38 144 LYS B O 1
ATOM 3676 N N . TRP B 1 145 ? 1.977 38.062 13.617 1 97.06 145 TRP B N 1
ATOM 3677 C CA . TRP B 1 145 ? 2.811 36.906 13.898 1 97.06 145 TRP B CA 1
ATOM 3678 C C . TRP B 1 145 ? 2.721 35.875 12.766 1 97.06 145 TRP B C 1
ATOM 3680 O O . TRP B 1 145 ? 3.73 35.281 12.367 1 97.06 145 TRP B O 1
ATOM 3690 N N . ILE B 1 146 ? 1.533 35.594 12.273 1 96.81 146 ILE B N 1
ATOM 3691 C CA . ILE B 1 146 ? 1.312 34.656 11.188 1 96.81 146 ILE B CA 1
ATOM 3692 C C . ILE B 1 146 ? 2.092 35.094 9.945 1 96.81 146 ILE B C 1
ATOM 3694 O O . ILE B 1 146 ? 2.695 34.281 9.258 1 96.81 146 ILE B O 1
ATOM 3698 N N . ARG B 1 147 ? 2.029 36.312 9.594 1 94.69 147 ARG B N 1
ATOM 3699 C CA . ARG B 1 147 ? 2.76 36.844 8.445 1 94.69 147 ARG B CA 1
ATOM 3700 C C . ARG B 1 147 ? 4.258 36.625 8.602 1 94.69 147 ARG B C 1
ATOM 3702 O O . ARG B 1 147 ? 4.926 36.188 7.652 1 94.69 147 ARG B O 1
ATOM 3709 N N . LYS B 1 148 ? 4.723 36.969 9.773 1 94.75 148 LYS B N 1
ATOM 3710 C CA . LYS B 1 148 ? 6.137 36.719 10.039 1 94.75 148 LYS B CA 1
ATOM 3711 C C . LYS B 1 148 ? 6.48 35.25 9.938 1 94.75 148 LYS B C 1
ATOM 3713 O O . LYS B 1 148 ? 7.52 34.875 9.391 1 94.75 148 LYS B O 1
ATOM 3718 N N . ASP B 1 149 ? 5.66 34.469 10.539 1 93.75 149 ASP B N 1
ATOM 3719 C CA . ASP B 1 149 ? 5.863 33.031 10.492 1 93.75 149 ASP B CA 1
ATOM 3720 C C . ASP B 1 149 ? 5.898 32.531 9.047 1 93.75 149 ASP B C 1
ATOM 3722 O O . ASP B 1 149 ? 6.734 31.703 8.695 1 93.75 149 ASP B O 1
ATOM 3726 N N . ASN B 1 150 ? 5.027 33 8.125 1 93.25 150 ASN B N 1
ATOM 3727 C CA . ASN B 1 150 ? 4.965 32.625 6.723 1 93.25 150 ASN B CA 1
ATOM 3728 C C . ASN B 1 150 ? 6.219 33.031 5.965 1 93.25 150 ASN B C 1
ATOM 3730 O O . ASN B 1 150 ? 6.539 32.469 4.914 1 93.25 150 ASN B O 1
ATOM 3734 N N . GLU B 1 151 ? 6.859 34 6.5 1 92.62 151 GLU B N 1
ATOM 3735 C CA . GLU B 1 151 ? 8.047 34.5 5.82 1 92.62 151 GLU B CA 1
ATOM 3736 C C . GLU B 1 151 ? 9.312 33.812 6.316 1 92.62 151 GLU B C 1
ATOM 3738 O O . GLU B 1 151 ? 10.32 33.781 5.605 1 92.62 151 GLU B O 1
ATOM 3743 N N . THR B 1 152 ? 9.211 33.281 7.551 1 93.62 152 THR B N 1
ATOM 3744 C CA . THR B 1 152 ? 10.469 32.844 8.156 1 93.62 152 THR B CA 1
ATOM 3745 C C . THR B 1 152 ? 10.422 31.359 8.523 1 93.62 152 THR B C 1
ATOM 3747 O O . THR B 1 152 ? 11.469 30.719 8.656 1 93.62 152 THR B O 1
ATOM 3750 N N . GLY B 1 153 ? 9.289 30.859 8.883 1 90.38 153 GLY B N 1
ATOM 3751 C CA . GLY B 1 153 ? 9.094 29.469 9.234 1 90.38 153 GLY B CA 1
ATOM 3752 C C . GLY B 1 153 ? 8.461 28.656 8.117 1 90.38 153 GLY B C 1
ATOM 3753 O O . GLY B 1 153 ? 7.289 28.281 8.203 1 90.38 153 GLY B O 1
ATOM 3754 N N . ILE B 1 154 ? 9.219 28.203 7.137 1 88.81 154 ILE B N 1
ATOM 3755 C CA . ILE B 1 154 ? 8.648 27.812 5.855 1 88.81 154 ILE B CA 1
ATOM 3756 C C . ILE B 1 154 ? 8.758 26.297 5.68 1 88.81 154 ILE B C 1
ATOM 3758 O O . ILE B 1 154 ? 8.234 25.734 4.719 1 88.81 154 ILE B O 1
ATOM 3762 N N . TYR B 1 155 ? 9.414 25.672 6.598 1 88.75 155 TYR B N 1
ATOM 3763 C CA . TYR B 1 155 ? 9.742 24.266 6.398 1 88.75 155 TYR B CA 1
ATOM 3764 C C . TYR B 1 155 ? 8.562 23.375 6.758 1 88.75 155 TYR B C 1
ATOM 3766 O O . TYR B 1 155 ? 7.957 23.531 7.82 1 88.75 155 TYR B O 1
ATOM 3774 N N . TYR B 1 156 ? 8.172 22.547 5.863 1 91.56 156 TYR B N 1
ATOM 3775 C CA . TYR B 1 156 ? 7.168 21.516 6.152 1 91.56 156 TYR B CA 1
ATOM 3776 C C . TYR B 1 156 ? 7.832 20.219 6.602 1 91.56 156 TYR B C 1
ATOM 3778 O O . TYR B 1 156 ? 8.781 19.75 5.973 1 91.56 156 TYR B O 1
ATOM 3786 N N . GLU B 1 157 ? 7.383 19.688 7.746 1 93.44 157 GLU B N 1
ATOM 3787 C CA . GLU B 1 157 ? 7.883 18.422 8.281 1 93.44 157 GLU B CA 1
ATOM 3788 C C . GLU B 1 157 ? 6.738 17.5 8.688 1 93.44 157 GLU B C 1
ATOM 3790 O O . GLU B 1 157 ? 5.91 17.859 9.531 1 93.44 157 GLU B O 1
ATOM 3795 N N . THR B 1 158 ? 6.742 16.344 8.156 1 92.81 158 THR B N 1
ATOM 3796 C CA . THR B 1 158 ? 5.668 15.375 8.352 1 92.81 158 THR B CA 1
ATOM 3797 C C . THR B 1 158 ? 5.855 14.625 9.664 1 92.81 158 THR B C 1
ATOM 3799 O O . THR B 1 158 ? 4.887 14.367 10.391 1 92.81 158 THR B O 1
ATOM 3802 N N . TRP B 1 159 ? 7.082 14.375 10.016 1 95.56 159 TRP B N 1
ATOM 3803 C CA . TRP B 1 159 ? 7.359 13.344 11.016 1 95.56 159 TRP B CA 1
ATOM 3804 C C . TRP B 1 159 ? 7.621 13.969 12.383 1 95.56 159 TRP B C 1
ATOM 3806 O O . TRP B 1 159 ? 8.352 14.961 12.492 1 95.56 159 TRP B O 1
ATOM 3816 N N . THR B 1 160 ? 7.023 13.414 13.352 1 97.19 160 THR B N 1
ATOM 3817 C CA . THR B 1 160 ? 7.543 13.539 14.711 1 97.19 160 THR B CA 1
ATOM 3818 C C . THR B 1 160 ? 8.398 12.336 15.086 1 97.19 160 THR B C 1
ATOM 3820 O O . THR B 1 160 ? 7.969 11.188 14.914 1 97.19 160 THR B O 1
ATOM 3823 N N . VAL B 1 161 ? 9.594 12.555 15.539 1 98.56 161 VAL B N 1
ATOM 3824 C CA . VAL B 1 161 ? 10.492 11.461 15.891 1 98.56 161 VAL B CA 1
ATOM 3825 C C . VAL B 1 161 ? 10.664 11.414 17.406 1 98.56 161 VAL B C 1
ATOM 3827 O O . VAL B 1 161 ? 11.078 12.391 18.031 1 98.56 161 VAL B O 1
ATOM 3830 N N . GLN B 1 162 ? 10.336 10.305 17.969 1 98.44 162 GLN B N 1
ATOM 3831 C CA . GLN B 1 162 ? 10.492 10.164 19.422 1 98.44 162 GLN B CA 1
ATOM 3832 C C . GLN B 1 162 ? 10.961 8.766 19.781 1 98.44 162 GLN B C 1
ATOM 3834 O O . GLN B 1 162 ? 11.094 7.898 18.922 1 98.44 162 GLN B O 1
ATOM 3839 N N . THR B 1 163 ? 11.258 8.5 21.047 1 98.44 163 THR B N 1
ATOM 3840 C CA . THR B 1 163 ? 11.914 7.281 21.484 1 98.44 163 THR B CA 1
ATOM 3841 C C . THR B 1 163 ? 10.938 6.109 21.5 1 98.44 163 THR B C 1
ATOM 3843 O O . THR B 1 163 ? 11.305 4.984 21.141 1 98.44 163 THR B O 1
ATOM 3846 N N . ASP B 1 164 ? 9.695 6.344 21.984 1 97.56 164 ASP B N 1
ATOM 3847 C CA . ASP B 1 164 ? 8.719 5.277 22.172 1 97.56 164 ASP B CA 1
ATOM 3848 C C . ASP B 1 164 ? 7.312 5.852 22.344 1 97.56 164 ASP B C 1
ATOM 3850 O O . ASP B 1 164 ? 7.145 7.066 22.469 1 97.56 164 ASP B O 1
ATOM 3854 N N . PRO B 1 165 ? 6.32 5.02 22.344 1 96 165 PRO B N 1
ATOM 3855 C CA . PRO B 1 165 ? 4.945 5.512 22.422 1 96 165 PRO B CA 1
ATOM 3856 C C . PRO B 1 165 ? 4.484 5.719 23.875 1 96 165 PRO B C 1
ATOM 3858 O O . PRO B 1 165 ? 3.291 5.91 24.125 1 96 165 PRO B O 1
ATOM 3861 N N . GLY B 1 166 ? 5.285 5.664 24.828 1 93.31 166 GLY B N 1
ATOM 3862 C CA . GLY B 1 166 ? 4.902 5.801 26.219 1 93.31 166 GLY B CA 1
ATOM 3863 C C . GLY B 1 166 ? 4.484 7.215 26.578 1 93.31 166 GLY B C 1
ATOM 3864 O O . GLY B 1 166 ? 4.438 8.094 25.719 1 93.31 166 GLY B O 1
ATOM 3865 N N . PRO B 1 167 ? 4.109 7.555 27.781 1 91.62 167 PRO B N 1
ATOM 3866 C CA . PRO B 1 167 ? 3.545 8.828 28.219 1 91.62 167 PRO B CA 1
ATOM 3867 C C . PRO B 1 167 ? 4.578 9.953 28.25 1 91.62 167 PRO B C 1
ATOM 3869 O O . PRO B 1 167 ? 4.219 11.125 28.125 1 91.62 167 PRO B O 1
ATOM 3872 N N . ASN B 1 168 ? 5.812 9.594 28.469 1 92.44 168 ASN B N 1
ATOM 3873 C CA . ASN B 1 168 ? 6.844 10.625 28.531 1 92.44 168 ASN B CA 1
ATOM 3874 C C . ASN B 1 168 ? 8.039 10.266 27.656 1 92.44 168 ASN B C 1
ATOM 3876 O O . ASN B 1 168 ? 9.156 10.125 28.156 1 92.44 168 ASN B O 1
ATOM 3880 N N . PRO B 1 169 ? 7.809 10.25 26.438 1 95.88 169 PRO B N 1
ATOM 3881 C CA . PRO B 1 169 ? 8.938 9.938 25.547 1 95.88 169 PRO B CA 1
ATOM 3882 C C . PRO B 1 169 ? 9.859 11.133 25.328 1 95.88 169 PRO B C 1
ATOM 3884 O O . PRO B 1 169 ? 9.445 12.281 25.516 1 95.88 169 PRO B O 1
ATOM 3887 N N . ALA B 1 170 ? 11.109 10.891 25.078 1 97.38 170 ALA B N 1
ATOM 3888 C CA . ALA B 1 170 ? 11.961 11.953 24.547 1 97.38 170 ALA B CA 1
ATOM 3889 C C . ALA B 1 170 ? 11.641 12.234 23.094 1 97.38 170 ALA B C 1
ATOM 3891 O O . ALA B 1 170 ? 11.562 11.312 22.281 1 97.38 170 ALA B O 1
ATOM 3892 N N . VAL B 1 171 ? 11.477 13.477 22.766 1 97.25 171 VAL B N 1
ATOM 3893 C CA . VAL B 1 171 ? 11.203 13.891 21.406 1 97.25 171 VAL B CA 1
ATOM 3894 C C . VAL B 1 171 ? 12.492 14.383 20.75 1 97.25 171 VAL B C 1
ATOM 3896 O O . VAL B 1 171 ? 13.117 15.328 21.219 1 97.25 171 VAL B O 1
ATOM 3899 N N . TRP B 1 172 ? 12.875 13.703 19.672 1 98.06 172 TRP B N 1
ATOM 3900 C CA . TRP B 1 172 ? 14.078 14.109 18.938 1 98.06 172 TRP B CA 1
ATOM 3901 C C . TRP B 1 172 ? 13.773 15.234 17.969 1 98.06 172 TRP B C 1
ATOM 3903 O O . TRP B 1 172 ? 14.555 16.188 17.844 1 98.06 172 TRP B O 1
ATOM 3913 N N . PHE B 1 173 ? 12.742 15.109 17.203 1 97.25 173 PHE B N 1
ATOM 3914 C CA . PHE B 1 173 ? 12.312 16.078 16.203 1 97.25 173 PHE B CA 1
ATOM 3915 C C . PHE B 1 173 ? 10.797 16.25 16.234 1 97.25 173 PHE B C 1
ATOM 3917 O O . PHE B 1 173 ? 10.055 15.289 16.422 1 97.25 173 PHE B O 1
ATOM 3924 N N . ASP B 1 174 ? 10.391 17.469 16.047 1 95.06 174 ASP B N 1
ATOM 3925 C CA . ASP B 1 174 ? 8.961 17.75 15.984 1 95.06 174 ASP B CA 1
ATOM 3926 C C . ASP B 1 174 ? 8.508 17.922 14.539 1 95.06 174 ASP B C 1
ATOM 3928 O O . ASP B 1 174 ? 9.258 18.406 13.688 1 95.06 174 ASP B O 1
ATOM 3932 N N . SER B 1 175 ? 7.289 17.516 14.297 1 94.81 175 SER B N 1
ATOM 3933 C CA . SER B 1 175 ? 6.691 17.797 12.992 1 94.81 175 SER B CA 1
ATOM 3934 C C . SER B 1 175 ? 6.395 19.281 12.828 1 94.81 175 SER B C 1
ATOM 3936 O O . SER B 1 175 ? 6.469 20.047 13.789 1 94.81 175 SER B O 1
ATOM 3938 N N . TYR B 1 176 ? 6.207 19.719 11.656 1 93.94 176 TYR B N 1
ATOM 3939 C CA . TYR B 1 176 ? 5.754 21.062 11.289 1 93.94 176 TYR B CA 1
ATOM 3940 C C . TYR B 1 176 ? 4.66 20.984 10.234 1 93.94 176 TYR B C 1
ATOM 3942 O O . TYR B 1 176 ? 4.859 21.422 9.094 1 93.94 176 TYR B O 1
ATOM 3950 N N . ASP B 1 177 ? 3.549 20.406 10.625 1 93.12 177 ASP B N 1
ATOM 3951 C CA . ASP B 1 177 ? 2.398 20.141 9.766 1 93.12 177 ASP B CA 1
ATOM 3952 C C . ASP B 1 177 ? 1.177 20.938 10.219 1 93.12 177 ASP B C 1
ATOM 3954 O O . ASP B 1 177 ? 1.299 21.875 11.008 1 93.12 177 ASP B O 1
ATOM 3958 N N . CYS B 1 178 ? 0.034 20.641 9.672 1 94.69 178 CYS B N 1
ATOM 3959 C CA . CYS B 1 178 ? -1.173 21.422 9.922 1 94.69 178 CYS B CA 1
ATOM 3960 C C . CYS B 1 178 ? -1.563 21.344 11.398 1 94.69 178 CYS B C 1
ATOM 3962 O O . CYS B 1 178 ? -1.923 22.359 11.992 1 94.69 178 CYS B O 1
ATOM 3964 N N . SER B 1 179 ? -1.522 20.141 11.961 1 95.31 179 SER B N 1
ATOM 3965 C CA . SER B 1 179 ? -1.875 20 13.375 1 95.31 179 SER B CA 1
ATOM 3966 C C . SER B 1 179 ? -0.923 20.797 14.258 1 95.31 179 SER B C 1
ATOM 3968 O O . SER B 1 179 ? -1.359 21.5 15.18 1 95.31 179 SER B O 1
ATOM 3970 N N . GLN B 1 180 ? 0.328 20.703 14.008 1 94.62 180 GLN B N 1
ATOM 3971 C CA . GLN B 1 180 ? 1.317 21.438 14.781 1 94.62 180 GLN B CA 1
ATOM 3972 C C . GLN B 1 180 ? 1.126 22.938 14.617 1 94.62 180 GLN B C 1
ATOM 3974 O O . GLN B 1 180 ? 1.365 23.703 15.555 1 94.62 180 GLN B O 1
ATOM 3979 N N . PHE B 1 181 ? 0.772 23.344 13.453 1 95.94 181 PHE B N 1
ATOM 3980 C CA . PHE B 1 181 ? 0.502 24.75 13.211 1 95.94 181 PHE B CA 1
ATOM 3981 C C . PHE B 1 181 ? -0.61 25.25 14.125 1 95.94 181 PHE B C 1
ATOM 3983 O O . PHE B 1 181 ? -0.494 26.328 14.727 1 95.94 181 PHE B O 1
ATOM 3990 N N . VAL B 1 182 ? -1.653 24.531 14.219 1 96.94 182 VAL B N 1
ATOM 3991 C CA . VAL B 1 182 ? -2.783 24.891 15.07 1 96.94 182 VAL B CA 1
ATOM 3992 C C . VAL B 1 182 ? -2.326 25 16.516 1 96.94 182 VAL B C 1
ATOM 3994 O O . VAL B 1 182 ? -2.645 25.969 17.203 1 96.94 182 VAL B O 1
ATOM 3997 N N . HIS B 1 183 ? -1.556 24.078 16.938 1 95.5 183 HIS B N 1
ATOM 3998 C CA . HIS B 1 183 ? -1.069 24.094 18.312 1 95.5 183 HIS B CA 1
ATOM 3999 C C . HIS B 1 183 ? -0.171 25.297 18.562 1 95.5 183 HIS B C 1
ATOM 4001 O O . HIS B 1 183 ? -0.272 25.938 19.609 1 95.5 183 HIS B O 1
ATOM 4007 N N . ARG B 1 184 ? 0.726 25.547 17.688 1 95.19 184 ARG B N 1
ATOM 4008 C CA . ARG B 1 184 ? 1.591 26.703 17.844 1 95.19 184 ARG B CA 1
ATOM 4009 C C . ARG B 1 184 ? 0.773 27.984 17.891 1 95.19 184 ARG B C 1
ATOM 4011 O O . ARG B 1 184 ? 1.093 28.906 18.656 1 95.19 184 ARG B O 1
ATOM 4018 N N . THR B 1 185 ? -0.205 28.047 17.078 1 97.44 185 THR B N 1
ATOM 4019 C CA . THR B 1 185 ? -1.06 29.219 17.062 1 97.44 185 THR B CA 1
ATOM 4020 C C . THR B 1 185 ? -1.8 29.375 18.375 1 97.44 185 THR B C 1
ATOM 4022 O O . THR B 1 185 ? -1.847 30.469 18.953 1 97.44 185 THR B O 1
ATOM 4025 N N . TYR B 1 186 ? -2.367 28.281 18.859 1 96.75 186 TYR B N 1
ATOM 4026 C CA . TYR B 1 186 ? -3.062 28.344 20.141 1 96.75 186 TYR B CA 1
ATOM 4027 C C . TYR B 1 186 ? -2.123 28.781 21.266 1 96.75 186 TYR B C 1
ATOM 4029 O O . TYR B 1 186 ? -2.504 29.578 22.125 1 96.75 186 TYR B O 1
ATOM 4037 N N . ARG B 1 187 ? -0.979 28.25 21.281 1 95.38 187 ARG B N 1
ATOM 4038 C CA . ARG B 1 187 ? -0.004 28.656 22.281 1 95.38 187 ARG B CA 1
ATOM 4039 C C . ARG B 1 187 ? 0.317 30.141 22.172 1 95.38 187 ARG B C 1
ATOM 4041 O O . ARG B 1 187 ? 0.431 30.828 23.188 1 95.38 187 ARG B O 1
ATOM 4048 N N . LYS B 1 188 ? 0.51 30.578 20.953 1 96 188 LYS B N 1
ATOM 4049 C CA . LYS B 1 188 ? 0.763 32 20.719 1 96 188 LYS B CA 1
ATOM 4050 C C . LYS B 1 188 ? -0.391 32.844 21.234 1 96 188 LYS B C 1
ATOM 4052 O O . LYS B 1 188 ? -0.17 33.906 21.859 1 96 188 LYS B O 1
ATOM 4057 N N . LEU B 1 189 ? -1.571 32.438 20.969 1 97.38 189 LEU B N 1
ATOM 4058 C CA . LEU B 1 189 ? -2.748 33.125 21.469 1 97.38 189 LEU B CA 1
ATOM 4059 C C . LEU B 1 189 ? -2.771 33.156 22.984 1 97.38 189 LEU B C 1
ATOM 4061 O O . LEU B 1 189 ? -3.064 34.188 23.594 1 97.38 189 LEU B O 1
ATOM 4065 N N . ALA B 1 190 ? -2.48 32.031 23.547 1 95.75 190 ALA B N 1
ATOM 4066 C CA . ALA B 1 190 ? -2.418 31.969 25.016 1 95.75 190 ALA B CA 1
ATOM 4067 C C . ALA B 1 190 ? -1.367 32.938 25.562 1 95.75 190 ALA B C 1
ATOM 4069 O O . ALA B 1 190 ? -1.595 33.594 26.562 1 95.75 190 ALA B O 1
ATOM 4070 N N . ASP B 1 191 ? -0.239 33 24.953 1 94.88 191 ASP B N 1
ATOM 4071 C CA . ASP B 1 191 ? 0.821 33.938 25.344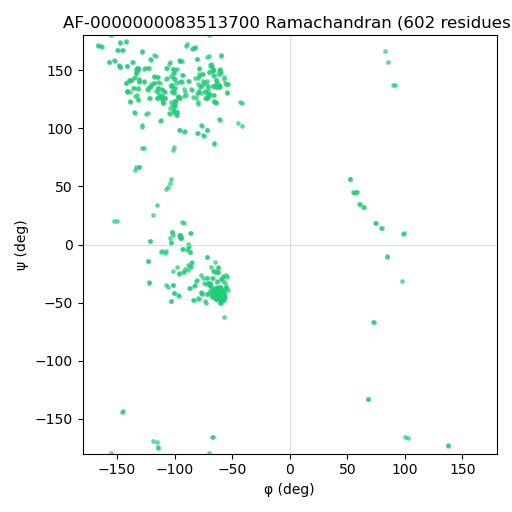 1 94.88 191 ASP B CA 1
ATOM 4072 C C . ASP B 1 191 ? 0.336 35.375 25.281 1 94.88 191 ASP B C 1
ATOM 4074 O O . ASP B 1 191 ? 0.832 36.219 26.016 1 94.88 191 ASP B O 1
ATOM 4078 N N . MET B 1 192 ? -0.629 35.594 24.422 1 95.12 192 MET B N 1
ATOM 4079 C CA . MET B 1 192 ? -1.172 36.938 24.25 1 95.12 192 MET B CA 1
ATOM 4080 C C . MET B 1 192 ? -2.301 37.219 25.234 1 95.12 192 MET B C 1
ATOM 4082 O O . MET B 1 192 ? -2.941 38.25 25.188 1 95.12 192 MET B O 1
ATOM 4086 N N . GLY B 1 193 ? -2.613 36.25 26.031 1 94.31 193 GLY B N 1
ATOM 4087 C CA . GLY B 1 193 ? -3.598 36.438 27.094 1 94.31 193 GLY B CA 1
ATOM 4088 C C . GLY B 1 193 ? -4.969 35.906 26.719 1 94.31 193 GLY B C 1
ATOM 4089 O O . GLY B 1 193 ? -5.949 36.156 27.422 1 94.31 193 GLY B O 1
ATOM 4090 N N . VAL B 1 194 ? -5.062 35.188 25.641 1 96.31 194 VAL B N 1
ATOM 4091 C CA . VAL B 1 194 ? -6.336 34.625 25.219 1 96.31 194 VAL B CA 1
ATOM 4092 C C . VAL B 1 194 ? -6.609 33.344 26.016 1 96.31 194 VAL B C 1
ATOM 4094 O O . VAL B 1 194 ? -5.75 32.469 26.109 1 96.31 194 VAL B O 1
ATOM 4097 N N . SER B 1 195 ? -7.801 33.25 26.594 1 94.25 195 SER B N 1
ATOM 4098 C CA . SER B 1 195 ? -8.18 32.062 27.359 1 94.25 195 SER B CA 1
ATOM 4099 C C . SER B 1 195 ? -8.992 31.078 26.516 1 94.25 195 SER B C 1
ATOM 4101 O O . SER B 1 195 ? -9.836 31.5 25.719 1 94.25 195 SER B O 1
ATOM 4103 N N . PHE B 1 196 ? -8.68 29.812 26.719 1 94 196 PHE B N 1
ATOM 4104 C CA . PHE B 1 196 ? -9.445 28.766 26.062 1 94 196 PHE B CA 1
ATOM 4105 C C . PHE B 1 196 ? -10.414 28.109 27.031 1 94 196 PHE B C 1
ATOM 4107 O O . PHE B 1 196 ? -10.016 27.688 28.125 1 94 196 PHE B O 1
ATOM 4114 N N . THR B 1 197 ? -11.727 28.125 26.719 1 81.56 197 THR B N 1
ATOM 4115 C CA . THR B 1 197 ? -12.773 27.75 27.656 1 81.56 197 THR B CA 1
ATOM 4116 C C . THR B 1 197 ? -13.398 26.422 27.281 1 81.56 197 THR B C 1
ATOM 4118 O O . THR B 1 197 ? -14.164 25.844 28.062 1 81.56 197 THR B O 1
ATOM 4121 N N . SER B 1 198 ? -13.047 25.953 26.203 1 84.38 198 SER B N 1
ATOM 4122 C CA . SER B 1 198 ? -13.68 24.703 25.781 1 84.38 198 SER B CA 1
ATOM 4123 C C . SER B 1 198 ? -13.18 23.516 26.609 1 84.38 198 SER B C 1
ATOM 4125 O O . SER B 1 198 ? -11.984 23.438 26.906 1 84.38 198 SER B O 1
ATOM 4127 N N . GLN B 1 199 ? -14.07 22.609 26.953 1 84.19 199 GLN B N 1
ATOM 4128 C CA . GLN B 1 199 ? -13.734 21.406 27.719 1 84.19 199 GLN B CA 1
ATOM 4129 C C . GLN B 1 199 ? -13.703 20.172 26.828 1 84.19 199 GLN B C 1
ATOM 4131 O O . GLN B 1 199 ? -13.469 19.062 27.297 1 84.19 199 GLN B O 1
ATOM 4136 N N . LEU B 1 200 ? -13.852 20.453 25.625 1 85.12 200 LEU B N 1
ATOM 4137 C CA . LEU B 1 200 ? -13.922 19.328 24.703 1 85.12 200 LEU B CA 1
ATOM 4138 C C . LEU B 1 200 ? -12.539 18.719 24.484 1 85.12 200 LEU B C 1
ATOM 4140 O O . LEU B 1 200 ? -11.539 19.438 24.453 1 85.12 200 LEU B O 1
ATOM 4144 N N . GLN B 1 201 ? -12.547 17.391 24.406 1 88.25 201 GLN B N 1
ATOM 4145 C CA . GLN B 1 201 ? -11.328 16.672 24.047 1 88.25 201 GLN B CA 1
ATOM 4146 C C . GLN B 1 201 ? -10.922 16.984 22.609 1 88.25 201 GLN B C 1
ATOM 4148 O O . GLN B 1 201 ? -11.742 16.938 21.688 1 88.25 201 GLN B O 1
ATOM 4153 N N . THR B 1 202 ? -9.672 17.359 22.438 1 93.94 202 THR B N 1
ATOM 4154 C CA . THR B 1 202 ? -9.164 17.734 21.125 1 93.94 202 THR B CA 1
ATOM 4155 C C . THR B 1 202 ? -8.148 16.719 20.625 1 93.94 202 THR B C 1
ATOM 4157 O O . THR B 1 202 ? -7.023 16.656 21.109 1 93.94 202 THR B O 1
ATOM 4160 N N . ASN B 1 203 ? -8.57 15.914 19.641 1 95.62 203 ASN B N 1
ATOM 4161 C CA . ASN B 1 203 ? -7.695 14.898 19.078 1 95.62 203 ASN B CA 1
ATOM 4162 C C . ASN B 1 203 ? -7.094 15.359 17.75 1 95.62 203 ASN B C 1
ATOM 4164 O O . ASN B 1 203 ? -7.742 16.078 16.984 1 95.62 203 ASN B O 1
ATOM 4168 N N . TYR B 1 204 ? -5.883 15.008 17.562 1 96.19 204 TYR B N 1
ATOM 4169 C CA . TYR B 1 204 ? -5.184 15.367 16.328 1 96.19 204 TYR B CA 1
ATOM 4170 C C . TYR B 1 204 ? -4.484 14.156 15.719 1 96.19 204 TYR B C 1
ATOM 4172 O O . TYR B 1 204 ? -3.951 13.312 16.438 1 96.19 204 TYR B O 1
ATOM 4180 N N . THR B 1 205 ? -4.531 14.047 14.359 1 96.69 205 THR B N 1
ATOM 4181 C CA . THR B 1 205 ? -3.754 13.039 13.648 1 96.69 205 THR B CA 1
ATOM 4182 C C . THR B 1 205 ? -2.268 13.383 13.672 1 96.69 205 THR B C 1
ATOM 4184 O O . THR B 1 205 ? -1.883 14.508 13.328 1 96.69 205 THR B O 1
ATOM 4187 N N . ARG B 1 206 ? -1.463 12.484 14.109 1 95.06 206 ARG B N 1
ATOM 4188 C CA . ARG B 1 206 ? -0.014 12.664 14.125 1 95.06 206 ARG B CA 1
ATOM 4189 C C . ARG B 1 206 ? 0.693 11.43 13.578 1 95.06 206 ARG B C 1
ATOM 4191 O O . ARG B 1 206 ? 0.175 10.312 13.688 1 95.06 206 ARG B O 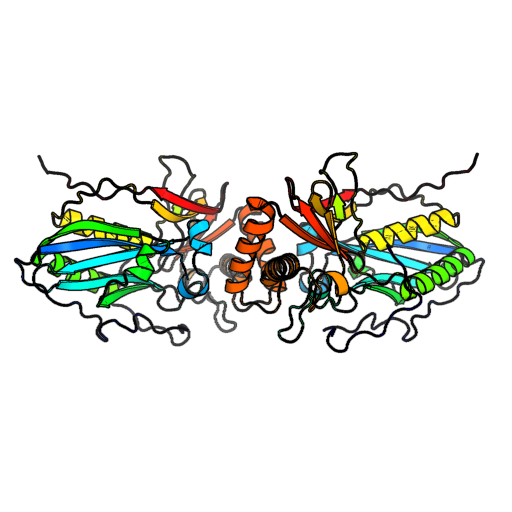1
ATOM 4198 N N . ILE B 1 207 ? 1.793 11.648 12.961 1 95.88 207 ILE B N 1
ATOM 4199 C CA . ILE B 1 207 ? 2.604 10.562 12.422 1 95.88 207 ILE B CA 1
ATOM 4200 C C . ILE B 1 207 ? 3.945 10.508 13.148 1 95.88 207 ILE B C 1
ATOM 4202 O O . ILE B 1 207 ? 4.672 11.5 13.195 1 95.88 207 ILE B O 1
ATOM 4206 N N . PHE B 1 208 ? 4.234 9.344 13.656 1 97.81 208 PHE B N 1
ATOM 4207 C CA . PHE B 1 208 ? 5.418 9.211 14.5 1 97.81 208 PHE B CA 1
ATOM 4208 C C . PHE B 1 208 ? 6.41 8.234 13.875 1 97.81 208 PHE B C 1
ATOM 4210 O O . PHE B 1 208 ? 6.016 7.203 13.32 1 97.81 208 PHE B O 1
ATOM 4217 N N . LEU B 1 209 ? 7.617 8.57 13.945 1 98.56 209 LEU B N 1
ATOM 4218 C CA . LEU B 1 209 ? 8.734 7.629 13.867 1 98.56 209 LEU B CA 1
ATOM 4219 C C . LEU B 1 209 ? 9.32 7.367 15.242 1 98.56 209 LEU B C 1
ATOM 4221 O O . LEU B 1 209 ? 9.492 8.297 16.031 1 98.56 209 LEU B O 1
ATOM 4225 N N . TYR B 1 210 ? 9.609 6.129 15.531 1 98.81 210 TYR B N 1
ATOM 4226 C CA . TYR B 1 210 ? 10.242 5.785 16.797 1 98.81 210 TYR B CA 1
ATOM 4227 C C . TYR B 1 210 ? 11.688 5.367 16.594 1 98.81 210 TYR B C 1
ATOM 4229 O O . TYR B 1 210 ? 11.977 4.496 15.766 1 98.81 210 TYR B O 1
ATOM 4237 N N . SER B 1 211 ? 12.516 6.02 17.312 1 98.81 211 SER B N 1
ATOM 4238 C CA . SER B 1 211 ? 13.938 5.863 17.047 1 98.81 211 SER B CA 1
ATOM 4239 C C . SER B 1 211 ? 14.766 5.988 18.312 1 98.81 211 SER B C 1
ATOM 4241 O O . SER B 1 211 ? 14.328 6.609 19.281 1 98.81 211 SER B O 1
ATOM 4243 N N . GLY B 1 212 ? 15.969 5.34 18.359 1 98.5 212 GLY B N 1
ATOM 4244 C CA . GLY B 1 212 ? 17 5.727 19.297 1 98.5 212 GLY B CA 1
ATOM 4245 C C . GLY B 1 212 ? 17.578 7.102 19.031 1 98.5 212 GLY B C 1
ATOM 4246 O O . GLY B 1 212 ? 16.984 7.887 18.281 1 98.5 212 GLY B O 1
ATOM 4247 N N . GLU B 1 213 ? 18.703 7.434 19.641 1 98.56 213 GLU B N 1
ATOM 4248 C CA . GLU B 1 213 ? 19.297 8.75 19.453 1 98.56 213 GLU B CA 1
ATOM 4249 C C . GLU B 1 213 ? 19.734 8.953 18 1 98.56 213 GLU B C 1
ATOM 4251 O O . GLU B 1 213 ? 20.547 8.18 17.469 1 98.56 213 GLU B O 1
ATOM 4256 N N . PRO B 1 214 ? 19.25 9.945 17.375 1 98.62 214 PRO B N 1
ATOM 4257 C CA . PRO B 1 214 ? 19.625 10.211 15.984 1 98.62 214 PRO B CA 1
ATOM 4258 C C . PRO B 1 214 ? 21.094 10.617 15.828 1 98.62 214 PRO B C 1
ATOM 4260 O O . PRO B 1 214 ? 21.672 11.195 16.75 1 98.62 214 PRO B O 1
ATOM 4263 N N . THR B 1 215 ? 21.656 10.312 14.719 1 98.69 215 THR B N 1
ATOM 4264 C CA . THR B 1 215 ? 23.016 10.703 14.391 1 98.69 215 THR B CA 1
ATOM 4265 C C . THR B 1 215 ? 23.031 11.75 13.281 1 98.69 215 THR B C 1
ATOM 4267 O O . THR B 1 215 ? 22.422 11.555 12.227 1 98.69 215 THR B O 1
ATOM 4270 N N . PHE B 1 216 ? 23.719 12.82 13.609 1 98.12 216 PHE B N 1
ATOM 4271 C CA . PHE B 1 216 ? 23.875 13.875 12.617 1 98.12 216 PHE B CA 1
ATOM 4272 C C . PHE B 1 216 ? 24.812 13.438 11.492 1 98.12 216 PHE B C 1
ATOM 4274 O O . PHE B 1 216 ? 25.922 12.977 11.758 1 98.12 216 PHE B O 1
ATOM 4281 N N . LEU B 1 217 ? 24.391 13.57 10.219 1 97.81 217 LEU B N 1
ATOM 4282 C CA . LEU B 1 217 ? 25.188 13.109 9.086 1 97.81 217 LEU B CA 1
ATOM 4283 C C . LEU B 1 217 ? 25.812 14.281 8.336 1 97.81 217 LEU B C 1
ATOM 4285 O O . LEU B 1 217 ? 26.875 14.141 7.73 1 97.81 217 LEU B O 1
ATOM 4289 N N . GLY B 1 218 ? 25.047 15.438 8.242 1 95.75 218 GLY B N 1
ATOM 4290 C CA . GLY B 1 218 ? 25.516 16.594 7.492 1 95.75 218 GLY B CA 1
ATOM 4291 C C . GLY B 1 218 ? 24.422 17.234 6.652 1 95.75 218 GLY B C 1
ATOM 4292 O O . GLY B 1 218 ? 23.234 17.031 6.902 1 95.75 218 GLY B O 1
ATOM 4293 N N . ASN B 1 219 ? 24.828 18.172 5.859 1 94.25 219 ASN B N 1
ATOM 4294 C CA . ASN B 1 219 ? 23.922 18.844 4.926 1 94.25 219 ASN B CA 1
ATOM 4295 C C . ASN B 1 219 ? 24.297 18.547 3.479 1 94.25 219 ASN B C 1
ATOM 4297 O O . ASN B 1 219 ? 25.188 17.734 3.213 1 94.25 219 ASN B O 1
ATOM 4301 N N . ASP B 1 220 ? 23.625 19.172 2.555 1 92.69 220 ASP B N 1
ATOM 4302 C CA . ASP B 1 220 ? 23.828 18.891 1.137 1 92.69 220 ASP B CA 1
ATOM 4303 C C . ASP B 1 220 ? 25.281 19.109 0.735 1 92.69 220 ASP B C 1
ATOM 4305 O O . ASP B 1 220 ? 25.875 18.297 0.024 1 92.69 220 ASP B O 1
ATOM 4309 N N . THR B 1 221 ? 25.828 20.172 1.199 1 90.19 221 THR B N 1
ATOM 4310 C CA . THR B 1 221 ? 27.188 20.562 0.802 1 90.19 221 THR B CA 1
ATOM 4311 C C . THR B 1 221 ? 28.219 19.594 1.383 1 90.19 221 THR B C 1
ATOM 4313 O O . THR B 1 221 ? 29.219 19.281 0.738 1 90.19 221 THR B O 1
ATOM 4316 N N . THR B 1 222 ? 27.938 19.062 2.561 1 94.06 222 THR B N 1
ATOM 4317 C CA . THR B 1 222 ? 28.938 18.25 3.24 1 94.06 222 THR B CA 1
ATOM 4318 C C . THR B 1 222 ? 28.781 16.781 2.855 1 94.06 222 THR B C 1
ATOM 4320 O O . THR B 1 222 ? 29.734 16 2.967 1 94.06 222 THR B O 1
ATOM 4323 N N . ILE B 1 223 ? 27.672 16.422 2.398 1 96.25 223 ILE B N 1
ATOM 4324 C CA . ILE B 1 223 ? 27.422 15.016 2.141 1 96.25 223 ILE B CA 1
ATOM 4325 C C . ILE B 1 223 ? 27.578 14.719 0.651 1 96.25 223 ILE B C 1
ATOM 4327 O O . ILE B 1 223 ? 28.188 13.711 0.268 1 96.25 223 ILE B O 1
ATOM 4331 N N . PHE B 1 224 ? 27.016 15.711 -0.066 1 94.62 224 PHE B N 1
ATOM 4332 C CA . PHE B 1 224 ? 26.922 15.43 -1.494 1 94.62 224 PHE B CA 1
ATOM 4333 C C . PHE B 1 224 ? 27.984 16.219 -2.26 1 94.62 224 PHE B C 1
ATOM 4335 O O . PHE B 1 224 ? 28.5 17.234 -1.771 1 94.62 224 PHE B O 1
ATOM 4342 N N . GLY B 1 225 ? 28.453 15.891 -3.379 1 83.94 225 GLY B N 1
ATOM 4343 C CA . GLY B 1 225 ? 29.5 16.531 -4.172 1 83.94 225 GLY B CA 1
ATOM 4344 C C . GLY B 1 225 ? 30.828 15.805 -4.082 1 83.94 225 GLY B C 1
ATOM 4345 O O . GLY B 1 225 ? 30.938 14.742 -3.467 1 83.94 225 GLY B O 1
ATOM 4346 N N . ALA B 1 226 ? 31.812 16.547 -4.57 1 84.19 226 ALA B N 1
ATOM 4347 C CA . ALA B 1 226 ? 33.125 15.922 -4.727 1 84.19 226 ALA B CA 1
ATOM 4348 C C . ALA B 1 226 ? 33.781 15.719 -3.375 1 84.19 226 ALA B C 1
ATOM 4350 O O . ALA B 1 226 ? 34.469 14.711 -3.162 1 84.19 226 ALA B O 1
ATOM 4351 N N . ALA B 1 227 ? 33.562 16.594 -2.457 1 84.44 227 ALA B N 1
ATOM 4352 C CA . ALA B 1 227 ? 34.25 16.531 -1.161 1 84.44 227 ALA B CA 1
ATOM 4353 C C . ALA B 1 227 ? 33.375 15.828 -0.125 1 84.44 227 ALA B C 1
ATOM 4355 O O . ALA B 1 227 ? 33.75 15.711 1.042 1 84.44 227 ALA B O 1
ATOM 4356 N N . GLY B 1 228 ? 32.281 15.273 -0.554 1 87.38 228 GLY B N 1
ATOM 4357 C CA . GLY B 1 228 ? 31.344 14.703 0.396 1 87.38 228 GLY B CA 1
ATOM 4358 C C . GLY B 1 228 ? 31.625 13.25 0.708 1 87.38 228 GLY B C 1
ATOM 4359 O O . GLY B 1 228 ? 32.625 12.688 0.247 1 87.38 228 GLY B O 1
ATOM 4360 N N . ASN B 1 229 ? 30.953 12.703 1.633 1 91 229 ASN B N 1
ATOM 4361 C CA . ASN B 1 229 ? 31 11.289 1.989 1 91 229 ASN B CA 1
ATOM 4362 C C . ASN B 1 229 ? 30.203 10.438 1.01 1 91 229 ASN B C 1
ATOM 4364 O O . ASN B 1 229 ? 28.984 10.312 1.141 1 91 229 ASN B O 1
ATOM 4368 N N . LYS B 1 230 ? 30.812 9.789 0.152 1 91.62 230 LYS B N 1
ATOM 4369 C CA . LYS B 1 230 ? 30.172 9.086 -0.957 1 91.62 230 LYS B CA 1
ATOM 4370 C C . LYS B 1 230 ? 29.312 7.934 -0.451 1 91.62 230 LYS B C 1
ATOM 4372 O O . LYS B 1 230 ? 28.266 7.637 -1.03 1 91.62 230 LYS B O 1
ATOM 4377 N N . THR B 1 231 ? 29.781 7.289 0.54 1 94.88 231 THR B N 1
ATOM 4378 C CA . THR B 1 231 ? 29.031 6.168 1.1 1 94.88 231 THR B CA 1
ATOM 4379 C C . THR B 1 231 ? 27.703 6.641 1.697 1 94.88 231 THR B C 1
ATOM 4381 O O . THR B 1 231 ? 26.656 6.078 1.402 1 94.88 231 THR B O 1
ATOM 4384 N N . VAL B 1 232 ? 27.797 7.688 2.461 1 96.62 232 VAL B N 1
ATOM 4385 C CA . VAL B 1 232 ? 26.594 8.234 3.08 1 96.62 232 VAL B CA 1
ATOM 4386 C C . VAL B 1 232 ? 25.656 8.773 2.002 1 96.62 232 VAL B C 1
ATOM 4388 O O . VAL B 1 232 ? 24.453 8.578 2.074 1 96.62 232 VAL B O 1
ATOM 4391 N N . ALA B 1 233 ? 26.25 9.422 1.053 1 96.56 233 ALA B N 1
ATOM 4392 C CA . ALA B 1 233 ? 25.469 9.961 -0.055 1 96.56 233 ALA B CA 1
ATOM 4393 C C . ALA B 1 233 ? 24.688 8.859 -0.773 1 96.56 233 ALA B C 1
ATOM 4395 O O . ALA B 1 233 ? 23.5 9 -1.035 1 96.56 233 ALA B O 1
ATOM 4396 N N . SER B 1 234 ? 25.359 7.801 -1.036 1 95.12 234 SER B N 1
ATOM 4397 C CA . SER B 1 234 ? 24.734 6.672 -1.726 1 95.12 234 SER B CA 1
ATOM 4398 C C . SER B 1 234 ? 23.656 6.031 -0.873 1 95.12 234 SER B C 1
ATOM 4400 O O . SER B 1 234 ? 22.594 5.645 -1.388 1 95.12 234 SER B O 1
ATOM 4402 N N . ASP B 1 235 ? 23.859 5.91 0.361 1 96.31 235 ASP B N 1
ATOM 4403 C CA . ASP B 1 235 ? 22.891 5.312 1.271 1 96.31 235 ASP B CA 1
ATOM 4404 C C . ASP B 1 235 ? 21.609 6.148 1.335 1 96.31 235 ASP B C 1
ATOM 4406 O O . ASP B 1 235 ? 20.516 5.605 1.323 1 96.31 235 ASP B O 1
ATOM 4410 N N . ILE B 1 236 ? 21.812 7.414 1.362 1 97 236 ILE B N 1
ATOM 4411 C CA . ILE B 1 236 ? 20.672 8.312 1.44 1 97 236 ILE B CA 1
ATOM 4412 C C . ILE B 1 236 ? 19.844 8.227 0.152 1 97 236 ILE B C 1
ATOM 4414 O O . ILE B 1 236 ? 18.625 8.109 0.194 1 97 236 ILE B O 1
ATOM 4418 N N . LYS B 1 237 ? 20.484 8.25 -0.929 1 95.44 237 LYS B N 1
ATOM 4419 C CA . LYS B 1 237 ? 19.781 8.164 -2.205 1 95.44 237 LYS B CA 1
ATOM 4420 C C . LYS B 1 237 ? 19.062 6.82 -2.344 1 95.44 237 LYS B C 1
ATOM 4422 O O . LYS B 1 237 ? 17.922 6.766 -2.818 1 95.44 237 LYS B O 1
ATOM 4427 N N . ARG B 1 238 ? 19.734 5.797 -1.93 1 93.69 238 ARG B N 1
ATOM 4428 C CA . ARG B 1 238 ? 19.125 4.469 -1.972 1 93.69 238 ARG B CA 1
ATOM 4429 C C . ARG B 1 238 ? 17.906 4.398 -1.062 1 93.69 238 ARG B C 1
ATOM 4431 O O . ARG B 1 238 ? 16.891 3.766 -1.407 1 93.69 238 ARG B O 1
ATOM 4438 N N . PHE B 1 239 ? 17.969 5.008 0.023 1 96.38 239 PHE B N 1
ATOM 4439 C CA . PHE B 1 239 ? 16.859 5.008 0.973 1 96.38 239 PHE B CA 1
ATOM 4440 C C . PHE B 1 239 ? 15.625 5.68 0.371 1 96.38 239 PHE B C 1
ATOM 4442 O O . PHE B 1 239 ? 14.5 5.215 0.565 1 96.38 239 PHE B O 1
ATOM 4449 N N . TYR B 1 240 ? 15.852 6.797 -0.321 1 95.31 240 TYR B N 1
ATOM 4450 C CA . TYR B 1 240 ? 14.719 7.59 -0.791 1 95.31 240 TYR B CA 1
ATOM 4451 C C . TYR B 1 240 ? 14.227 7.086 -2.143 1 95.31 240 TYR B C 1
ATOM 4453 O O . TYR B 1 240 ? 13.156 7.488 -2.609 1 95.31 240 TYR B O 1
ATOM 4461 N N . HIS B 1 241 ? 14.891 6.172 -2.756 1 91.88 241 HIS B N 1
ATOM 4462 C CA . HIS B 1 241 ? 14.547 5.684 -4.086 1 91.88 241 HIS B CA 1
ATOM 4463 C C . HIS B 1 241 ? 13.141 5.105 -4.117 1 91.88 241 HIS B C 1
ATOM 4465 O O . HIS B 1 241 ? 12.367 5.387 -5.035 1 91.88 241 HIS B O 1
ATOM 4471 N N . PRO B 1 242 ? 12.75 4.371 -3.143 1 90.62 242 PRO B N 1
ATOM 4472 C CA . PRO B 1 242 ? 11.414 3.762 -3.201 1 90.62 242 PRO B CA 1
ATOM 4473 C C . PRO B 1 242 ? 10.297 4.777 -3.012 1 90.62 242 PRO B C 1
ATOM 4475 O O . PRO B 1 242 ? 9.125 4.469 -3.26 1 90.62 242 PRO B O 1
ATOM 4478 N N . PHE B 1 243 ? 10.555 5.957 -2.635 1 85.69 243 PHE B N 1
ATOM 4479 C CA . PHE B 1 243 ? 9.531 6.957 -2.363 1 85.69 243 PHE B CA 1
ATOM 4480 C C . PHE B 1 243 ? 9.297 7.84 -3.584 1 85.69 243 PHE B C 1
ATOM 4482 O O . PHE B 1 243 ? 8.547 8.812 -3.521 1 85.69 243 PHE B O 1
ATOM 4489 N N . ARG B 1 244 ? 9.891 7.562 -4.676 1 82.44 244 ARG B N 1
ATOM 4490 C CA . ARG B 1 244 ? 9.875 8.43 -5.848 1 82.44 244 ARG B CA 1
ATOM 4491 C C . ARG B 1 244 ? 8.539 8.336 -6.586 1 82.44 244 ARG B C 1
ATOM 4493 O O . ARG B 1 244 ? 7.992 7.242 -6.742 1 82.44 244 ARG B O 1
ATOM 4500 N N . PRO B 1 245 ? 8 9.445 -7.012 1 75.88 245 PRO B N 1
ATOM 4501 C CA . PRO B 1 245 ? 6.887 9.438 -7.961 1 75.88 245 PRO B CA 1
ATOM 4502 C C . PRO B 1 245 ? 7.34 9.625 -9.406 1 75.88 245 PRO B C 1
ATOM 4504 O O . PRO B 1 245 ? 8.445 10.109 -9.656 1 75.88 245 PRO B O 1
ATOM 4507 N N . PRO B 1 246 ? 6.383 9.156 -10.266 1 74.06 246 PRO B N 1
ATOM 4508 C CA . PRO B 1 246 ? 5.215 8.266 -10.297 1 74.06 246 PRO B CA 1
ATOM 4509 C C . PRO B 1 246 ? 5.598 6.793 -10.391 1 74.06 246 PRO B C 1
ATOM 4511 O O . PRO B 1 246 ? 6.664 6.461 -10.914 1 74.06 246 PRO B O 1
ATOM 4514 N N . GLN B 1 247 ? 4.93 5.984 -9.797 1 78.75 247 GLN B N 1
ATOM 4515 C CA . GLN B 1 247 ? 5.137 4.543 -9.844 1 78.75 247 GLN B CA 1
ATOM 4516 C C . GLN B 1 247 ? 3.852 3.812 -10.227 1 78.75 247 GLN B C 1
ATOM 4518 O O . GLN B 1 247 ? 2.754 4.289 -9.93 1 78.75 247 GLN B O 1
ATOM 4523 N N . SER B 1 248 ? 4.059 2.742 -11.086 1 80.38 248 SER B N 1
ATOM 4524 C CA . SER B 1 248 ? 2.938 1.816 -11.219 1 80.38 248 SER B CA 1
ATOM 4525 C C . SER B 1 248 ? 2.568 1.201 -9.875 1 80.38 248 SER B C 1
ATOM 4527 O O . SER B 1 248 ? 3.352 1.26 -8.922 1 80.38 248 SER B O 1
ATOM 4529 N N . ILE B 1 249 ? 1.447 0.673 -9.812 1 81.94 249 ILE B N 1
ATOM 4530 C CA . ILE B 1 249 ? 0.999 0.032 -8.578 1 81.94 249 ILE B CA 1
ATOM 4531 C C . ILE B 1 249 ? 1.952 -1.103 -8.211 1 81.94 249 ILE B C 1
ATOM 4533 O O . ILE B 1 249 ? 2.305 -1.271 -7.043 1 81.94 249 ILE B O 1
ATOM 4537 N N . LYS B 1 250 ? 2.383 -1.854 -9.172 1 81.81 250 LYS B N 1
ATOM 4538 C CA . LYS B 1 250 ? 3.332 -2.936 -8.922 1 81.81 250 LYS B CA 1
ATOM 4539 C C . LYS B 1 250 ? 4.637 -2.402 -8.344 1 81.81 250 LYS B C 1
ATOM 4541 O O . LYS B 1 250 ? 5.145 -2.932 -7.352 1 81.81 250 LYS B O 1
ATOM 4546 N N . ASP B 1 251 ? 5.133 -1.368 -9.016 1 86.69 251 ASP B N 1
ATOM 4547 C CA . ASP B 1 251 ? 6.371 -0.757 -8.531 1 86.69 251 ASP B CA 1
ATOM 4548 C C . ASP B 1 251 ? 6.203 -0.219 -7.113 1 86.69 251 ASP B C 1
ATOM 4550 O O . ASP B 1 251 ? 7.117 -0.314 -6.297 1 86.69 251 ASP B O 1
ATOM 4554 N N . PHE B 1 252 ? 5.059 0.265 -6.93 1 87.75 252 PHE B N 1
ATOM 4555 C CA . PHE B 1 252 ? 4.793 0.83 -5.613 1 87.75 252 PHE B CA 1
ATOM 4556 C C . PHE B 1 252 ? 4.758 -0.264 -4.551 1 87.75 252 PHE B C 1
ATOM 4558 O O . PHE B 1 252 ? 5.281 -0.086 -3.451 1 87.75 252 PHE B O 1
ATOM 4565 N N . LEU B 1 253 ? 4.129 -1.36 -4.832 1 88.25 253 LEU B N 1
ATOM 4566 C CA . LEU B 1 253 ? 4.066 -2.479 -3.9 1 88.25 253 LEU B CA 1
ATOM 4567 C C . LEU B 1 253 ? 5.461 -3.012 -3.592 1 88.25 253 LEU B C 1
ATOM 4569 O O . LEU B 1 253 ? 5.766 -3.342 -2.443 1 88.25 253 LEU B O 1
ATOM 4573 N N . VAL B 1 254 ? 6.285 -3.064 -4.559 1 90.5 254 VAL B N 1
ATOM 4574 C CA . VAL B 1 254 ? 7.668 -3.488 -4.367 1 90.5 254 VAL B CA 1
ATOM 4575 C C . VAL B 1 254 ? 8.406 -2.465 -3.514 1 90.5 254 VAL B C 1
ATOM 4577 O O . VAL B 1 254 ? 9.188 -2.83 -2.629 1 90.5 254 VAL B O 1
ATOM 4580 N N . SER B 1 255 ? 8.117 -1.217 -3.795 1 91.62 255 SER B N 1
ATOM 4581 C CA . SER B 1 255 ? 8.711 -0.143 -3.002 1 91.62 255 SER B CA 1
ATOM 4582 C C . SER B 1 255 ? 8.328 -0.272 -1.529 1 91.62 255 SER B C 1
ATOM 4584 O O . SER B 1 255 ? 9.141 0.019 -0.647 1 91.62 255 SER B O 1
ATOM 4586 N N . LEU B 1 256 ? 7.121 -0.682 -1.286 1 92.62 256 LEU B N 1
ATOM 4587 C CA . LEU B 1 256 ? 6.691 -0.873 0.095 1 92.62 256 LEU B CA 1
ATOM 4588 C C . LEU B 1 256 ? 7.52 -1.952 0.78 1 92.62 256 LEU B C 1
ATOM 4590 O O . LEU B 1 256 ? 7.855 -1.828 1.96 1 92.62 256 LEU B O 1
ATOM 4594 N N . LEU B 1 257 ? 7.84 -2.971 0.082 1 93.81 257 LEU B N 1
ATOM 4595 C CA . LEU B 1 257 ? 8.68 -4.031 0.633 1 93.81 257 LEU B CA 1
ATOM 4596 C C . LEU B 1 257 ? 10.094 -3.521 0.903 1 93.81 257 LEU B C 1
ATOM 4598 O O . LEU B 1 257 ? 10.711 -3.891 1.905 1 93.81 257 LEU B O 1
ATOM 4602 N N . GLU B 1 258 ? 10.57 -2.717 -0.016 1 93.81 258 GLU B N 1
ATOM 4603 C CA . GLU B 1 258 ? 11.883 -2.117 0.192 1 93.81 258 GLU B CA 1
ATOM 4604 C C . GLU B 1 258 ? 11.898 -1.231 1.435 1 93.81 258 GLU B C 1
ATOM 4606 O O . GLU B 1 258 ? 12.852 -1.251 2.207 1 93.81 258 GLU B O 1
ATOM 4611 N N . ILE B 1 259 ? 10.914 -0.492 1.591 1 94.81 259 ILE B N 1
ATOM 4612 C CA . ILE B 1 259 ? 10.797 0.377 2.756 1 94.81 259 ILE B CA 1
ATOM 4613 C C . ILE B 1 259 ? 10.734 -0.468 4.027 1 94.81 259 ILE B C 1
ATOM 4615 O O . ILE B 1 259 ? 11.422 -0.169 5.008 1 94.81 259 ILE B O 1
ATOM 4619 N N . TYR B 1 260 ? 9.938 -1.514 3.996 1 95.31 260 TYR B N 1
ATOM 4620 C CA . TYR B 1 260 ? 9.859 -2.42 5.137 1 95.31 260 TYR B CA 1
ATOM 4621 C C . TYR B 1 260 ? 11.227 -2.99 5.48 1 95.31 260 TYR B C 1
ATOM 4623 O O . TYR B 1 260 ? 11.609 -3.051 6.652 1 95.31 260 TYR B O 1
ATOM 4631 N N . GLU B 1 261 ? 11.898 -3.41 4.484 1 93.81 261 GLU B N 1
ATOM 4632 C CA . GLU B 1 261 ? 13.234 -3.953 4.695 1 93.81 261 GLU B CA 1
ATOM 4633 C C . GLU B 1 261 ? 14.148 -2.924 5.352 1 93.81 261 GLU B C 1
ATOM 4635 O O . GLU B 1 261 ? 14.828 -3.229 6.336 1 93.81 261 GLU B O 1
ATOM 4640 N N . ARG B 1 262 ? 14.141 -1.719 4.887 1 95.19 262 ARG B N 1
ATOM 4641 C CA . ARG B 1 262 ? 15.047 -0.683 5.379 1 95.19 262 ARG B CA 1
ATOM 4642 C C . ARG B 1 262 ? 14.648 -0.234 6.781 1 95.19 262 ARG B C 1
ATOM 4644 O O . ARG B 1 262 ? 15.5 -0.13 7.668 1 95.19 262 ARG B O 1
ATOM 4651 N N . VAL B 1 263 ? 13.367 -0.058 7.016 1 97.19 263 VAL B N 1
ATOM 4652 C CA . VAL B 1 263 ? 12.898 0.588 8.234 1 97.19 263 VAL B CA 1
ATOM 4653 C C . VAL B 1 263 ? 12.742 -0.451 9.344 1 97.19 263 VAL B C 1
ATOM 4655 O O . VAL B 1 263 ? 13.102 -0.197 10.492 1 97.19 263 VAL B O 1
ATOM 4658 N N . VAL B 1 264 ? 12.312 -1.619 9.039 1 96.31 264 VAL B N 1
ATOM 4659 C CA . VAL B 1 264 ? 11.938 -2.594 10.062 1 96.31 264 VAL B CA 1
ATOM 4660 C C . VAL B 1 264 ? 13.047 -3.635 10.211 1 96.31 264 VAL B C 1
ATOM 4662 O O . VAL B 1 264 ? 13.453 -3.961 11.328 1 96.31 264 VAL B O 1
ATOM 4665 N N . LEU B 1 265 ? 13.508 -4.176 9.125 1 94.94 265 LEU B N 1
ATOM 4666 C CA . LEU B 1 265 ? 14.508 -5.238 9.219 1 94.94 265 LEU B CA 1
ATOM 4667 C C . LEU B 1 265 ? 15.891 -4.656 9.484 1 94.94 265 LEU B C 1
ATOM 4669 O O . LEU B 1 265 ? 16.625 -5.145 10.352 1 94.94 265 LEU B O 1
ATOM 4673 N N . GLU B 1 266 ? 16.219 -3.609 8.695 1 96.44 266 GLU B N 1
ATOM 4674 C CA . GLU B 1 266 ? 17.516 -2.98 8.875 1 96.44 266 GLU B CA 1
ATOM 4675 C C . GLU B 1 266 ? 17.469 -1.924 9.977 1 96.44 266 GLU B C 1
ATOM 4677 O O . GLU B 1 266 ? 18.516 -1.457 10.438 1 96.44 266 GLU B O 1
ATOM 4682 N N . LYS B 1 267 ? 16.297 -1.493 10.391 1 98.25 267 LYS B N 1
ATOM 4683 C CA . LYS B 1 267 ? 16.078 -0.524 11.461 1 98.25 267 LYS B CA 1
ATOM 4684 C C . LYS B 1 267 ? 16.797 0.79 11.172 1 98.25 267 LYS B C 1
ATOM 4686 O O . LYS B 1 267 ? 17.484 1.329 12.031 1 98.25 267 LYS B O 1
ATOM 4691 N N . SER B 1 268 ? 16.641 1.209 9.945 1 98.44 268 SER B N 1
ATOM 4692 C CA . SER B 1 268 ? 17.344 2.4 9.484 1 98.44 268 SER B CA 1
ATOM 4693 C C . SER B 1 268 ? 16.391 3.355 8.766 1 98.44 268 SER B C 1
ATOM 4695 O O . SER B 1 268 ? 15.586 2.928 7.941 1 98.44 268 SER B O 1
ATOM 4697 N N . PHE B 1 269 ? 16.453 4.613 9.07 1 98.62 269 PHE B N 1
ATOM 4698 C CA . PHE B 1 269 ? 15.695 5.684 8.43 1 98.62 269 PHE B CA 1
ATOM 4699 C C . PHE B 1 269 ? 16.547 6.93 8.266 1 98.62 269 PHE B C 1
ATOM 4701 O O . PHE B 1 269 ? 17.266 7.32 9.188 1 98.62 269 PHE B O 1
ATOM 4708 N N . TYR B 1 270 ? 16.578 7.527 7.145 1 98.25 270 TYR B N 1
ATOM 4709 C CA . TYR B 1 270 ? 17.25 8.797 6.914 1 98.25 270 TYR B CA 1
ATOM 4710 C C . TYR B 1 270 ? 16.266 9.953 6.91 1 98.25 270 TYR B C 1
ATOM 4712 O O . TYR B 1 270 ? 15.391 10.031 6.043 1 98.25 270 TYR B O 1
ATOM 4720 N N . LEU B 1 271 ? 16.375 10.789 7.844 1 98.06 271 LEU B N 1
ATOM 4721 C CA . LEU B 1 271 ? 15.477 11.93 8.031 1 98.06 271 LEU B CA 1
ATOM 4722 C C . LEU B 1 271 ? 16.109 13.211 7.512 1 98.06 271 LEU B C 1
ATOM 4724 O O . LEU B 1 271 ? 17.297 13.469 7.746 1 98.06 271 LEU B O 1
ATOM 4728 N N . TYR B 1 272 ? 15.406 13.938 6.738 1 96.19 272 TYR B N 1
ATOM 4729 C CA . TYR B 1 272 ? 15.758 15.305 6.367 1 96.19 272 TYR B CA 1
ATOM 4730 C C . TYR B 1 272 ? 15.008 16.312 7.23 1 96.19 272 TYR B C 1
ATOM 4732 O O . TYR B 1 272 ? 13.773 16.359 7.219 1 96.19 272 TYR B O 1
ATOM 4740 N N . TYR B 1 273 ? 15.758 17.031 8.031 1 94.81 273 TYR B N 1
ATOM 4741 C CA . TYR B 1 273 ? 15.172 17.969 8.984 1 94.81 273 TYR B CA 1
ATOM 4742 C C . TYR B 1 273 ? 15.898 19.297 8.969 1 94.81 273 TYR B C 1
ATOM 4744 O O . TYR B 1 273 ? 17.078 19.375 9.328 1 94.81 273 TYR B O 1
ATOM 4752 N N . ASN B 1 274 ? 15.234 20.344 8.516 1 88.31 274 ASN B N 1
ATOM 4753 C CA . ASN B 1 274 ? 15.789 21.703 8.492 1 88.31 274 ASN B CA 1
ATOM 4754 C C . ASN B 1 274 ? 17.109 21.75 7.723 1 88.31 274 ASN B C 1
ATOM 4756 O O . ASN B 1 274 ? 18.125 22.219 8.242 1 88.31 274 ASN B O 1
ATOM 4760 N N . TYR B 1 275 ? 17.203 21.125 6.586 1 90.19 275 TYR B N 1
ATOM 4761 C CA . TYR B 1 275 ? 18.297 21.188 5.621 1 90.19 275 TYR B CA 1
ATOM 4762 C C . TYR B 1 275 ? 19.453 20.297 6.055 1 90.19 275 TYR B C 1
ATOM 4764 O O . TYR B 1 275 ? 20.578 20.453 5.574 1 90.19 275 TYR B O 1
ATOM 4772 N N . GLU B 1 276 ? 19.109 19.484 6.973 1 94.88 276 GLU B N 1
ATOM 4773 C CA . GLU B 1 276 ? 20.125 18.547 7.445 1 94.88 276 GLU B CA 1
ATOM 4774 C C . GLU B 1 276 ? 19.625 17.109 7.375 1 94.88 276 GLU B C 1
ATOM 4776 O O . GLU B 1 276 ? 18.422 16.859 7.5 1 94.88 276 GLU B O 1
ATOM 4781 N N . TYR B 1 277 ? 20.656 16.234 7.176 1 97.38 277 TYR B N 1
ATOM 4782 C CA . TYR B 1 277 ? 20.344 14.805 7.156 1 97.38 277 TYR B CA 1
ATOM 4783 C C . TYR B 1 277 ? 20.734 14.148 8.477 1 97.38 277 TYR B C 1
ATOM 4785 O O . TYR B 1 277 ? 21.781 14.453 9.047 1 97.38 277 TYR B O 1
ATOM 4793 N N . TRP B 1 278 ? 19.844 13.297 8.93 1 98.44 278 TRP B N 1
ATOM 4794 C CA . TRP B 1 278 ? 20.047 12.539 10.164 1 98.44 278 TRP B CA 1
ATOM 4795 C C . TRP B 1 278 ? 19.766 11.062 9.945 1 98.44 278 TRP B C 1
ATOM 4797 O O . TRP B 1 278 ? 18.859 10.695 9.172 1 98.44 278 TRP B O 1
ATOM 4807 N N . HIS B 1 279 ? 20.516 10.211 10.539 1 98.81 279 HIS B N 1
ATOM 4808 C CA . HIS B 1 279 ? 20.219 8.781 10.562 1 98.81 279 HIS B CA 1
ATOM 4809 C C . HIS B 1 279 ? 19.469 8.383 11.828 1 98.81 279 HIS B C 1
ATOM 4811 O O . HIS B 1 279 ? 19.906 8.719 12.938 1 98.81 279 HIS B O 1
ATOM 4817 N N . LEU B 1 280 ? 18.375 7.75 11.695 1 98.88 280 LEU B N 1
ATOM 4818 C CA . LEU B 1 280 ? 17.562 7.273 12.812 1 98.88 280 LEU B CA 1
ATOM 4819 C C . LEU B 1 280 ? 17.719 5.766 12.992 1 98.88 280 LEU B C 1
ATOM 4821 O O . LEU B 1 280 ? 17.344 4.988 12.109 1 98.88 280 LEU B O 1
ATOM 4825 N N . PRO B 1 281 ? 18.328 5.297 14.086 1 98.88 281 PRO B N 1
ATOM 4826 C CA . PRO B 1 281 ? 18.219 3.875 14.422 1 98.88 281 PRO B CA 1
ATOM 4827 C C . PRO B 1 281 ? 16.828 3.482 14.922 1 98.88 281 PRO B C 1
ATOM 4829 O O . PRO B 1 281 ? 16.531 3.625 16.109 1 98.88 281 PRO B O 1
ATOM 4832 N N . MET B 1 282 ? 16.016 2.943 14.086 1 98.81 282 MET B N 1
ATOM 4833 C CA . MET B 1 282 ? 14.594 2.748 14.32 1 98.81 282 MET B CA 1
ATOM 4834 C C . MET B 1 282 ? 14.359 1.674 15.375 1 98.81 282 MET B C 1
ATOM 4836 O O . MET B 1 282 ? 15.156 0.741 15.508 1 98.81 282 MET B O 1
ATOM 4840 N N . LYS B 1 283 ? 13.273 1.867 16.109 1 98.19 283 LYS B N 1
ATOM 4841 C CA . LYS B 1 283 ? 12.805 0.942 17.125 1 98.19 283 LYS B CA 1
ATOM 4842 C C . LYS B 1 283 ? 11.312 0.649 16.969 1 98.19 283 LYS B C 1
ATOM 4844 O O . LYS B 1 283 ? 10.562 1.485 16.453 1 98.19 283 LYS B O 1
ATOM 4849 N N . PRO B 1 284 ? 10.891 -0.579 17.422 1 97.44 284 PRO B N 1
ATOM 4850 C CA . PRO B 1 284 ? 9.438 -0.784 17.422 1 97.44 284 PRO B CA 1
ATOM 4851 C C . PRO B 1 284 ? 8.703 0.269 18.25 1 97.44 284 PRO B C 1
ATOM 4853 O O . PRO B 1 284 ? 9.203 0.707 19.281 1 97.44 284 PRO B O 1
ATOM 4856 N N . PRO B 1 285 ? 7.559 0.618 17.75 1 97.88 285 PRO B N 1
ATOM 4857 C CA . PRO B 1 285 ? 6.777 0.065 16.641 1 97.88 285 PRO B CA 1
ATOM 4858 C C . PRO B 1 285 ? 7.09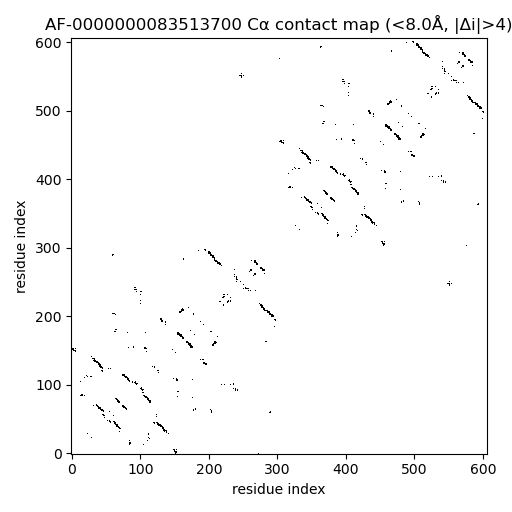 0.741 15.305 1 97.88 285 PRO B C 1
ATOM 4860 O O . PRO B 1 285 ? 6.293 0.653 14.367 1 97.88 285 PRO B O 1
ATOM 4863 N N . TYR B 1 286 ? 8.211 1.425 15.188 1 98.38 286 TYR B N 1
ATOM 4864 C CA . TYR B 1 286 ? 8.852 1.99 14 1 98.38 286 TYR B CA 1
ATOM 4865 C C . TYR B 1 286 ? 8.094 3.211 13.5 1 98.38 286 TYR B C 1
ATOM 4867 O O . TYR B 1 286 ? 8.586 4.336 13.578 1 98.38 286 TYR B O 1
ATOM 4875 N N . ILE B 1 287 ? 6.867 3.033 13.016 1 97.25 287 ILE B N 1
ATOM 4876 C CA . ILE B 1 287 ? 6.031 4.102 12.477 1 97.25 287 ILE B CA 1
ATOM 4877 C C . ILE B 1 287 ? 4.605 3.955 13.008 1 97.25 287 ILE B C 1
ATOM 4879 O O . ILE B 1 287 ? 4.051 2.855 13.023 1 97.25 287 ILE B O 1
ATOM 4883 N N . ARG B 1 288 ? 4.004 5.02 13.438 1 96.62 288 ARG B N 1
ATOM 4884 C CA . ARG B 1 288 ? 2.605 5.004 13.844 1 96.62 288 ARG B CA 1
ATOM 4885 C C . ARG B 1 288 ? 1.896 6.285 13.43 1 96.62 288 ARG B C 1
ATOM 4887 O O . ARG B 1 288 ? 2.482 7.371 13.469 1 96.62 288 ARG B O 1
ATOM 4894 N N . ILE B 1 289 ? 0.723 6.129 12.969 1 95.12 289 ILE B N 1
ATOM 4895 C CA . ILE B 1 289 ? -0.227 7.23 12.852 1 95.12 289 ILE B CA 1
ATOM 4896 C C . ILE B 1 289 ? -1.2 7.199 14.031 1 95.12 289 ILE B C 1
ATOM 4898 O O . ILE B 1 289 ? -1.833 6.176 14.289 1 95.12 289 ILE B O 1
ATOM 4902 N N . THR B 1 290 ? -1.275 8.203 14.75 1 95.75 290 THR B N 1
ATOM 4903 C CA . THR B 1 290 ? -2.119 8.219 15.938 1 95.75 290 THR B CA 1
ATOM 4904 C C . THR B 1 290 ? -3.168 9.32 15.852 1 95.75 290 THR B C 1
ATOM 4906 O O . THR B 1 290 ? -3.059 10.219 15.016 1 95.75 290 THR B O 1
ATOM 4909 N N . TYR B 1 291 ? -4.18 9.188 16.578 1 96 291 TYR B N 1
ATOM 4910 C CA . TYR B 1 291 ? -5.211 10.188 16.812 1 96 291 TYR B CA 1
ATOM 4911 C C . TYR B 1 291 ? -5.426 10.422 18.297 1 96 291 TYR B C 1
ATOM 4913 O O . TYR B 1 291 ? -6.375 9.898 18.891 1 96 291 TYR B O 1
ATOM 4921 N N . GLU B 1 292 ? -4.582 11.25 18.797 1 92.75 292 GLU B N 1
ATOM 4922 C CA . GLU B 1 292 ? -4.5 11.383 20.25 1 92.75 292 GLU B CA 1
ATOM 4923 C C . GLU B 1 292 ? -4.891 12.789 20.703 1 92.75 292 GLU B C 1
ATOM 4925 O O . GLU B 1 292 ? -4.824 13.734 19.922 1 92.75 292 GLU B O 1
ATOM 4930 N N . GLU B 1 293 ? -5.176 12.781 21.953 1 93.56 293 GLU B N 1
ATOM 4931 C CA . GLU B 1 293 ? -5.602 14.055 22.531 1 93.56 293 GLU B CA 1
ATOM 4932 C C . GLU B 1 293 ? -4.406 14.953 22.812 1 93.56 293 GLU B C 1
ATOM 4934 O O . GLU B 1 293 ? -3.416 14.508 23.406 1 93.56 293 GLU B O 1
ATOM 4939 N N . ILE B 1 294 ? -4.52 16.156 22.391 1 92.38 294 ILE B N 1
ATOM 4940 C CA . ILE B 1 294 ? -3.672 17.25 22.828 1 92.38 294 ILE B CA 1
ATOM 4941 C C . ILE B 1 294 ? -4.543 18.391 23.359 1 92.38 294 ILE B C 1
ATOM 4943 O O . ILE B 1 294 ? -5.25 19.047 22.609 1 92.38 294 ILE B O 1
ATOM 4947 N N . PRO B 1 295 ? -4.449 18.609 24.609 1 92 295 PRO B N 1
ATOM 4948 C CA . PRO B 1 295 ? -5.352 19.594 25.219 1 92 295 PRO B CA 1
ATOM 4949 C C . PRO B 1 295 ? -5.07 21.016 24.75 1 92 295 PRO B C 1
ATOM 4951 O O . PRO B 1 295 ? -3.936 21.344 24.406 1 92 295 PRO B O 1
ATOM 4954 N N . LEU B 1 296 ? -6.113 21.844 24.797 1 94.44 296 LEU B N 1
ATOM 4955 C CA . LEU B 1 296 ? -5.961 23.281 24.578 1 94.44 296 LEU B CA 1
ATOM 4956 C C . LEU B 1 296 ? -5.07 23.906 25.641 1 94.44 296 LEU B C 1
ATOM 4958 O O . LEU B 1 296 ? -5.02 23.406 26.781 1 94.44 296 LEU B O 1
ATOM 4962 N N . PRO B 1 297 ? -4.332 24.891 25.266 1 91.12 297 PRO B N 1
ATOM 4963 C CA . PRO B 1 297 ? -3.445 25.5 26.266 1 91.12 297 PRO B CA 1
ATOM 4964 C C . PRO B 1 297 ? -4.207 26.203 27.391 1 91.12 297 PRO B C 1
ATOM 4966 O O . PRO B 1 297 ? -5.324 26.688 27.172 1 91.12 297 PRO B O 1
ATOM 4969 N N . ARG B 1 298 ? -3.664 26.172 28.703 1 82.56 298 ARG B N 1
ATOM 4970 C CA . ARG B 1 298 ? -4.195 26.891 29.859 1 82.56 298 ARG B CA 1
ATOM 4971 C C . ARG B 1 298 ? -3.375 28.141 30.156 1 82.56 298 ARG B C 1
ATOM 4973 O O . ARG B 1 298 ? -2.16 28.156 29.938 1 82.56 298 ARG B O 1
ATOM 4980 N N . ILE B 1 299 ? -4.066 29.297 30.359 1 69.31 299 ILE B N 1
ATOM 4981 C CA . ILE B 1 299 ? -3.352 30.5 30.766 1 69.31 299 ILE B CA 1
ATOM 4982 C C . ILE B 1 299 ? -2.652 30.266 32.094 1 69.31 299 ILE B C 1
ATOM 4984 O O . ILE B 1 299 ? -3.25 29.703 33.031 1 69.31 299 ILE B O 1
ATOM 4988 N N . HIS B 1 300 ? -1.323 30.141 32.062 1 53.75 300 HIS B N 1
ATOM 4989 C CA . HIS B 1 300 ? -0.656 30.172 33.344 1 53.75 300 HIS B CA 1
ATOM 4990 C C . HIS B 1 300 ? -0.809 31.547 34 1 53.75 300 HIS B C 1
ATOM 4992 O O . HIS B 1 300 ? -0.451 32.562 33.406 1 53.75 300 HIS B O 1
ATOM 4998 N N . LYS B 1 301 ? -1.934 31.844 34.812 1 50.84 301 LYS B N 1
ATOM 4999 C CA . LYS B 1 301 ? -1.9 33.031 35.656 1 50.84 301 LYS B CA 1
ATOM 5000 C C . LYS B 1 301 ? -0.553 33.125 36.375 1 50.84 301 LYS B C 1
ATOM 5002 O O . LYS B 1 301 ? -0.068 32.188 36.969 1 50.84 301 LYS B O 1
ATOM 5007 N N . LYS B 1 302 ? 0.346 34 35.969 1 45.75 302 LYS B N 1
ATOM 5008 C CA . LYS B 1 302 ? 1.351 34.406 36.938 1 45.75 302 LYS B CA 1
ATOM 5009 C C . LYS B 1 302 ? 0.727 34.656 38.312 1 45.75 302 LYS B C 1
ATOM 5011 O O . LYS B 1 302 ? -0.321 35.281 38.406 1 45.75 302 LYS B O 1
ATOM 5016 N N . PRO B 1 303 ? 1.271 33.875 39.344 1 40.22 303 PRO B N 1
ATOM 5017 C CA . PRO B 1 303 ? 0.867 34.406 40.656 1 40.22 303 PRO B CA 1
ATOM 5018 C C . PRO B 1 303 ? 1.086 35.938 40.75 1 40.22 303 PRO B C 1
ATOM 5020 O O . PRO B 1 303 ? 1.999 36.469 40.125 1 40.22 303 PRO B O 1
#

Radius of gyration: 30.41 Å; Cα contacts (8 Å, |Δi|>4): 1209; chains: 2; bounding box: 68×100×72 Å

Foldseek 3Di:
DFWDPFDDDADPVQAAPDAPQVQFDPVQDDDADDQQWKKWKKKFKAADPCVPVNQPSLVVPRMFIWMKIATPVVRWIKIKWKAARRDDLQAAAFADDPPDLATHHSFWMAMHMHTDDPCCRRPVRHDIGTFFMDGSNLVNVLSVVRVSCRTIVTGAFQEWEWADDDPDTHTDDDGDHGVVVVQVSLVSSLVVVIATDDPDWDWHKHKYFHFDDKAFQWACVQATDDNHVVVVSVVVCQQRVLSHDDDDPVSVVVSVVVNCCQCPVVQWDWDDDPRTIIITNGDPVGMDIDTDTDDRDHNPPDD/DFWDPFDDDADPVQAAPDADQVQFDPVQDDDADDQQWKKWKKKFKAADPCVPVNQPSLVVVRMFIWMKIATPVVRWIKIKWKAQRRDPLQAAAFADDPPDLATHHSFWMAMHMHTDDPCCRRPVRHDIGTFFMDGSNLVVVLSVVRVSCRTIVTGAFQEWEWADDDPDTHTDDDGDHGVVVVQVSLVSSLVVVIATDDPDWDWHKHKYFHFDDKAFQWACVAATDDNHVVVVSVVVCQQRVLSHDDDDPVSVVVSVVVNCCQCPVVQWDWDDDPRTIIITNGDPVGMDIDTDTDDRDHNPPDD

Solvent-accessible surface area (backbone atoms only — not comparable to full-atom values): 32771 Å² total; per-residue (Å²): 128,82,68,45,94,53,61,73,81,78,55,86,82,58,60,43,96,54,75,69,54,76,75,26,46,92,84,67,60,72,86,84,53,56,51,84,31,47,30,38,31,25,48,30,25,26,22,51,62,29,92,79,58,42,53,56,40,30,79,70,47,36,48,37,38,35,40,31,38,32,36,67,77,80,63,51,39,26,31,38,36,40,48,53,51,30,41,68,75,37,31,71,41,46,43,79,46,92,91,44,86,50,72,42,72,40,29,39,26,40,72,36,52,30,72,48,63,61,60,65,68,24,44,79,54,40,34,71,41,74,35,36,54,39,39,13,48,56,50,46,53,49,50,53,50,51,54,50,38,48,30,18,54,34,64,35,32,68,51,25,31,24,46,47,91,61,97,78,48,57,72,78,42,73,42,40,41,27,52,48,46,50,51,54,48,49,46,51,42,32,75,72,68,36,54,54,76,54,84,69,86,40,64,43,46,44,41,37,36,19,21,54,81,64,41,84,71,41,33,63,75,56,25,28,65,92,86,20,44,61,66,60,38,50,51,52,52,58,65,48,54,57,66,44,84,89,52,55,66,68,56,43,54,52,21,51,50,51,48,44,43,37,39,65,74,64,22,39,43,77,44,79,55,90,75,26,36,31,40,28,45,38,32,79,81,37,62,46,77,43,65,44,77,54,75,81,62,74,63,75,73,74,130,129,83,69,45,94,52,63,73,82,78,55,86,83,59,59,43,91,56,75,69,54,76,73,26,47,93,84,66,61,71,87,82,54,57,52,84,32,48,29,37,31,26,47,31,26,26,22,52,62,28,91,80,58,42,54,57,40,30,78,70,46,37,50,37,39,36,40,32,38,33,36,66,77,80,64,51,37,26,30,37,35,41,47,57,50,31,35,88,63,39,35,72,42,45,42,81,47,92,91,45,83,52,70,42,73,42,30,37,25,40,70,35,49,28,73,47,64,62,60,66,68,24,46,78,57,40,34,71,41,74,34,35,54,39,40,12,47,55,49,47,52,49,51,52,50,50,54,50,38,47,29,18,54,33,63,36,31,68,51,25,32,26,45,46,92,62,96,78,48,58,72,79,43,73,42,41,41,27,53,48,47,51,50,53,48,48,45,51,41,32,75,72,68,35,54,56,75,56,83,69,87,38,66,42,46,44,41,37,36,19,20,52,83,64,41,85,71,41,32,62,74,56,26,30,67,93,86,20,44,62,67,60,39,51,52,52,52,59,65,48,54,59,65,45,82,88,50,56,65,67,56,42,55,51,22,51,51,52,48,44,44,38,38,66,76,64,21,40,45,78,45,79,56,92,74,26,37,30,40,29,45,38,31,80,80,36,61,47,77,44,67,45,77,53,77,80,64,73,64,76,72,75,129